Protein AF-A0A4Y2F8T2-F1 (afdb_monomer_lite)

Organism: Araneus ventricosus (NCBI:txid182803)

Radius of gyration: 33.67 Å; chains: 1; bounding box: 80×57×104 Å

Sequence (664 aa):
MAGHPKLRHLPPFPSSPDSRLSESSETVWEIDVGAITWSIALSYLMTVPNEVAENFLRTVLHSELSLSKHKIQAKAREIRKNVRKFNPFLKGYNIQNDKAMKSFIKHFRNFLFNNCNENDWHSVLQNAAKELKCVIYLYSVDYRKKYQFSFLLEPNELCDYYPKLIILCHSENRHQPSMLPKFNFGLSSKLAEVMRQKSLKKVLWKINLSEDEIQEIHKAISSGKNFLVCLLQSSSKTIVPALYKPPYNARKLAEVGFDVDPRLTDENGFSAFHYCMDLPETRFIWLLYNFAANISHLKDHNVRNPNGEIRDTLRQIGRIIERDISRAQNCSPTYKKRAGQILRFNQYQREVIEETFRLKQTKDLSFFKLKMMSILKKYEEYFYFKSPLCNHTLDLNDELGLFHNFVLHAEYHENLDVFTSMIFFDQFPHITGYINQTNRDIFNDTLSTIFLSILSNNFFPKYEHKSNVCLCGQQPHICEQENNAQRFVAFYYRQCFLAKAVALANEVKCFHGDAQPSSTDLLETIRNSLTHLPEITDEFLIVRIKLYLETATDFSHLENESTRMLTFERTLQVIGDVLNNETVSKTVVRFLISSCLPKDLRHHLIRIRHHCLSKYRSNTVQGRVNIEGSDHVFLDSIHKELHAIDQVIKSVFDSQRFRVEEFF

Foldseek 3Di:
DWDFKDKDFACFDPDDPPDPDRDDTAIWIWGFPFDPLCQLLLLLLVQDDPVLQLVVQLVLCVVVVPDDSVRSSVLSVVLSVLSVVDFSLACSCVCVVDPSSVVSSVSSVCVQPVPHDPQPVVSSVLSSCVVSVAKEWEWEQEPVRDTDIDIHHDDDPPDPDHGYWYKYWYDDDPVDNPDDITIITTHHPVVLVVSLLVQQLVLVVVLVDDPVLSVQLCVQCVPVWQSLQSCLPGPSVVCVCSQQVPLVSLLSNVSSPHHSQQLDATPLGAGVLLSCLPDLDVVSNVSNLLCQLQVSNPDPRHLLHDDPVSLVSLVSVLVRLVVSVVSDDPDAPSSLLSSLLSNLLSVLSNQLSVVLHVLVVVVDPCSLLSSLVSLLVSCVVSVFRDGPSQPDDADPVPPLSRLVSCLVSVVSNLSSLVVSLVNNVVSLLVLVLLDDPVCLVLSLQLLVLSLQLNLLCVQLPRDSDPPDPSDSDDPSCPCVPLSNVSCVSNVLSVVSNSVSSVVSSVSSVPRDDDRDNPPDDVVVSSCVSHVQDLSSVQSVLLRQLLVLLCVLQVPPPDPDPVVNLLSLLVNLLSLLVLQPDPVSVPHPLNVQLCVLDDPVSNVVSVVSNVVGPVPDDPVVVVVVCCSVVDDPVVSVVSNVVSVVSCVSSVVSSSCVSVVSVPVD

Structure (mmCIF, N/CA/C/O backbone):
data_AF-A0A4Y2F8T2-F1
#
_entry.id   AF-A0A4Y2F8T2-F1
#
loop_
_atom_site.group_PDB
_atom_site.id
_atom_site.type_symbol
_atom_site.label_atom_id
_atom_site.label_alt_id
_atom_site.label_comp_id
_atom_site.label_asym_id
_atom_site.label_entity_id
_atom_site.label_seq_id
_atom_site.pdbx_PDB_ins_code
_atom_site.Cartn_x
_atom_site.Cartn_y
_atom_site.Cartn_z
_atom_site.occupancy
_atom_site.B_iso_or_equiv
_atom_site.auth_seq_id
_atom_site.auth_comp_id
_atom_site.auth_asym_id
_atom_site.auth_atom_id
_atom_site.pdbx_PDB_model_num
ATOM 1 N N . MET A 1 1 ? -13.653 16.318 19.674 1.00 33.16 1 MET A N 1
ATOM 2 C CA . MET A 1 1 ? -13.574 15.052 18.909 1.00 33.16 1 MET A CA 1
ATOM 3 C C . MET A 1 1 ? -13.488 13.910 19.911 1.00 33.16 1 MET A C 1
ATOM 5 O O . MET A 1 1 ? -12.659 14.010 20.805 1.00 33.16 1 MET A O 1
ATOM 9 N N . ALA A 1 2 ? -14.357 12.899 19.829 1.00 44.84 2 ALA A N 1
ATOM 10 C CA . ALA A 1 2 ? -14.282 11.726 20.708 1.00 44.84 2 ALA A CA 1
ATOM 11 C C . ALA A 1 2 ? -13.064 10.865 20.333 1.00 44.84 2 ALA A C 1
ATOM 13 O O . ALA A 1 2 ? -12.806 10.658 19.146 1.00 44.84 2 ALA A O 1
ATOM 14 N N . GLY A 1 3 ? -12.306 10.399 21.323 1.00 58.28 3 GLY A N 1
ATOM 15 C CA . GLY A 1 3 ? -11.197 9.471 21.128 1.00 58.28 3 GLY A CA 1
ATOM 16 C C . GLY A 1 3 ? -11.676 8.072 20.727 1.00 58.28 3 GLY A C 1
ATOM 17 O O . GLY A 1 3 ? -12.765 7.642 21.105 1.00 58.28 3 GLY A O 1
ATOM 18 N N . HIS A 1 4 ? -10.854 7.352 19.962 1.00 71.38 4 HIS A N 1
ATOM 19 C CA . HIS A 1 4 ? -11.102 5.942 19.648 1.00 71.38 4 HIS A CA 1
ATOM 20 C C . HIS A 1 4 ? -11.063 5.077 20.923 1.00 71.38 4 HIS A C 1
ATOM 22 O O . HIS A 1 4 ? -10.272 5.397 21.819 1.00 71.38 4 HIS A O 1
ATOM 28 N N . PRO A 1 5 ? -11.872 3.998 21.010 1.00 82.88 5 PRO A N 1
ATOM 29 C CA . PRO A 1 5 ? -11.802 3.034 22.109 1.00 82.88 5 PRO A CA 1
ATOM 30 C C . PRO A 1 5 ? -10.376 2.513 22.323 1.00 82.88 5 PRO A C 1
ATOM 32 O O . PRO A 1 5 ? -9.685 2.211 21.350 1.00 82.88 5 PRO A O 1
ATOM 35 N N . LYS A 1 6 ? -9.931 2.387 23.579 1.00 83.88 6 LYS A N 1
ATOM 36 C CA . LYS A 1 6 ? -8.573 1.912 23.913 1.00 83.88 6 LYS A CA 1
ATOM 37 C C . LYS A 1 6 ? -8.618 0.711 24.844 1.00 83.88 6 LYS A C 1
ATOM 39 O O . LYS A 1 6 ? -9.248 0.783 25.893 1.00 83.88 6 LYS A O 1
ATOM 44 N N . LEU A 1 7 ? -7.909 -0.361 24.506 1.00 84.69 7 LEU A N 1
ATOM 45 C CA . LEU A 1 7 ? -7.733 -1.494 25.412 1.00 84.69 7 LEU A CA 1
ATOM 46 C C . LEU A 1 7 ? -6.845 -1.088 26.599 1.00 84.69 7 LEU A C 1
ATOM 48 O O . LEU A 1 7 ? -5.795 -0.467 26.418 1.00 84.69 7 LEU A O 1
ATOM 52 N N . ARG A 1 8 ? -7.269 -1.426 27.817 1.00 81.94 8 ARG A N 1
ATOM 53 C CA . ARG A 1 8 ? -6.556 -1.156 29.067 1.00 81.94 8 ARG A CA 1
ATOM 54 C C . ARG A 1 8 ? -6.478 -2.425 29.899 1.00 81.94 8 ARG A C 1
ATOM 56 O O . ARG A 1 8 ? -7.503 -3.019 30.224 1.00 81.94 8 ARG A O 1
ATOM 63 N N . HIS A 1 9 ? -5.260 -2.784 30.286 1.00 82.19 9 HIS A N 1
ATOM 64 C CA . HIS A 1 9 ? -5.021 -3.733 31.365 1.00 82.19 9 HIS A CA 1
ATOM 65 C C . HIS A 1 9 ? -4.968 -2.941 32.663 1.00 82.19 9 HIS A C 1
ATOM 67 O O . HIS A 1 9 ? -4.068 -2.118 32.860 1.00 82.19 9 HIS A O 1
ATOM 73 N N . LEU A 1 10 ? -5.983 -3.128 33.495 1.00 79.25 10 LEU A N 1
ATOM 74 C CA . LEU A 1 10 ? -6.090 -2.453 34.772 1.00 79.25 10 LEU A CA 1
ATOM 75 C C . LEU A 1 10 ? -5.361 -3.290 35.826 1.00 79.25 10 LEU A C 1
ATOM 77 O O . LEU A 1 10 ? -5.557 -4.510 35.880 1.00 79.25 10 LEU A O 1
ATOM 81 N N . PRO A 1 11 ? -4.504 -2.663 36.652 1.00 74.62 11 PRO A N 1
ATOM 82 C CA . PRO A 1 11 ? -3.895 -3.371 37.763 1.00 74.62 11 PRO A CA 1
ATOM 83 C C . PRO A 1 11 ? -4.992 -3.887 38.707 1.00 74.62 11 PRO A C 1
ATOM 85 O O . PRO A 1 11 ? -6.051 -3.250 38.814 1.00 74.62 11 PRO A O 1
ATOM 88 N N . PRO A 1 12 ? -4.756 -5.024 39.384 1.00 69.25 12 PRO A N 1
ATOM 89 C CA . PRO A 1 12 ? -5.664 -5.489 40.419 1.00 69.25 12 PRO A CA 1
ATOM 90 C C . PRO A 1 12 ? -5.794 -4.401 41.487 1.00 69.25 12 PRO A C 1
ATOM 92 O O . PRO A 1 12 ? -4.821 -3.713 41.815 1.00 69.25 12 PRO A O 1
ATOM 95 N N . PHE A 1 13 ? -7.004 -4.227 42.010 1.00 64.12 13 PHE A N 1
ATOM 96 C CA . PHE A 1 13 ? -7.203 -3.352 43.157 1.00 64.12 13 PHE A CA 1
ATOM 97 C C . PHE A 1 13 ? -6.442 -3.948 44.348 1.00 64.12 13 PHE A C 1
ATOM 99 O O . PHE A 1 13 ? -6.534 -5.159 44.566 1.00 64.12 13 PHE A O 1
ATOM 106 N N . PRO A 1 14 ? -5.677 -3.157 45.118 1.00 56.97 14 PRO A N 1
ATOM 107 C CA . PRO A 1 14 ? -5.063 -3.693 46.316 1.00 56.97 14 PRO A CA 1
ATOM 108 C C . PRO A 1 14 ? -6.166 -4.108 47.277 1.00 56.97 14 PRO A C 1
ATOM 110 O O . PRO A 1 14 ? -7.067 -3.331 47.595 1.00 56.97 14 PRO A O 1
ATOM 113 N N . SER A 1 15 ? -6.084 -5.361 47.704 1.00 49.59 15 SER A N 1
ATOM 114 C CA . SER A 1 15 ? -6.964 -5.959 48.693 1.00 49.59 15 SER A CA 1
ATOM 115 C C . SER A 1 15 ? -6.954 -5.108 49.961 1.00 49.59 15 SER A C 1
ATOM 117 O O . SER A 1 15 ? -5.929 -5.008 50.637 1.00 49.59 15 SER A O 1
ATOM 119 N N . SER A 1 16 ? -8.094 -4.490 50.274 1.00 43.66 16 SER A N 1
ATOM 120 C CA . SER A 1 16 ? -8.344 -3.960 51.613 1.00 43.66 16 SER A CA 1
ATOM 121 C C . SER A 1 16 ? -8.370 -5.140 52.596 1.00 43.66 16 SER A C 1
ATOM 123 O O . SER A 1 16 ? -8.945 -6.178 52.243 1.00 43.66 16 SER A O 1
ATOM 125 N N . PRO A 1 17 ? -7.796 -5.003 53.809 1.00 41.91 17 PRO A N 1
ATOM 126 C CA . PRO A 1 17 ? -7.828 -6.049 54.833 1.00 41.91 17 PRO A CA 1
ATOM 127 C C . PRO A 1 17 ? -9.252 -6.496 55.222 1.00 41.91 17 PRO A C 1
ATOM 129 O O . PRO A 1 17 ? -9.405 -7.608 55.712 1.00 41.91 17 PRO A O 1
ATOM 132 N N . ASP A 1 18 ? -10.285 -5.701 54.911 1.00 44.66 18 ASP A N 1
ATOM 133 C CA . ASP A 1 18 ? -11.695 -6.003 55.209 1.00 44.66 18 ASP A CA 1
ATOM 134 C C . ASP A 1 18 ? -12.534 -6.457 53.994 1.00 44.66 18 ASP A C 1
ATOM 136 O O . ASP A 1 18 ? -13.747 -6.643 54.103 1.00 44.66 18 ASP A O 1
ATOM 140 N N . SER A 1 19 ? -11.942 -6.654 52.809 1.00 45.06 19 SER A N 1
ATOM 141 C CA . SER A 1 19 ? -12.715 -6.956 51.590 1.00 45.06 19 SER A CA 1
ATOM 142 C C . SER A 1 19 ? -12.571 -8.406 51.113 1.00 45.06 19 SER A C 1
ATOM 144 O O . SER A 1 19 ? -11.493 -8.837 50.714 1.00 45.06 19 SER A O 1
ATOM 146 N N . ARG A 1 20 ? -13.693 -9.142 51.031 1.00 44.06 20 ARG A N 1
ATOM 147 C CA . ARG A 1 20 ? -13.833 -10.452 50.343 1.00 44.06 20 ARG A CA 1
ATOM 148 C C . ARG A 1 20 ? -13.678 -10.367 48.806 1.00 44.06 20 ARG A C 1
ATOM 150 O O . ARG A 1 20 ? -14.123 -11.256 48.089 1.00 44.06 20 ARG A O 1
ATOM 157 N N . LEU A 1 21 ? -13.090 -9.289 48.291 1.00 48.34 21 LEU A N 1
ATOM 158 C CA . LEU A 1 21 ? -12.998 -8.955 46.870 1.00 48.34 21 LEU A CA 1
ATOM 159 C C . LEU A 1 21 ? -11.520 -8.839 46.471 1.00 48.34 21 LEU A C 1
ATOM 161 O O . LEU A 1 21 ? -11.032 -7.761 46.144 1.00 48.34 21 LEU A O 1
ATOM 165 N N . SER A 1 22 ? -10.781 -9.950 46.519 1.00 41.88 22 SER A N 1
ATOM 166 C CA . SER A 1 22 ? -9.500 -10.046 45.814 1.00 41.88 22 SER A CA 1
ATOM 167 C C . SER A 1 22 ? -9.783 -10.257 44.326 1.00 41.88 22 SER A C 1
ATOM 169 O O . SER A 1 22 ? -9.917 -11.379 43.842 1.00 41.88 22 SER A O 1
ATOM 171 N N . GLU A 1 23 ? -9.940 -9.168 43.578 1.00 56.94 23 GLU A N 1
ATOM 172 C CA . GLU A 1 23 ? -10.199 -9.272 42.144 1.00 56.94 23 GLU A CA 1
ATOM 173 C C . GLU A 1 23 ? -8.894 -9.360 41.344 1.00 56.94 23 GLU A C 1
ATOM 175 O O . GLU A 1 23 ? -7.964 -8.565 41.502 1.00 56.94 23 GLU A O 1
ATOM 180 N N . SER A 1 24 ? -8.847 -10.353 40.455 1.00 55.09 24 SER A N 1
ATOM 181 C CA . SER A 1 24 ? -7.833 -10.498 39.414 1.00 55.09 24 SER A CA 1
ATOM 182 C C . SER A 1 24 ? -7.734 -9.235 38.555 1.00 55.09 24 SER A C 1
ATOM 184 O O . SER A 1 24 ? -8.723 -8.528 38.375 1.00 55.09 24 SER A O 1
ATOM 186 N N . SER A 1 25 ? -6.569 -8.991 37.951 1.00 61.84 25 SER A N 1
ATOM 187 C CA . SER A 1 25 ? -6.396 -7.938 36.942 1.00 61.84 25 SER A CA 1
ATOM 188 C C . SER A 1 25 ? -7.509 -7.983 35.889 1.00 61.84 25 SER A C 1
ATOM 190 O O . SER A 1 25 ? -7.718 -9.021 35.256 1.00 61.84 25 SER A O 1
ATOM 192 N N . GLU A 1 26 ? -8.194 -6.862 35.666 1.00 75.00 26 GLU A N 1
ATOM 193 C CA . GLU A 1 26 ? -9.255 -6.764 34.664 1.00 75.00 26 GLU A CA 1
ATOM 194 C C . GLU A 1 26 ? -8.747 -6.115 33.377 1.00 75.00 26 GLU A C 1
ATOM 196 O O . GLU A 1 26 ? -7.990 -5.144 33.386 1.00 75.00 26 GLU A O 1
ATOM 201 N N . THR A 1 27 ? -9.204 -6.633 32.238 1.00 82.44 27 THR A N 1
ATOM 202 C CA . THR A 1 27 ? -8.978 -6.007 30.932 1.00 82.44 27 THR A CA 1
ATOM 203 C C . THR A 1 27 ? -10.276 -5.365 30.455 1.00 82.44 27 THR A C 1
ATOM 205 O O . THR A 1 27 ? -11.301 -6.044 30.321 1.00 82.44 27 THR A O 1
ATOM 208 N N . VAL A 1 28 ? -10.240 -4.059 30.188 1.00 87.56 28 VAL A N 1
ATOM 209 C CA . VAL A 1 28 ? -11.404 -3.273 29.753 1.00 87.56 28 VAL A CA 1
ATOM 210 C C . VAL A 1 28 ? -11.088 -2.430 28.529 1.00 87.56 28 VAL A C 1
ATOM 212 O O . VAL A 1 28 ? -9.943 -2.057 28.282 1.00 87.56 28 VAL A O 1
ATOM 215 N N . TRP A 1 29 ? -12.125 -2.074 27.781 1.00 88.94 29 TRP A N 1
ATOM 216 C CA . TRP A 1 29 ? -12.048 -1.064 26.736 1.00 88.94 29 TRP A CA 1
ATOM 217 C C . TRP A 1 29 ? -12.483 0.286 27.292 1.00 88.94 29 TRP A C 1
ATOM 219 O O . TRP A 1 29 ? -13.633 0.476 27.670 1.00 88.94 29 TRP A O 1
ATOM 229 N N . GLU A 1 30 ? -11.563 1.235 27.332 1.00 89.12 30 GLU A N 1
ATOM 230 C CA . GLU A 1 30 ? -11.830 2.620 27.685 1.00 89.12 30 GLU A CA 1
ATOM 231 C C . GLU A 1 30 ? -12.595 3.314 26.551 1.00 89.12 30 GLU A C 1
ATOM 233 O O . GLU A 1 30 ? -12.094 3.414 25.427 1.00 89.12 30 GLU A O 1
ATOM 238 N N . ILE A 1 31 ? -13.796 3.811 26.854 1.00 89.56 31 ILE A N 1
ATOM 239 C CA . ILE A 1 31 ? -14.671 4.513 25.914 1.00 89.56 31 ILE A CA 1
ATOM 240 C C . ILE A 1 31 ? -14.753 5.995 26.288 1.00 89.56 31 ILE A C 1
ATOM 242 O O . ILE A 1 31 ? -15.178 6.354 27.388 1.00 89.56 31 ILE A O 1
ATOM 246 N N . ASP A 1 32 ? -14.372 6.857 25.346 1.00 86.88 32 ASP A N 1
ATOM 247 C CA . ASP A 1 32 ? -14.417 8.307 25.513 1.00 86.88 32 ASP A CA 1
ATOM 248 C C . ASP A 1 32 ? -15.804 8.870 25.197 1.00 86.88 32 ASP A C 1
ATOM 250 O O . ASP A 1 32 ? -16.269 8.838 24.054 1.00 86.88 32 ASP A O 1
ATOM 254 N N . VAL A 1 33 ? -16.445 9.418 26.227 1.00 82.62 33 VAL A N 1
ATOM 255 C CA . VAL A 1 33 ? -17.733 10.119 26.129 1.00 82.62 33 VAL A CA 1
ATOM 256 C C . VAL A 1 33 ? -17.679 11.531 26.721 1.00 82.62 33 VAL A C 1
ATOM 258 O O . VAL A 1 33 ? -18.713 12.181 26.871 1.00 82.62 33 VAL A O 1
ATOM 261 N N . GLY A 1 34 ? -16.476 12.036 27.009 1.00 74.19 34 GLY A N 1
ATOM 262 C CA . GLY A 1 34 ? -16.190 13.443 27.295 1.00 74.19 34 GLY A CA 1
ATOM 263 C C . GLY A 1 34 ? -16.698 14.038 28.615 1.00 74.19 34 GLY A C 1
ATOM 264 O O . GLY A 1 34 ? -16.248 15.125 28.958 1.00 74.19 34 GLY A O 1
ATOM 265 N N . ALA A 1 35 ? -17.596 13.389 29.367 1.00 83.81 35 ALA A N 1
ATOM 266 C CA . ALA A 1 35 ? -18.094 13.924 30.640 1.00 83.81 35 ALA A CA 1
ATOM 267 C C . ALA A 1 35 ? -18.472 12.834 31.651 1.00 83.81 35 ALA A C 1
ATOM 269 O O . ALA A 1 35 ? -18.980 11.774 31.283 1.00 83.81 35 ALA A O 1
ATOM 270 N N . ILE A 1 36 ? -18.318 13.153 32.940 1.00 87.25 36 ILE A N 1
ATOM 271 C CA . ILE A 1 36 ? -18.614 12.260 34.070 1.00 87.25 36 ILE A CA 1
ATOM 272 C C . ILE A 1 36 ? -20.050 11.721 34.043 1.00 87.25 36 ILE A C 1
ATOM 274 O O . ILE A 1 36 ? -20.260 10.519 34.173 1.00 87.25 36 ILE A O 1
ATOM 278 N N . THR A 1 37 ? -21.035 12.581 33.767 1.00 89.94 37 THR A N 1
ATOM 279 C CA . THR A 1 37 ? -22.454 12.205 33.703 1.00 89.94 37 THR A CA 1
ATOM 280 C C . THR A 1 37 ? -22.722 11.172 32.609 1.00 89.94 37 THR A C 1
ATOM 282 O O . THR A 1 37 ? -23.462 10.216 32.828 1.00 89.94 37 THR A O 1
ATOM 285 N N . TRP A 1 38 ? -22.093 11.336 31.440 1.00 91.12 38 TRP A N 1
ATOM 286 C CA . TRP A 1 38 ? -22.193 10.376 30.340 1.00 91.12 38 TRP A CA 1
ATOM 287 C C . TRP A 1 38 ? -21.527 9.047 30.698 1.00 91.12 38 TRP A C 1
ATOM 289 O O . TRP A 1 38 ? -22.115 7.994 30.453 1.00 91.12 38 TRP A O 1
ATOM 299 N N . SER A 1 39 ? -20.336 9.102 31.297 1.00 91.00 39 SER A N 1
ATOM 300 C CA . SER A 1 39 ? -19.573 7.919 31.703 1.00 91.00 39 SER A CA 1
ATOM 301 C C . SER A 1 39 ? -20.327 7.085 32.737 1.00 91.00 39 SER A C 1
ATOM 303 O O . SER A 1 39 ? -20.458 5.878 32.551 1.00 91.00 39 SER A O 1
ATOM 305 N N . ILE A 1 40 ? -20.912 7.714 33.762 1.00 91.62 40 ILE A N 1
ATOM 306 C CA . ILE A 1 40 ? -21.732 7.027 34.772 1.00 91.62 40 ILE A CA 1
ATOM 307 C C . ILE A 1 40 ? -23.001 6.445 34.134 1.00 91.62 40 ILE A C 1
ATOM 309 O O . ILE A 1 40 ? -23.269 5.254 34.276 1.00 91.62 40 ILE A O 1
ATOM 313 N N . ALA A 1 41 ? -23.766 7.261 33.398 1.00 92.06 41 ALA A N 1
ATOM 314 C CA . ALA A 1 41 ? -25.046 6.843 32.829 1.00 92.06 41 ALA A CA 1
ATOM 315 C C . ALA A 1 41 ? -24.907 5.645 31.884 1.00 92.06 41 ALA A C 1
ATOM 317 O O . ALA A 1 41 ? -25.662 4.678 31.983 1.00 92.06 41 ALA A O 1
ATOM 318 N N . LEU A 1 42 ? -23.954 5.708 30.950 1.00 91.56 42 LEU A N 1
ATOM 319 C CA . LEU A 1 42 ? -23.741 4.636 29.982 1.00 91.56 42 LEU A CA 1
ATOM 320 C C . LEU A 1 42 ? -23.169 3.390 30.653 1.00 91.56 42 LEU A C 1
ATOM 322 O O . LEU A 1 42 ? -23.670 2.301 30.386 1.00 91.56 42 LEU A O 1
ATOM 326 N N . SER A 1 43 ? -22.200 3.547 31.559 1.00 90.88 43 SER A N 1
ATOM 327 C CA . SER A 1 43 ? -21.644 2.426 32.324 1.00 90.88 43 SER A CA 1
ATOM 328 C C . SER A 1 43 ? -22.741 1.684 33.097 1.00 90.88 43 SER A C 1
ATOM 330 O O . SER A 1 43 ? -22.871 0.466 32.971 1.00 90.88 43 SER A O 1
ATOM 332 N N . TYR A 1 44 ? -23.629 2.414 33.780 1.00 91.25 44 TYR A N 1
ATOM 333 C CA . TYR A 1 44 ? -24.761 1.828 34.499 1.00 91.25 44 TYR A CA 1
ATOM 334 C C . TYR A 1 44 ? -25.751 1.123 33.559 1.00 91.25 44 TYR A C 1
ATOM 336 O O . TYR A 1 44 ? -25.986 -0.079 33.683 1.00 91.25 44 TYR A O 1
ATOM 344 N N . LEU A 1 45 ? -26.297 1.841 32.567 1.00 91.06 45 LEU A N 1
ATOM 345 C CA . LEU A 1 45 ? -27.354 1.343 31.669 1.00 91.06 45 LEU A CA 1
ATOM 346 C C . LEU A 1 45 ? -26.911 0.176 30.770 1.00 91.06 45 LEU A C 1
ATOM 348 O O . LEU A 1 45 ? -27.758 -0.540 30.218 1.00 91.06 45 LEU A O 1
ATOM 352 N N . MET A 1 46 ? -25.605 0.006 30.563 1.00 88.56 46 MET A N 1
ATOM 353 C CA . MET A 1 46 ? -25.039 -1.133 29.837 1.00 88.56 46 MET A CA 1
ATOM 354 C C . MET A 1 46 ? -24.804 -2.353 30.735 1.00 88.56 46 MET A C 1
ATOM 356 O O . MET A 1 46 ? -24.776 -3.465 30.212 1.00 88.56 46 MET A O 1
ATOM 360 N N . THR A 1 47 ? -24.682 -2.156 32.049 1.00 85.81 47 THR A N 1
ATOM 361 C CA . THR A 1 47 ? -24.346 -3.210 33.018 1.00 85.81 47 THR A CA 1
ATOM 362 C C . THR A 1 47 ? -25.585 -3.845 33.641 1.00 85.81 47 THR A C 1
ATOM 364 O O . THR A 1 47 ? -25.632 -5.060 33.818 1.00 85.81 47 THR A O 1
ATOM 367 N N . VAL A 1 48 ? -26.613 -3.051 33.952 1.00 86.75 48 VAL A N 1
ATOM 368 C CA . VAL A 1 48 ? -27.787 -3.550 34.682 1.00 86.75 48 VAL A CA 1
ATOM 369 C C . VAL A 1 48 ? -28.785 -4.332 33.808 1.00 86.75 48 VAL A C 1
ATOM 371 O O . VAL A 1 48 ? -28.897 -4.081 32.598 1.00 86.75 48 VAL A O 1
ATOM 374 N N . PRO A 1 49 ? -29.581 -5.246 34.408 1.00 86.62 49 PRO A N 1
ATOM 375 C CA . PRO A 1 49 ? -30.688 -5.913 33.729 1.00 86.62 49 PRO A CA 1
ATOM 376 C C . PRO A 1 49 ? -31.712 -4.933 33.148 1.00 86.62 49 PRO A C 1
ATOM 378 O O . PRO A 1 49 ? -31.858 -3.791 33.584 1.00 86.62 49 PRO A O 1
ATOM 381 N N . ASN A 1 50 ? -32.470 -5.402 32.158 1.00 82.25 50 ASN A N 1
ATOM 382 C CA . ASN A 1 50 ? -33.390 -4.553 31.401 1.00 82.25 50 ASN A CA 1
ATOM 383 C C . ASN A 1 50 ? -34.481 -3.899 32.250 1.00 82.25 50 ASN A C 1
ATOM 385 O O . ASN A 1 50 ? -34.779 -2.728 32.035 1.00 82.25 50 ASN A O 1
ATOM 389 N N . GLU A 1 51 ? -35.057 -4.641 33.189 1.00 84.94 51 GLU A N 1
ATOM 390 C CA . GLU A 1 51 ? -36.134 -4.148 34.051 1.00 84.94 51 GLU A CA 1
ATOM 391 C C . GLU A 1 51 ? -35.627 -3.066 35.009 1.00 84.94 51 GLU A C 1
ATOM 393 O O . GLU A 1 51 ? -36.239 -2.005 35.127 1.00 84.94 51 GLU A O 1
ATOM 398 N N . VAL A 1 52 ? -34.447 -3.286 35.600 1.00 86.25 52 VAL A N 1
ATOM 399 C CA . VAL A 1 52 ? -33.762 -2.314 36.465 1.00 86.25 52 VAL A CA 1
ATOM 400 C C . VAL A 1 52 ? -33.442 -1.036 35.687 1.00 86.25 52 VAL A C 1
ATOM 402 O O . VAL A 1 52 ? -33.762 0.060 36.143 1.00 86.25 52 VAL A O 1
ATOM 405 N N . ALA A 1 53 ? -32.893 -1.167 34.473 1.00 87.31 53 ALA A N 1
ATOM 406 C CA . ALA A 1 53 ? -32.600 -0.029 33.605 1.00 87.31 53 ALA A CA 1
ATOM 407 C C . ALA A 1 53 ? -33.859 0.778 33.258 1.00 87.31 53 ALA A C 1
ATOM 409 O O . ALA A 1 53 ? -33.835 2.005 33.307 1.00 87.31 53 ALA A O 1
ATOM 410 N N . GLU A 1 54 ? -34.962 0.115 32.892 1.00 86.12 54 GLU A N 1
ATOM 411 C CA . GLU A 1 54 ? -36.212 0.805 32.560 1.00 86.12 54 GLU A CA 1
ATOM 412 C C . GLU A 1 54 ? -36.815 1.530 33.761 1.00 86.12 54 GLU A C 1
ATOM 414 O O . GLU A 1 54 ? -37.272 2.663 33.607 1.00 86.12 54 GLU A O 1
ATOM 419 N N . ASN A 1 55 ? -36.809 0.909 34.941 1.00 86.56 55 ASN A N 1
ATOM 420 C CA . ASN A 1 55 ? -37.311 1.534 36.161 1.00 86.56 55 ASN A CA 1
ATOM 421 C C . ASN A 1 55 ? -36.480 2.765 36.527 1.00 86.56 55 ASN A C 1
ATOM 423 O O . ASN A 1 55 ? -37.043 3.833 36.745 1.00 86.56 55 ASN A O 1
ATOM 427 N N . PHE A 1 56 ? -35.152 2.651 36.478 1.00 88.69 56 PHE A N 1
ATOM 428 C CA . PHE A 1 56 ? -34.250 3.777 36.699 1.00 88.69 56 PHE A CA 1
ATOM 429 C C . PHE A 1 56 ? -34.487 4.925 35.701 1.00 88.69 56 PHE A C 1
ATOM 431 O O . PHE A 1 56 ? -34.649 6.077 36.106 1.00 88.69 56 PHE A O 1
ATOM 438 N N . LEU A 1 57 ? -34.592 4.621 34.400 1.00 90.50 57 LEU A N 1
ATOM 439 C CA . LEU A 1 57 ? -34.904 5.625 33.377 1.00 90.50 57 LEU A CA 1
ATOM 440 C C . LEU A 1 57 ? -36.234 6.331 33.668 1.00 90.50 57 LEU A C 1
ATOM 442 O O . LEU A 1 57 ? -36.320 7.549 33.527 1.00 90.50 57 LEU A O 1
ATOM 446 N N . ARG A 1 58 ? -37.267 5.587 34.088 1.00 87.00 58 ARG A N 1
ATOM 447 C CA . ARG A 1 58 ? -38.566 6.163 34.463 1.00 87.00 58 ARG A CA 1
ATOM 448 C C . ARG A 1 58 ? -38.441 7.075 35.676 1.00 87.00 58 ARG A C 1
ATOM 450 O O . ARG A 1 58 ? -39.023 8.149 35.626 1.00 87.00 58 ARG A O 1
ATOM 457 N N . THR A 1 59 ? -37.682 6.696 36.705 1.00 86.62 59 THR A N 1
ATOM 458 C CA . THR A 1 59 ? -37.455 7.517 37.907 1.00 86.62 59 THR A CA 1
ATOM 459 C C . THR A 1 59 ? -36.796 8.847 37.560 1.00 86.62 59 THR A C 1
ATOM 461 O O . THR A 1 59 ? -37.322 9.901 37.911 1.00 86.62 59 THR A O 1
ATOM 464 N N . VAL A 1 60 ? -35.699 8.821 36.796 1.00 86.69 60 VAL A N 1
ATOM 465 C CA . VAL A 1 60 ? -34.994 10.048 36.390 1.00 86.69 60 VAL A CA 1
ATOM 466 C C . VAL A 1 60 ? -35.888 10.933 35.519 1.00 86.69 60 VAL A C 1
ATOM 468 O O . VAL A 1 60 ? -35.942 12.142 35.725 1.00 86.69 60 VAL A O 1
ATOM 471 N N . LEU A 1 61 ? -36.636 10.349 34.578 1.00 85.62 61 LEU A N 1
ATOM 472 C CA . LEU A 1 61 ? -37.560 11.089 33.711 1.00 85.62 61 LEU A CA 1
ATOM 473 C C . LEU A 1 61 ? -38.837 11.552 34.429 1.00 85.62 61 LEU A C 1
ATOM 475 O O . LEU A 1 61 ? -39.493 12.467 33.946 1.00 85.62 61 LEU A O 1
ATOM 479 N N . HIS A 1 62 ? -39.204 10.965 35.572 1.00 79.81 62 HIS A N 1
ATOM 480 C CA . HIS A 1 62 ? -40.376 11.384 36.348 1.00 79.81 62 HIS A CA 1
ATOM 481 C C . HIS A 1 62 ? -40.210 12.779 36.963 1.00 79.81 62 HIS A C 1
ATOM 483 O O . HIS A 1 62 ? -41.208 13.438 37.248 1.00 79.81 62 HIS A O 1
ATOM 489 N N . SER A 1 63 ? -38.963 13.239 37.116 1.00 68.25 63 SER A N 1
ATOM 490 C CA . SER A 1 63 ? -38.631 14.619 37.495 1.00 68.25 63 SER A CA 1
ATOM 491 C C . SER A 1 63 ? -38.991 15.651 36.409 1.00 68.25 63 SER A C 1
ATOM 493 O O . SER A 1 63 ? -39.032 16.853 36.667 1.00 68.25 63 SER A O 1
ATOM 495 N N . GLU A 1 64 ? -39.305 15.201 35.190 1.00 68.31 64 GLU A N 1
ATOM 496 C CA . GLU A 1 64 ? -39.726 16.030 34.063 1.00 68.31 64 GLU A CA 1
ATOM 497 C C . GLU A 1 64 ? -41.229 16.366 34.219 1.00 68.31 64 GLU A C 1
ATOM 499 O O . GLU A 1 64 ? -42.090 15.706 33.636 1.00 68.31 64 GLU A O 1
ATOM 504 N N . LEU A 1 65 ? -41.536 17.402 35.020 1.00 54.16 65 LEU A N 1
ATOM 505 C CA . LEU A 1 65 ? -42.873 17.859 35.483 1.00 54.16 65 LEU A CA 1
ATOM 506 C C . LEU A 1 65 ? -43.982 18.015 34.409 1.00 54.16 65 LEU A C 1
ATOM 508 O O . LEU A 1 65 ? -45.130 18.285 34.746 1.00 54.16 65 LEU A O 1
ATOM 512 N N . SER A 1 66 ? -43.674 17.852 33.120 1.00 62.81 66 SER A N 1
ATOM 513 C CA . SER A 1 66 ? -44.567 18.108 31.978 1.00 62.81 66 SER A CA 1
ATOM 514 C C . SER A 1 66 ? -44.964 16.864 31.164 1.00 62.81 66 SER A C 1
ATOM 516 O O . SER A 1 66 ? -45.706 16.983 30.185 1.00 62.81 66 SER A O 1
ATOM 518 N N . LEU A 1 67 ? -44.502 15.658 31.524 1.00 67.69 67 LEU A N 1
ATOM 519 C CA . LEU A 1 67 ? -44.788 14.438 30.759 1.00 67.69 67 LEU A CA 1
ATOM 520 C C . LEU A 1 67 ? -45.806 13.517 31.445 1.00 67.69 67 LEU A C 1
ATOM 522 O O . LEU A 1 67 ? -45.636 13.086 32.578 1.00 67.69 67 LEU A O 1
ATOM 526 N N . SER A 1 68 ? -46.838 13.109 30.698 1.00 79.19 68 SER A N 1
ATOM 527 C CA . SER A 1 68 ? -47.739 12.017 31.101 1.00 79.19 68 SER A CA 1
ATOM 528 C C . SER A 1 68 ? -46.975 10.693 31.280 1.00 79.19 68 SER A C 1
ATOM 530 O O . SER A 1 68 ? -46.037 10.430 30.518 1.00 79.19 68 SER A O 1
ATOM 532 N N . LYS A 1 69 ? -47.450 9.800 32.164 1.00 80.25 69 LYS A N 1
ATOM 533 C CA . LYS A 1 69 ? -46.866 8.458 32.402 1.00 80.25 69 LYS A CA 1
ATOM 534 C C . LYS A 1 69 ? -46.587 7.666 31.111 1.00 80.25 69 LYS A C 1
ATOM 536 O O . LYS A 1 69 ? -45.516 7.077 30.973 1.00 80.25 69 LYS A O 1
ATOM 541 N N . HIS A 1 70 ? -47.492 7.710 30.128 1.00 81.62 70 HIS A N 1
ATOM 542 C CA . HIS A 1 70 ? -47.301 7.042 28.832 1.00 81.62 70 HIS A CA 1
ATOM 543 C C . HIS A 1 70 ? -46.115 7.594 28.026 1.00 81.62 70 HIS A C 1
ATOM 545 O O . HIS A 1 70 ? -45.352 6.822 27.446 1.00 81.62 70 HIS A O 1
ATOM 551 N N . LYS A 1 71 ? -45.915 8.919 28.017 1.00 83.00 71 LYS A N 1
ATOM 552 C CA . LYS A 1 71 ? -44.778 9.558 27.330 1.00 83.00 71 LYS A CA 1
ATOM 553 C C . LYS A 1 71 ? -43.446 9.224 28.004 1.00 83.00 71 LYS A C 1
ATOM 555 O O . LYS A 1 71 ? -42.477 8.948 27.301 1.00 83.00 71 LYS A O 1
ATOM 560 N N . ILE A 1 72 ? -43.410 9.180 29.339 1.00 84.69 72 ILE A N 1
ATOM 561 C CA . ILE A 1 72 ? -42.226 8.747 30.102 1.00 84.69 72 ILE A CA 1
ATOM 562 C C . ILE A 1 72 ? -41.861 7.306 29.731 1.00 84.69 72 ILE A C 1
ATOM 564 O O . ILE A 1 72 ? -40.706 7.017 29.422 1.00 84.69 72 ILE A O 1
ATOM 568 N N . GLN A 1 73 ? -42.849 6.408 29.690 1.00 85.56 73 GLN A N 1
ATOM 569 C CA . GLN A 1 73 ? -42.622 5.011 29.330 1.00 85.56 73 GLN A CA 1
ATOM 570 C C . GLN A 1 73 ? -42.121 4.852 27.885 1.00 85.56 73 GLN A C 1
ATOM 572 O O . GLN A 1 73 ? -41.193 4.080 27.641 1.00 85.56 73 GLN A O 1
ATOM 577 N N . ALA A 1 74 ? -42.692 5.596 26.933 1.00 86.31 74 ALA A N 1
ATOM 578 C CA . ALA A 1 74 ? -42.241 5.590 25.543 1.00 86.31 74 ALA A CA 1
ATOM 579 C C . ALA A 1 74 ? -40.789 6.082 25.408 1.00 86.31 74 ALA A C 1
ATOM 581 O O . ALA A 1 74 ? -39.967 5.411 24.783 1.00 86.31 74 ALA A O 1
ATOM 582 N N . LYS A 1 75 ? -40.451 7.197 26.068 1.00 87.50 75 LYS A N 1
ATOM 583 C CA . LYS A 1 75 ? -39.108 7.794 26.058 1.00 87.50 75 LYS A CA 1
ATOM 584 C C . LYS A 1 75 ? -38.073 6.890 26.738 1.00 87.50 75 LYS A C 1
ATOM 586 O O . LYS A 1 75 ? -36.986 6.704 26.201 1.00 87.50 75 LYS A O 1
ATOM 591 N N . ALA A 1 76 ? -38.417 6.246 27.857 1.00 88.38 76 ALA A N 1
ATOM 592 C CA . ALA A 1 76 ? -37.553 5.259 28.512 1.00 88.38 76 ALA A CA 1
ATOM 593 C C . ALA A 1 76 ? -37.252 4.057 27.594 1.00 88.38 76 ALA A C 1
ATOM 595 O O . ALA A 1 76 ? -36.097 3.646 27.470 1.00 88.38 76 ALA A O 1
ATOM 596 N N . ARG A 1 77 ? -38.266 3.531 26.887 1.00 88.25 77 ARG A N 1
ATOM 597 C CA . ARG A 1 77 ? -38.083 2.454 25.895 1.00 88.25 77 ARG A CA 1
ATOM 598 C C . ARG A 1 77 ? -37.214 2.896 24.716 1.00 88.25 77 ARG A C 1
ATOM 600 O O . ARG A 1 77 ? -36.374 2.122 24.257 1.00 88.25 77 ARG A O 1
ATOM 607 N N . GLU A 1 78 ? -37.388 4.126 24.235 1.00 90.38 78 GLU A N 1
ATOM 608 C CA . GLU A 1 78 ? -36.568 4.714 23.170 1.00 90.38 78 GLU A CA 1
ATOM 609 C C . GLU A 1 78 ? -35.098 4.835 23.593 1.00 90.38 78 GLU A C 1
ATOM 611 O O . GLU A 1 78 ? -34.220 4.298 22.915 1.00 90.38 78 GLU A O 1
ATOM 616 N N . ILE A 1 79 ? -34.826 5.436 24.756 1.00 90.88 79 ILE A N 1
ATOM 617 C CA . ILE A 1 79 ? -33.471 5.552 25.315 1.00 90.88 79 ILE A CA 1
ATOM 618 C C . ILE A 1 79 ? -32.852 4.167 25.489 1.00 90.88 79 ILE A C 1
ATOM 620 O O . ILE A 1 79 ? -31.715 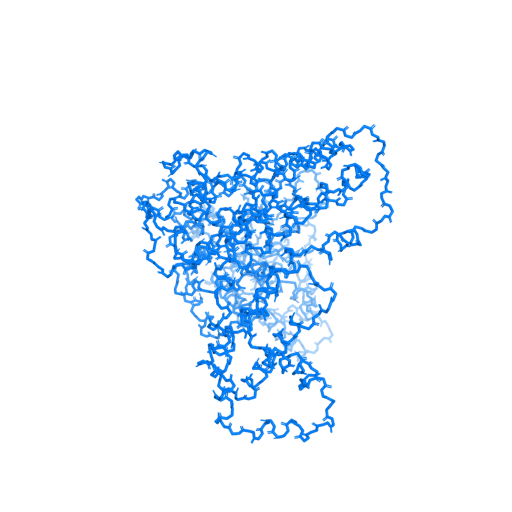3.938 25.076 1.00 90.88 79 ILE A O 1
ATOM 624 N N . ARG A 1 80 ? -33.603 3.198 26.026 1.00 89.31 80 ARG A N 1
ATOM 625 C CA . ARG A 1 80 ? -33.101 1.830 26.192 1.00 89.31 80 ARG A CA 1
ATOM 626 C C . ARG A 1 80 ? -32.744 1.191 24.854 1.00 89.31 80 ARG A C 1
ATOM 628 O O . ARG A 1 80 ? -31.687 0.568 24.737 1.00 89.31 80 ARG A O 1
ATOM 635 N N . LYS A 1 81 ? -33.594 1.353 23.838 1.00 89.00 81 LYS A N 1
ATOM 636 C CA . LYS A 1 81 ? -33.325 0.894 22.469 1.00 89.00 81 LYS A CA 1
ATOM 637 C C . LYS A 1 81 ? -32.057 1.544 21.913 1.00 89.00 81 LYS A C 1
ATOM 639 O O . LYS A 1 81 ? -31.265 0.848 21.278 1.00 89.00 81 LYS A O 1
ATOM 644 N N . ASN A 1 82 ? -31.833 2.827 22.190 1.00 89.31 82 ASN A N 1
ATOM 645 C CA . ASN A 1 82 ? -30.640 3.555 21.762 1.00 89.31 82 ASN A CA 1
ATOM 646 C C . ASN A 1 82 ? -29.376 3.056 22.474 1.00 89.31 82 ASN A C 1
ATOM 648 O O . ASN A 1 82 ? -28.394 2.760 21.796 1.00 89.31 82 ASN A O 1
ATOM 652 N N . VAL A 1 83 ? -29.417 2.836 23.794 1.00 89.62 83 VAL A N 1
ATOM 653 C CA . VAL A 1 83 ? -28.304 2.235 24.555 1.00 89.62 83 VAL A CA 1
ATOM 654 C C . VAL A 1 83 ? -27.993 0.817 24.066 1.00 89.62 83 VAL A C 1
ATOM 656 O O . VAL A 1 83 ? -26.832 0.478 23.880 1.00 89.62 83 VAL A O 1
ATOM 659 N N . ARG A 1 84 ? -28.999 -0.018 23.768 1.00 86.62 84 ARG A N 1
ATOM 660 C CA . ARG A 1 84 ? -28.760 -1.369 23.215 1.00 86.62 84 ARG A CA 1
ATOM 661 C C . ARG A 1 84 ? -28.152 -1.353 21.810 1.00 86.62 84 ARG A C 1
ATOM 663 O O . ARG A 1 84 ? -27.459 -2.294 21.430 1.00 86.62 84 ARG A O 1
ATOM 670 N N . LYS A 1 85 ? -28.454 -0.323 21.016 1.00 86.94 85 LYS A N 1
ATOM 671 C CA . LYS A 1 85 ? -27.897 -0.126 19.669 1.00 86.94 85 LYS A CA 1
ATOM 672 C C . LYS A 1 85 ? -26.561 0.611 19.680 1.00 86.94 85 LYS A C 1
ATOM 674 O O . LYS A 1 85 ? -25.909 0.675 18.635 1.00 86.94 85 LYS A O 1
ATOM 679 N N . PHE A 1 86 ? -26.169 1.176 20.818 1.00 89.06 86 PHE A N 1
ATOM 680 C CA . PHE A 1 86 ? -24.900 1.856 20.967 1.00 89.06 86 PHE A CA 1
ATOM 681 C C . PHE A 1 86 ? -23.758 0.873 20.738 1.00 89.06 86 PHE A C 1
ATOM 683 O O . PHE A 1 86 ? -23.709 -0.207 21.320 1.00 89.06 86 PHE A O 1
ATOM 690 N N . ASN A 1 87 ? -22.849 1.259 19.851 1.00 89.31 87 ASN A N 1
ATOM 691 C CA . ASN A 1 87 ? -21.628 0.526 19.592 1.00 89.31 87 ASN A CA 1
ATOM 692 C C . ASN A 1 87 ? -20.494 1.552 19.451 1.00 89.31 87 ASN A C 1
ATOM 694 O O . ASN A 1 87 ? -20.439 2.257 18.429 1.00 89.31 87 ASN A O 1
ATOM 698 N N . PRO A 1 88 ? -19.611 1.660 20.460 1.00 87.31 88 PRO A N 1
ATOM 699 C CA . PRO A 1 88 ? -18.544 2.650 20.453 1.00 87.31 88 PRO A CA 1
ATOM 700 C C . PRO A 1 88 ? -17.522 2.412 19.333 1.00 87.31 88 PRO A C 1
ATOM 702 O O . PRO A 1 88 ? -16.888 3.364 18.890 1.00 87.31 88 PRO A O 1
ATOM 705 N N . PHE A 1 89 ? -17.439 1.189 18.802 1.00 87.94 89 PHE A N 1
ATOM 706 C CA . PHE A 1 89 ? -16.540 0.796 17.716 1.00 87.94 89 PHE A CA 1
ATOM 707 C C . PHE A 1 89 ? -17.080 1.113 16.310 1.00 87.94 89 PHE A C 1
ATOM 709 O O . PHE A 1 89 ? -16.447 0.754 15.333 1.00 87.94 89 PHE A O 1
ATOM 716 N N . LEU A 1 90 ? -18.253 1.739 16.153 1.00 82.81 90 LEU A N 1
ATOM 717 C CA . LEU A 1 90 ? -18.766 2.163 14.832 1.00 82.81 90 LEU A CA 1
ATOM 718 C C . LEU A 1 90 ? -18.984 3.666 14.755 1.00 82.81 90 LEU A C 1
ATOM 720 O O . LEU A 1 90 ? -18.548 4.326 13.816 1.00 82.81 90 LEU A O 1
ATOM 724 N N . LYS A 1 91 ? -19.755 4.189 15.709 1.00 76.31 91 LYS A N 1
ATOM 725 C CA . LYS A 1 91 ? -20.150 5.597 15.773 1.00 76.31 91 LYS A CA 1
ATOM 726 C C . LYS A 1 91 ? -20.285 5.997 17.239 1.00 76.31 91 LYS A C 1
ATOM 728 O O . LYS A 1 91 ? -21.396 6.221 17.716 1.00 76.31 91 LYS A O 1
ATOM 733 N N . GLY A 1 92 ? -19.163 6.064 17.959 1.00 69.56 92 GLY A N 1
ATOM 734 C CA . GLY A 1 92 ? -19.144 6.387 19.394 1.00 69.56 92 GLY A CA 1
ATOM 735 C C . GLY A 1 92 ? -19.876 7.685 19.762 1.00 69.56 92 GLY A C 1
ATOM 736 O O . GLY A 1 92 ? -20.514 7.765 20.803 1.00 69.56 92 GLY A O 1
ATOM 737 N N . TYR A 1 93 ? -19.907 8.665 18.859 1.00 74.25 93 TYR A N 1
ATOM 738 C CA . TYR A 1 93 ? -20.594 9.945 19.061 1.00 74.25 93 TYR A CA 1
ATOM 739 C C . TYR A 1 93 ? -22.103 9.916 18.756 1.00 74.25 93 TYR A C 1
ATOM 741 O O . TYR A 1 93 ? -22.816 10.859 19.094 1.00 74.25 93 TYR A O 1
ATOM 749 N N . ASN A 1 94 ? -22.635 8.867 18.116 1.00 80.00 94 ASN A N 1
ATOM 750 C CA . ASN A 1 94 ? -24.044 8.860 17.705 1.00 80.00 94 ASN A CA 1
ATOM 751 C C . ASN A 1 94 ? -25.000 8.938 18.896 1.00 80.00 94 ASN A C 1
ATOM 753 O O . ASN A 1 94 ? -26.018 9.619 18.810 1.00 80.00 94 ASN A O 1
ATOM 757 N N . ILE A 1 95 ? -24.665 8.269 20.001 1.00 84.94 95 ILE A N 1
ATOM 758 C CA . ILE A 1 95 ? -25.494 8.303 21.210 1.00 84.94 95 ILE A CA 1
ATOM 759 C C . ILE A 1 95 ? -25.514 9.695 21.847 1.00 84.94 95 ILE A C 1
ATOM 761 O O . ILE A 1 95 ? -26.532 10.106 22.391 1.00 84.94 95 ILE A O 1
ATOM 765 N N . GLN A 1 96 ? -24.425 10.455 21.703 1.00 84.62 96 GLN A N 1
ATOM 766 C CA . GLN A 1 96 ? -24.344 11.834 22.173 1.00 84.62 96 GLN A CA 1
ATOM 767 C C . GLN A 1 96 ? -25.143 12.796 21.301 1.00 84.62 96 GLN A C 1
ATOM 769 O O . GLN A 1 96 ? -25.483 13.870 21.777 1.00 84.62 96 GLN A O 1
ATOM 774 N N . ASN A 1 97 ? -25.460 12.434 20.053 1.00 85.69 97 ASN A N 1
ATOM 775 C CA . ASN A 1 97 ? -26.272 13.240 19.138 1.00 85.69 97 ASN A CA 1
ATOM 776 C C . ASN A 1 97 ? -27.775 12.933 19.213 1.00 85.69 97 ASN A C 1
ATOM 778 O O . ASN A 1 97 ? -28.575 13.723 18.710 1.00 85.69 97 ASN A O 1
ATOM 782 N N . ASP A 1 98 ? -28.160 11.835 19.861 1.00 89.31 98 ASP A N 1
ATOM 783 C CA . ASP A 1 98 ? -29.551 11.425 20.017 1.00 89.31 98 ASP A CA 1
ATOM 784 C C . ASP A 1 98 ? -30.340 12.378 20.934 1.00 89.31 98 ASP A C 1
ATOM 786 O O . ASP A 1 98 ? -29.909 12.709 22.041 1.00 89.31 98 ASP A O 1
ATOM 790 N N . LYS A 1 99 ? -31.516 12.833 20.478 1.00 89.12 99 LYS A N 1
ATOM 791 C CA . LYS A 1 99 ? -32.325 13.830 21.205 1.00 89.12 99 LYS A CA 1
ATOM 792 C C . LYS A 1 99 ? -32.860 13.283 22.531 1.00 89.12 99 LYS A C 1
ATOM 794 O O . LYS A 1 99 ? -32.822 13.999 23.534 1.00 89.12 99 LYS A O 1
ATOM 799 N N . ALA A 1 100 ? -33.335 12.035 22.548 1.00 88.12 100 ALA A N 1
ATOM 800 C CA . ALA A 1 100 ? -33.883 11.415 23.751 1.00 88.12 100 ALA A CA 1
ATOM 801 C C . ALA A 1 100 ? -32.783 11.207 24.801 1.00 88.12 100 ALA A C 1
ATOM 803 O O . ALA A 1 100 ? -32.971 11.557 25.967 1.00 88.12 100 ALA A O 1
ATOM 804 N N . MET A 1 101 ? -31.607 10.744 24.370 1.00 91.00 101 MET A N 1
ATOM 805 C CA . MET A 1 101 ? -30.450 10.564 25.242 1.00 91.00 101 MET A CA 1
ATOM 806 C C . MET A 1 101 ? -29.915 11.891 25.797 1.00 91.00 101 MET A C 1
ATOM 808 O O . MET A 1 101 ? -29.665 11.981 26.996 1.00 91.00 101 MET A O 1
ATOM 812 N N . LYS A 1 102 ? -29.796 12.950 24.979 1.00 90.06 102 LYS A N 1
ATOM 813 C CA . LYS A 1 102 ? -29.403 14.292 25.464 1.00 90.06 102 LYS A CA 1
ATOM 814 C C . LYS A 1 102 ? -30.356 14.813 26.536 1.00 90.06 102 LYS A C 1
ATOM 816 O O . LYS A 1 102 ? -29.913 15.336 27.557 1.00 90.06 102 LYS A O 1
ATOM 821 N N . SER A 1 103 ? -31.661 14.672 26.300 1.00 88.25 103 SER A N 1
ATOM 822 C CA . SER A 1 103 ? -32.684 15.083 27.261 1.00 88.25 103 SER A CA 1
ATOM 823 C C . SER A 1 103 ? -32.571 14.292 28.563 1.00 88.25 103 SER A C 1
ATOM 825 O O . SER A 1 103 ? -32.585 14.893 29.631 1.00 88.25 103 SER A O 1
ATOM 827 N N . PHE A 1 104 ? -32.383 12.974 28.482 1.00 91.12 104 PHE A N 1
ATOM 828 C CA . PHE A 1 104 ? -32.156 12.141 29.658 1.00 91.12 104 PHE A CA 1
ATOM 829 C C . PHE A 1 104 ? -30.894 12.542 30.425 1.00 91.12 104 PHE A C 1
ATOM 831 O O . PHE A 1 104 ? -30.971 12.727 31.631 1.00 91.12 104 PHE A O 1
ATOM 838 N N . ILE A 1 105 ? -29.759 12.748 29.750 1.00 91.62 105 ILE A N 1
ATOM 839 C CA . ILE A 1 105 ? -28.504 13.144 30.406 1.00 91.62 105 ILE A CA 1
ATOM 840 C C . ILE A 1 105 ? -28.634 14.492 31.119 1.00 91.62 105 ILE A C 1
ATOM 842 O O . ILE A 1 105 ? -28.060 14.662 32.190 1.00 91.62 105 ILE A O 1
ATOM 846 N N . LYS A 1 106 ? -29.417 15.433 30.577 1.00 89.62 106 LYS A N 1
ATOM 847 C CA . LYS A 1 106 ? -29.711 16.704 31.255 1.00 89.62 106 LYS A CA 1
ATOM 848 C C . LYS A 1 106 ? -30.444 16.485 32.585 1.00 89.62 106 LYS A C 1
ATOM 850 O O . LYS A 1 106 ? -30.078 17.096 33.581 1.00 89.62 106 LYS A O 1
ATOM 855 N N . HIS A 1 107 ? -31.440 15.602 32.615 1.00 88.81 107 HIS A N 1
ATOM 856 C CA . HIS A 1 107 ? -32.180 15.285 33.846 1.00 88.81 107 HIS A CA 1
ATOM 857 C C . HIS A 1 107 ? -31.367 14.436 34.808 1.00 88.81 107 HIS A C 1
ATOM 859 O O . HIS A 1 107 ? -31.384 14.672 36.009 1.00 88.81 107 HIS A O 1
ATOM 865 N N . PHE A 1 108 ? -30.596 13.493 34.276 1.00 90.56 108 PHE A N 1
ATOM 866 C CA . PHE A 1 108 ? -29.687 12.680 35.064 1.00 90.56 108 PHE A CA 1
ATOM 867 C C . PHE A 1 108 ? -28.589 13.525 35.716 1.00 90.56 108 PHE A C 1
ATOM 869 O O . PHE A 1 108 ? -28.220 13.260 36.853 1.00 90.56 108 PHE A O 1
ATOM 876 N N . ARG A 1 109 ? -28.115 14.584 35.041 1.00 89.00 109 ARG A N 1
ATOM 877 C CA . ARG A 1 109 ? -27.254 15.603 35.652 1.00 89.00 109 ARG A CA 1
ATOM 878 C C . ARG A 1 109 ? -27.945 16.171 36.893 1.00 89.00 109 ARG A C 1
ATOM 880 O O . ARG A 1 109 ? -27.445 15.980 37.989 1.00 89.00 109 ARG A O 1
ATOM 887 N N . ASN A 1 110 ? -29.123 16.769 36.753 1.00 85.94 110 ASN A N 1
ATOM 888 C CA . ASN A 1 110 ? -29.833 17.351 37.899 1.00 85.94 110 ASN A CA 1
ATOM 889 C C . ASN A 1 110 ? -30.055 16.333 39.033 1.00 85.94 110 ASN A C 1
ATOM 891 O O . ASN A 1 110 ? -29.833 16.648 40.194 1.00 85.94 110 ASN A O 1
ATOM 895 N N . PHE A 1 111 ? -30.406 15.094 38.686 1.00 85.06 111 PHE A N 1
ATOM 896 C CA . PHE A 1 111 ? -30.546 13.993 39.638 1.00 85.06 111 PHE A CA 1
ATOM 897 C C . PHE A 1 111 ? -29.249 13.712 40.421 1.00 85.06 111 PHE A C 1
ATOM 899 O O . PHE A 1 111 ? -29.294 13.589 41.640 1.00 85.06 111 PHE A O 1
ATOM 906 N N . LEU A 1 112 ? -28.090 13.679 39.752 1.00 84.06 112 LEU A N 1
ATOM 907 C CA . LEU A 1 112 ? -26.789 13.466 40.397 1.00 84.06 112 LEU A CA 1
ATOM 908 C C . LEU A 1 112 ? -26.279 14.675 41.193 1.00 84.06 112 LEU A C 1
ATOM 910 O O . LEU A 1 112 ? -25.572 14.487 42.179 1.00 84.06 112 LEU A O 1
ATOM 914 N N . PHE A 1 113 ? -26.585 15.900 40.760 1.00 81.69 113 PHE A N 1
ATOM 915 C CA . PHE A 1 113 ? -26.036 17.126 41.352 1.00 81.69 113 PHE A CA 1
ATOM 916 C C . PHE A 1 113 ? -26.971 17.801 42.366 1.00 81.69 113 PHE A C 1
ATOM 918 O O . PHE A 1 113 ? -26.561 18.774 42.990 1.00 81.69 113 PHE A O 1
ATOM 925 N N . ASN A 1 114 ? -28.185 17.279 42.583 1.00 72.94 114 ASN A N 1
ATOM 926 C CA . ASN A 1 114 ? -29.209 17.890 43.444 1.00 72.94 114 ASN A CA 1
ATOM 927 C C . ASN A 1 114 ? -28.745 18.207 44.883 1.00 72.94 114 ASN A C 1
ATOM 929 O O . ASN A 1 114 ? -29.385 19.023 45.531 1.00 72.94 114 ASN A O 1
ATOM 933 N N . ASN A 1 115 ? -27.641 17.616 45.365 1.00 65.56 115 ASN A N 1
ATOM 934 C CA . ASN A 1 115 ? -27.045 17.876 46.683 1.00 65.56 115 ASN A CA 1
ATOM 935 C C . ASN A 1 115 ? -25.497 17.920 46.665 1.00 65.56 115 ASN A C 1
ATOM 937 O O . ASN A 1 115 ? -24.864 17.715 47.700 1.00 65.56 115 ASN A O 1
ATOM 941 N N . CYS A 1 116 ? -24.871 18.156 45.505 1.00 70.81 116 CYS A N 1
ATOM 942 C CA . CYS A 1 116 ? -23.411 18.097 45.346 1.00 70.81 116 CYS A CA 1
ATOM 943 C C . CYS A 1 116 ? -22.860 19.364 44.686 1.00 70.81 116 CYS A C 1
ATOM 945 O O . CYS A 1 116 ? -23.468 19.923 43.775 1.00 70.81 116 CYS A O 1
ATOM 947 N N . ASN A 1 117 ? -21.661 19.786 45.094 1.00 71.38 117 ASN A N 1
ATOM 948 C CA . ASN A 1 117 ? -20.922 20.827 44.385 1.00 71.38 117 ASN A CA 1
ATOM 949 C C . ASN A 1 117 ? -20.445 20.275 43.032 1.00 71.38 117 ASN A C 1
ATOM 951 O O . ASN A 1 117 ? -19.698 19.297 43.003 1.00 71.38 117 ASN A O 1
ATOM 955 N N . GLU A 1 118 ? -20.838 20.901 41.916 1.00 66.19 118 GLU A N 1
ATOM 956 C CA . GLU A 1 118 ? -20.484 20.416 40.573 1.00 66.19 118 GLU A CA 1
ATOM 957 C C . GLU A 1 118 ? -18.965 20.347 40.325 1.00 66.19 118 GLU A C 1
ATOM 959 O O . GLU A 1 118 ? -18.513 19.569 39.483 1.00 66.19 118 GLU A O 1
ATOM 964 N N . ASN A 1 119 ? -18.177 21.126 41.074 1.00 69.62 119 ASN A N 1
ATOM 965 C CA . ASN A 1 119 ? -16.719 21.167 40.957 1.00 69.62 119 ASN A CA 1
ATOM 966 C C . ASN A 1 119 ? -16.003 20.051 41.743 1.00 69.62 119 ASN A C 1
ATOM 968 O O . ASN A 1 119 ? -14.819 19.811 41.504 1.00 69.62 119 ASN A O 1
ATOM 972 N N . ASP A 1 120 ? -16.699 19.356 42.650 1.00 81.19 120 ASP A N 1
ATOM 973 C CA . ASP A 1 120 ? -16.157 18.224 43.406 1.00 81.19 120 ASP A CA 1
ATOM 974 C C . ASP A 1 120 ? -16.618 16.897 42.792 1.00 81.19 120 ASP A C 1
ATOM 976 O O . ASP A 1 120 ? -17.602 16.274 43.196 1.00 81.19 120 ASP A O 1
ATOM 980 N N . TRP A 1 121 ? -15.870 16.440 41.791 1.00 79.00 121 TRP A N 1
ATOM 981 C CA . TRP A 1 121 ? -16.149 15.185 41.097 1.00 79.00 121 TRP A CA 1
ATOM 982 C C . TRP A 1 121 ? -16.089 13.952 42.014 1.00 79.00 121 TRP A C 1
ATOM 984 O O . TRP A 1 121 ? -16.706 12.938 41.684 1.00 79.00 121 TRP A O 1
ATOM 994 N N . HIS A 1 122 ? -15.395 14.011 43.157 1.00 80.75 122 HIS A N 1
ATOM 995 C CA . HIS A 1 122 ? -15.375 12.906 44.115 1.00 80.75 122 HIS A CA 1
ATOM 996 C C . HIS A 1 122 ? -16.726 12.790 44.830 1.00 80.75 122 HIS A C 1
ATOM 998 O O . HIS A 1 122 ? -17.289 11.696 44.906 1.00 80.75 122 HIS A O 1
ATOM 1004 N N . SER A 1 123 ? -17.290 13.924 45.264 1.00 82.25 123 SER A N 1
ATOM 1005 C CA . SER A 1 123 ? -18.653 14.000 45.810 1.00 82.25 123 SER A CA 1
ATOM 1006 C C . SER A 1 123 ? -19.700 13.513 44.800 1.00 82.25 123 SER A C 1
ATOM 1008 O O . SER A 1 123 ? -20.594 12.743 45.150 1.00 82.25 123 SER A O 1
ATOM 1010 N N . VAL A 1 124 ? -19.546 13.868 43.519 1.00 85.06 124 VAL A N 1
ATOM 1011 C CA . VAL A 1 124 ? -20.446 13.412 42.443 1.00 85.06 124 VAL A CA 1
ATOM 1012 C C . VAL A 1 124 ? -20.425 11.894 42.286 1.00 85.06 124 VAL A C 1
ATOM 1014 O O . VAL A 1 124 ? -21.481 11.278 42.155 1.00 85.06 124 VAL A O 1
ATOM 1017 N N . LEU A 1 125 ? -19.242 11.270 42.291 1.00 86.00 125 LEU A N 1
ATOM 1018 C CA . LEU A 1 125 ? -19.131 9.813 42.178 1.00 86.00 125 LEU A CA 1
ATOM 1019 C C . LEU A 1 125 ? -19.670 9.107 43.426 1.00 86.00 125 LEU A C 1
ATOM 1021 O O . LEU A 1 125 ? -20.301 8.064 43.294 1.00 86.00 125 LEU A O 1
ATOM 1025 N N . GLN A 1 126 ? -19.475 9.676 44.619 1.00 84.44 126 GLN A N 1
ATOM 1026 C CA . GLN A 1 126 ? -20.065 9.156 45.857 1.00 84.44 126 GLN A CA 1
ATOM 1027 C C . GLN A 1 126 ? -21.592 9.190 45.807 1.00 84.44 126 GLN A C 1
ATOM 1029 O O . GLN A 1 126 ? -22.243 8.185 46.092 1.00 84.44 126 GLN A O 1
ATOM 1034 N N . ASN A 1 127 ? -22.163 10.320 45.388 1.00 85.25 127 ASN A N 1
ATOM 1035 C CA . ASN A 1 127 ? -23.606 10.439 45.241 1.00 85.25 127 ASN A CA 1
ATOM 1036 C C . ASN A 1 127 ? -24.137 9.501 44.150 1.00 85.25 127 ASN A C 1
ATOM 1038 O O . ASN A 1 127 ? -25.165 8.864 44.333 1.00 85.25 127 ASN A O 1
ATOM 1042 N N . ALA A 1 128 ? -23.405 9.335 43.045 1.00 88.19 128 ALA A N 1
ATOM 1043 C CA . ALA A 1 128 ? -23.758 8.365 42.014 1.00 88.19 128 ALA A CA 1
ATOM 1044 C C . ALA A 1 128 ? -23.736 6.919 42.532 1.00 88.19 128 ALA A C 1
ATOM 1046 O O . ALA A 1 128 ? -24.657 6.166 42.228 1.00 88.19 128 ALA A O 1
ATOM 1047 N N . ALA A 1 129 ? -22.722 6.531 43.313 1.00 85.62 129 ALA A N 1
ATOM 1048 C CA . ALA A 1 129 ? -22.642 5.200 43.915 1.00 85.62 129 ALA A CA 1
ATOM 1049 C C . ALA A 1 129 ? -23.871 4.914 44.793 1.00 85.62 129 ALA A C 1
ATOM 1051 O O . ALA A 1 129 ? -24.473 3.847 44.666 1.00 85.62 129 ALA A O 1
ATOM 1052 N N . LYS A 1 130 ? -24.284 5.915 45.580 1.00 84.19 130 LYS A N 1
ATOM 1053 C CA . LYS A 1 130 ? -25.467 5.888 46.445 1.00 84.19 130 LYS A CA 1
ATOM 1054 C C . LYS A 1 130 ? -26.788 5.823 45.670 1.00 84.19 130 LYS A C 1
ATOM 1056 O O . LYS A 1 130 ? -27.556 4.872 45.771 1.00 84.19 130 LYS A O 1
ATOM 1061 N N . GLU A 1 131 ? -27.054 6.819 44.834 1.00 84.38 131 GLU A N 1
ATOM 1062 C CA . GLU A 1 131 ? -28.331 6.942 44.121 1.00 84.38 131 GLU A CA 1
ATOM 1063 C C . GLU A 1 131 ? -28.580 5.780 43.143 1.00 84.38 131 GLU A C 1
ATOM 1065 O O . GLU A 1 131 ? -29.721 5.378 42.905 1.00 84.38 131 GLU A O 1
ATOM 1070 N N . LEU A 1 132 ? -27.510 5.214 42.575 1.00 85.12 132 LEU A N 1
ATOM 1071 C CA . LEU A 1 132 ? -27.586 4.075 41.657 1.00 85.12 132 LEU A CA 1
ATOM 1072 C C . LEU A 1 132 ? -27.470 2.715 42.355 1.00 85.12 132 LEU A C 1
ATOM 1074 O O . LEU A 1 132 ? -27.634 1.694 41.676 1.00 85.12 132 L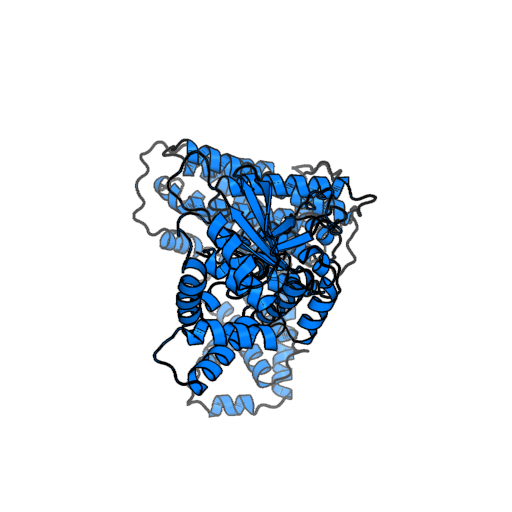EU A O 1
ATOM 1078 N N . LYS A 1 133 ? -27.185 2.694 43.667 1.00 84.19 133 LYS A N 1
ATOM 1079 C CA . LYS A 1 133 ? -26.895 1.494 44.468 1.00 84.19 133 LYS A CA 1
ATOM 1080 C C . LYS A 1 133 ? -25.874 0.592 43.778 1.00 84.19 133 LYS A C 1
ATOM 1082 O O . LYS A 1 133 ? -26.167 -0.545 43.405 1.00 84.19 133 LYS A O 1
ATOM 1087 N N . CYS A 1 134 ? -24.695 1.140 43.507 1.00 82.19 134 CYS A N 1
ATOM 1088 C CA . CYS A 1 134 ? -23.685 0.498 42.675 1.00 82.19 134 CYS A CA 1
ATOM 1089 C C . CYS A 1 134 ? -22.271 0.682 43.227 1.00 82.19 134 CYS A C 1
ATOM 1091 O O . CYS A 1 134 ? -22.016 1.560 44.048 1.00 82.19 134 CYS A O 1
ATOM 1093 N N . VAL A 1 135 ? -21.345 -0.143 42.739 1.00 84.25 135 VAL A N 1
ATOM 1094 C CA . VAL A 1 135 ? -19.924 -0.036 43.073 1.00 84.25 135 VAL A CA 1
ATOM 1095 C C . VAL A 1 135 ? -19.202 0.696 41.957 1.00 84.25 135 VAL A C 1
ATOM 1097 O O . VAL A 1 135 ? -19.252 0.263 40.803 1.00 84.25 135 VAL A O 1
ATOM 1100 N N . ILE A 1 136 ? -18.497 1.777 42.291 1.00 85.81 136 ILE A N 1
ATOM 1101 C CA . ILE A 1 136 ? -17.710 2.539 41.319 1.00 85.81 136 ILE A CA 1
ATOM 1102 C C . ILE A 1 136 ? -16.220 2.336 41.589 1.00 85.81 136 ILE A C 1
ATOM 1104 O O . ILE A 1 136 ? -15.686 2.748 42.619 1.00 85.81 136 ILE A O 1
ATOM 1108 N N . TYR A 1 137 ? -15.547 1.740 40.610 1.00 85.12 137 TYR A N 1
ATOM 1109 C CA . TYR A 1 137 ? -14.098 1.623 40.543 1.00 85.12 137 TYR A CA 1
ATOM 1110 C C . TYR A 1 137 ? -13.559 2.813 39.756 1.00 85.12 137 TYR A C 1
ATOM 1112 O O . TYR A 1 137 ? -13.755 2.902 38.539 1.00 85.12 137 TYR A O 1
ATOM 1120 N N . LEU A 1 138 ? -12.891 3.738 40.445 1.00 86.00 138 LEU A N 1
ATOM 1121 C CA . LEU A 1 138 ? -12.264 4.898 39.828 1.00 86.00 138 LEU A CA 1
ATOM 1122 C C . LEU A 1 138 ? -10.772 4.642 39.621 1.00 86.00 138 LEU A C 1
ATOM 1124 O O . LEU A 1 138 ? -10.019 4.510 40.583 1.00 86.00 138 LEU A O 1
ATOM 1128 N N . TYR A 1 139 ? -10.341 4.651 38.363 1.00 83.12 139 TYR A N 1
ATOM 1129 C CA . TYR A 1 139 ? -8.936 4.615 37.971 1.00 83.12 139 TYR A CA 1
ATOM 1130 C C . TYR A 1 139 ? -8.504 6.007 37.514 1.00 83.12 139 TYR A C 1
ATOM 1132 O O . TYR A 1 139 ? -8.857 6.447 36.421 1.00 83.12 139 TYR A O 1
ATOM 1140 N N . SER A 1 140 ? -7.737 6.704 38.344 1.00 80.88 140 SER A N 1
ATOM 1141 C CA . SER A 1 140 ? -7.092 7.964 37.987 1.00 80.88 140 SER A CA 1
ATOM 1142 C C . SER A 1 140 ? -5.768 7.685 37.276 1.00 80.88 140 SER A C 1
ATOM 1144 O O . SER A 1 140 ? -4.908 6.977 37.799 1.00 80.88 140 SER A O 1
ATOM 1146 N N . VAL A 1 141 ? -5.617 8.212 36.066 1.00 75.31 141 VAL A N 1
ATOM 1147 C CA . VAL A 1 141 ? -4.433 8.072 35.220 1.00 75.31 141 VAL A CA 1
ATOM 1148 C C . VAL A 1 141 ? -3.692 9.402 35.227 1.00 75.31 141 VAL A C 1
ATOM 1150 O O . VAL A 1 141 ? -4.205 10.408 34.730 1.00 75.31 141 VAL A O 1
ATOM 1153 N N . ASP A 1 142 ? -2.481 9.409 35.783 1.00 72.31 142 ASP A N 1
ATOM 1154 C CA . ASP A 1 142 ? -1.620 10.590 35.736 1.00 72.31 142 ASP A CA 1
ATOM 1155 C C . ASP A 1 142 ? -0.941 10.752 34.358 1.00 72.31 142 ASP A C 1
ATOM 1157 O O . ASP A 1 142 ? -0.952 9.860 33.502 1.00 72.31 142 ASP A O 1
ATOM 1161 N N . TYR A 1 143 ? -0.281 11.893 34.141 1.00 67.94 143 TYR A N 1
ATOM 1162 C CA . TYR A 1 143 ? 0.466 12.174 32.907 1.00 67.94 143 TYR A CA 1
ATOM 1163 C C . TYR A 1 143 ? 1.625 11.190 32.638 1.00 67.94 143 TYR A C 1
ATOM 1165 O O . TYR A 1 143 ? 2.090 11.075 31.503 1.00 67.94 143 TYR A O 1
ATOM 1173 N N . ARG A 1 144 ? 2.089 10.459 33.661 1.00 66.19 144 ARG A N 1
ATOM 1174 C CA . ARG A 1 144 ? 3.100 9.393 33.565 1.00 66.19 144 ARG A CA 1
ATOM 1175 C C . ARG A 1 144 ? 2.471 8.008 33.366 1.00 66.19 144 ARG A C 1
ATOM 1177 O O . ARG A 1 144 ? 3.202 7.019 33.367 1.00 66.19 144 ARG A O 1
ATOM 1184 N N . LYS A 1 145 ? 1.149 7.928 33.164 1.00 66.56 145 LYS A N 1
ATOM 1185 C CA . LYS A 1 145 ? 0.353 6.694 33.061 1.00 66.56 145 LYS A CA 1
ATOM 1186 C C . LYS A 1 145 ? 0.415 5.812 34.312 1.00 66.56 145 LYS A C 1
ATOM 1188 O O . LYS A 1 145 ? 0.203 4.603 34.217 1.00 66.56 145 LYS A O 1
ATOM 1193 N N . LYS A 1 146 ? 0.708 6.387 35.477 1.00 67.06 146 LYS A N 1
ATOM 1194 C CA . LYS A 1 146 ? 0.545 5.701 36.756 1.00 67.06 146 LYS A CA 1
ATOM 1195 C C . LYS A 1 146 ? -0.921 5.741 37.159 1.00 67.06 146 LYS A C 1
ATOM 1197 O O . LYS A 1 146 ? -1.589 6.761 36.995 1.00 67.06 146 LYS A O 1
ATOM 1202 N N . TYR A 1 147 ? -1.392 4.618 37.688 1.00 66.69 147 TYR A N 1
ATOM 1203 C CA . TYR A 1 147 ? -2.749 4.483 38.191 1.00 66.69 147 TYR A CA 1
ATOM 1204 C C . TYR A 1 147 ? -2.784 4.824 39.682 1.00 66.69 147 TYR A C 1
ATOM 1206 O O . TYR A 1 147 ? -2.045 4.240 40.472 1.00 66.69 147 TYR A O 1
ATOM 1214 N N . GLN A 1 148 ? -3.656 5.754 40.054 1.00 65.38 148 GLN A N 1
ATOM 1215 C CA . GLN A 1 148 ? -4.168 5.907 41.414 1.00 65.38 148 GLN A CA 1
ATOM 1216 C C . GLN A 1 148 ? -5.611 5.414 41.416 1.00 65.38 148 GLN A C 1
ATOM 1218 O O . GLN A 1 148 ? -6.329 5.617 40.439 1.00 65.38 148 GLN A O 1
ATOM 1223 N N . PHE A 1 149 ? -6.037 4.748 42.479 1.00 70.19 149 PHE A N 1
ATOM 1224 C CA . PHE A 1 149 ? -7.349 4.119 42.519 1.00 70.19 149 PHE A CA 1
ATOM 1225 C C . PHE A 1 149 ? -8.134 4.587 43.740 1.00 70.19 149 PHE A C 1
ATOM 1227 O O . PHE A 1 149 ? -7.588 4.716 44.835 1.00 70.19 149 PHE A O 1
ATOM 1234 N N . SER A 1 150 ? -9.424 4.819 43.528 1.00 64.88 150 SER A N 1
ATOM 1235 C CA . SER A 1 150 ? -10.395 5.055 44.591 1.00 64.88 150 SER A CA 1
ATOM 1236 C C . SER A 1 150 ? -11.582 4.138 44.354 1.00 64.88 150 SER A C 1
ATOM 1238 O O . SER A 1 150 ? -12.045 3.973 43.225 1.00 64.88 150 SER A O 1
ATOM 1240 N N . PHE A 1 151 ? -12.067 3.528 45.423 1.00 69.75 151 PHE A N 1
ATOM 1241 C CA . PHE A 1 151 ? -13.259 2.697 45.402 1.00 69.75 151 PHE A CA 1
ATOM 1242 C C . PHE A 1 151 ? -14.353 3.397 46.191 1.00 69.75 151 PHE A C 1
ATOM 1244 O O . PHE A 1 151 ? -14.102 3.941 47.268 1.00 69.75 151 PHE A O 1
ATOM 1251 N N . LEU A 1 152 ? -15.558 3.387 45.632 1.00 70.44 152 LEU A N 1
ATOM 1252 C CA . LEU A 1 152 ? -16.739 3.961 46.251 1.00 70.44 152 LEU A CA 1
ATOM 1253 C C . LEU A 1 152 ? -17.793 2.862 46.356 1.00 70.44 152 LEU A C 1
ATOM 1255 O O . LEU A 1 152 ? -18.284 2.362 45.340 1.00 70.44 152 LEU A O 1
ATOM 1259 N N . LEU A 1 153 ? -18.099 2.485 47.596 1.00 65.06 153 LEU A N 1
ATOM 1260 C CA . LEU A 1 153 ? -19.151 1.539 47.947 1.00 65.06 153 LEU A CA 1
ATOM 1261 C C . LEU A 1 153 ? -20.308 2.287 48.581 1.00 65.06 153 LEU A C 1
ATOM 1263 O O . LEU A 1 153 ? -20.087 3.150 49.431 1.00 65.06 153 LEU A O 1
ATOM 1267 N N . GLU A 1 154 ? -21.524 1.856 48.275 1.00 58.84 154 GLU A N 1
ATOM 1268 C CA . GLU A 1 154 ? -22.610 1.970 49.237 1.00 58.84 154 GLU A CA 1
ATOM 1269 C C . GLU A 1 154 ? -22.907 0.571 49.802 1.00 58.84 154 GLU A C 1
ATOM 1271 O O . GLU A 1 154 ? -23.466 -0.269 49.094 1.00 58.84 154 GLU A O 1
ATOM 1276 N N . PRO A 1 155 ? -22.492 0.264 51.043 1.00 45.28 155 PRO A N 1
ATOM 1277 C CA . PRO A 1 155 ? -22.863 -0.986 51.683 1.00 45.28 155 PRO A CA 1
ATOM 1278 C C . PRO A 1 155 ? -24.337 -0.920 52.097 1.00 45.28 155 PRO A C 1
ATOM 1280 O O . PRO A 1 155 ? -24.715 -0.115 52.941 1.00 45.28 155 PRO A O 1
ATOM 1283 N N . ASN A 1 156 ? -25.172 -1.792 51.534 1.00 48.31 156 ASN A N 1
ATOM 1284 C CA . ASN A 1 156 ? -26.379 -2.256 52.214 1.00 48.31 156 ASN A CA 1
ATOM 1285 C C . ASN A 1 156 ? -26.207 -3.750 52.513 1.00 48.31 156 ASN A C 1
ATOM 1287 O O . ASN A 1 156 ? -25.912 -4.550 51.629 1.00 48.31 156 ASN A O 1
ATOM 1291 N N . GLU A 1 157 ? -26.399 -4.156 53.762 1.00 48.09 157 GLU A N 1
ATOM 1292 C CA . GLU A 1 157 ? -26.138 -5.531 54.223 1.00 48.09 157 GLU A CA 1
ATOM 1293 C C . GLU A 1 157 ? -27.131 -6.581 53.669 1.00 48.09 157 GLU A C 1
ATOM 1295 O O . GLU A 1 157 ? -27.017 -7.763 53.966 1.00 48.09 157 GLU A O 1
ATOM 1300 N N . LEU A 1 158 ? -28.100 -6.166 52.841 1.00 47.22 158 LEU A N 1
ATOM 1301 C CA . LEU A 1 158 ? -29.265 -6.959 52.422 1.00 47.22 158 LEU A CA 1
ATOM 1302 C C . LEU A 1 158 ? -29.314 -7.300 50.916 1.00 47.22 158 LEU A C 1
ATOM 1304 O O . LEU A 1 158 ? -30.355 -7.752 50.440 1.00 47.22 158 LEU A O 1
ATOM 1308 N N . CYS A 1 159 ? -28.254 -7.052 50.134 1.00 50.69 159 CYS A N 1
ATOM 1309 C CA . CYS A 1 159 ? -28.272 -7.290 48.681 1.00 50.69 159 CYS A CA 1
ATOM 1310 C C . CYS A 1 159 ? -27.089 -8.142 48.198 1.00 50.69 159 CYS A C 1
ATOM 1312 O O . CYS A 1 159 ? -25.935 -7.755 48.364 1.00 50.69 159 CYS A O 1
ATOM 1314 N N . ASP A 1 160 ? -27.394 -9.259 47.531 1.00 55.31 160 ASP A N 1
ATOM 1315 C CA . ASP A 1 160 ? -26.401 -10.235 47.055 1.00 55.31 160 ASP A CA 1
ATOM 1316 C C . ASP A 1 160 ? -25.674 -9.813 45.759 1.00 55.31 160 ASP A C 1
ATOM 1318 O O . ASP A 1 160 ? -24.698 -10.450 45.363 1.00 55.31 160 ASP A O 1
ATOM 1322 N N . TYR A 1 161 ? -26.122 -8.752 45.066 1.00 60.75 161 TYR A N 1
ATOM 1323 C CA . TYR A 1 161 ? -25.528 -8.324 43.792 1.00 60.75 161 TYR A CA 1
ATOM 1324 C C . TYR A 1 161 ? -25.580 -6.807 43.565 1.00 60.75 161 TYR A C 1
ATOM 1326 O O . TYR A 1 161 ? -26.658 -6.217 43.474 1.00 60.75 161 TYR A O 1
ATOM 1334 N N . TYR A 1 162 ? -24.407 -6.199 43.362 1.00 71.50 162 TYR A N 1
ATOM 1335 C CA . TYR A 1 162 ? -24.255 -4.784 43.020 1.00 71.50 162 TYR A CA 1
ATOM 1336 C C . TYR A 1 162 ? -23.701 -4.608 41.600 1.00 71.50 162 TYR A C 1
ATOM 1338 O O . TYR A 1 162 ? -22.710 -5.253 41.246 1.00 71.50 162 TYR A O 1
ATOM 1346 N N . PRO A 1 163 ? -24.272 -3.707 40.777 1.00 81.56 163 PRO A N 1
ATOM 1347 C CA . PRO A 1 163 ? -23.681 -3.352 39.494 1.00 81.56 163 PRO A CA 1
ATOM 1348 C C . PRO A 1 163 ? -22.289 -2.748 39.699 1.00 81.56 163 PRO A C 1
ATOM 1350 O O . PRO A 1 163 ? -22.126 -1.801 40.469 1.00 81.56 163 PRO A O 1
ATOM 1353 N N . LYS A 1 164 ? -21.297 -3.272 38.980 1.00 83.25 164 LYS A N 1
ATOM 1354 C CA . LYS A 1 164 ? -19.919 -2.773 38.978 1.00 83.25 164 LYS A CA 1
ATOM 1355 C C . LYS A 1 164 ? -19.706 -1.804 37.817 1.00 83.25 164 LYS A C 1
ATOM 1357 O O . LYS A 1 164 ? -19.874 -2.182 36.659 1.00 83.25 164 LYS A O 1
ATOM 1362 N N . LEU A 1 165 ? -19.315 -0.568 38.119 1.00 86.38 165 LEU A N 1
ATOM 1363 C CA . LEU A 1 165 ? -18.988 0.466 37.140 1.00 86.38 165 LEU A CA 1
ATOM 1364 C C . LEU A 1 165 ? -17.495 0.761 37.192 1.00 86.38 165 LEU A C 1
ATOM 1366 O O . LEU A 1 165 ? -16.939 1.012 38.257 1.00 86.38 165 LEU A O 1
ATOM 1370 N N . ILE A 1 166 ? -16.863 0.810 36.025 1.00 84.62 166 ILE A N 1
ATOM 1371 C CA . ILE A 1 166 ? -15.453 1.182 35.895 1.00 84.62 166 ILE A CA 1
ATOM 1372 C C . ILE A 1 166 ? -15.388 2.558 35.245 1.00 84.62 166 ILE A C 1
ATOM 1374 O O . ILE A 1 166 ? -15.873 2.745 34.127 1.00 84.62 166 ILE A O 1
ATOM 1378 N N . ILE A 1 167 ? -14.797 3.522 35.943 1.00 87.94 167 ILE A N 1
ATOM 1379 C CA . ILE A 1 167 ? -14.628 4.901 35.486 1.00 87.94 167 ILE A CA 1
ATOM 1380 C C . ILE A 1 167 ? -13.135 5.219 35.453 1.00 87.94 167 ILE A C 1
ATOM 1382 O O . ILE A 1 167 ? -12.408 4.961 36.408 1.00 87.94 167 ILE A O 1
ATOM 1386 N N . LEU A 1 168 ? -12.675 5.785 34.342 1.00 82.62 168 LEU A N 1
ATOM 1387 C CA . LEU A 1 168 ? -11.299 6.225 34.159 1.00 82.62 168 LEU A CA 1
ATOM 1388 C C . LEU A 1 168 ? -11.265 7.752 34.170 1.00 82.62 168 LEU A C 1
ATOM 1390 O O . LEU A 1 168 ? -11.923 8.392 33.349 1.00 82.62 168 LEU A O 1
ATOM 1394 N N . CYS A 1 169 ? -10.500 8.329 35.089 1.00 85.62 169 CYS A N 1
ATOM 1395 C CA . CYS A 1 169 ? -10.278 9.764 35.203 1.00 85.62 169 CYS A CA 1
ATOM 1396 C C . CYS A 1 169 ? -8.871 10.092 34.708 1.00 85.62 169 CYS A C 1
ATOM 1398 O O . CYS A 1 169 ? -7.900 9.513 35.181 1.00 85.62 169 CYS A O 1
ATOM 1400 N N . HIS A 1 170 ? -8.741 11.014 33.761 1.00 79.25 170 HIS A N 1
ATOM 1401 C CA . HIS A 1 170 ? -7.442 11.523 33.326 1.00 79.25 170 HIS A CA 1
ATOM 1402 C C . HIS A 1 170 ? -7.222 12.889 33.957 1.00 79.25 170 HIS A C 1
ATOM 1404 O O . HIS A 1 170 ? -7.929 13.845 33.627 1.00 79.25 170 HIS A O 1
ATOM 1410 N N . SER A 1 171 ? -6.242 12.970 34.858 1.00 67.88 171 SER A N 1
ATOM 1411 C CA . SER A 1 171 ? -5.763 14.241 35.402 1.00 67.88 171 SER A CA 1
ATOM 1412 C C . SER A 1 171 ? -4.709 14.821 34.458 1.00 67.88 171 SER A C 1
ATOM 1414 O O . SER A 1 171 ? -3.713 14.149 34.166 1.00 67.88 171 SER A O 1
ATOM 1416 N N . GLU A 1 172 ? -4.908 16.044 33.968 1.00 64.56 172 GLU A N 1
ATOM 1417 C CA . GLU A 1 172 ? -3.975 16.651 33.017 1.00 64.56 172 GLU A CA 1
ATOM 1418 C C . GLU A 1 172 ? -2.664 17.142 33.660 1.00 64.56 172 GLU A C 1
ATOM 1420 O O . GLU A 1 172 ? -2.499 17.229 34.878 1.00 64.56 172 GLU A O 1
ATOM 1425 N N . ASN A 1 173 ? -1.690 17.399 32.785 1.00 49.72 173 ASN A N 1
ATOM 1426 C CA . ASN A 1 173 ? -0.323 17.818 33.079 1.00 49.72 173 ASN A CA 1
ATOM 1427 C C . ASN A 1 173 ? -0.257 18.980 34.089 1.00 49.72 173 ASN A C 1
ATOM 1429 O O . ASN A 1 173 ? -0.950 19.983 33.934 1.00 49.72 173 ASN A O 1
ATOM 1433 N N . ARG A 1 174 ? 0.712 18.933 35.018 1.00 49.50 174 ARG A N 1
ATOM 1434 C CA . ARG A 1 174 ? 1.016 20.025 35.977 1.00 49.50 174 ARG A CA 1
ATOM 1435 C C . ARG A 1 174 ? 1.297 21.395 35.324 1.00 49.50 174 ARG A C 1
ATOM 1437 O O . ARG A 1 174 ? 1.378 22.391 36.029 1.00 49.50 174 ARG A O 1
ATOM 1444 N N . HIS A 1 175 ? 1.466 21.446 34.002 1.00 47.84 175 HIS A N 1
ATOM 1445 C CA . HIS A 1 175 ? 1.820 22.642 33.235 1.00 47.84 175 HIS A CA 1
ATOM 1446 C C . HIS A 1 175 ? 0.625 23.383 32.601 1.00 47.84 175 HIS A C 1
ATOM 1448 O O . HIS A 1 175 ? 0.829 24.471 32.073 1.00 47.84 175 HIS A O 1
ATOM 1454 N N . GLN A 1 176 ? -0.602 22.844 32.656 1.00 46.47 176 GLN A N 1
ATOM 1455 C CA . GLN A 1 176 ? -1.826 23.534 32.204 1.00 46.47 176 GLN A CA 1
ATOM 1456 C C . GLN A 1 176 ? -2.989 23.299 33.191 1.00 46.47 176 GLN A C 1
ATOM 1458 O O . GLN A 1 176 ? -3.897 22.521 32.916 1.00 46.47 176 GLN A O 1
ATOM 1463 N N . PRO A 1 177 ? -2.980 23.962 34.361 1.00 48.75 177 PRO A N 1
ATOM 1464 C CA . PRO A 1 177 ? -3.947 23.731 35.443 1.00 48.75 177 PRO A CA 1
ATOM 1465 C C . PRO A 1 177 ? -5.387 24.219 35.170 1.00 48.75 177 PRO A C 1
ATOM 1467 O O . PRO A 1 177 ? -6.221 24.154 36.067 1.00 48.75 177 PRO A O 1
ATOM 1470 N N . SER A 1 178 ? -5.705 24.718 33.968 1.00 47.12 178 SER A N 1
ATOM 1471 C CA . SER A 1 178 ? -7.017 25.300 33.637 1.00 47.12 178 SER A CA 1
ATOM 1472 C C . SER A 1 178 ? -8.027 24.329 33.009 1.00 47.12 178 SER A C 1
ATOM 1474 O O . SER A 1 178 ? -9.182 24.712 32.819 1.00 47.12 178 SER A O 1
ATOM 1476 N N . MET A 1 179 ? -7.639 23.094 32.672 1.00 57.78 179 MET A N 1
ATOM 1477 C CA . MET A 1 179 ? -8.545 22.114 32.060 1.00 57.78 179 MET A CA 1
ATOM 1478 C C . MET A 1 179 ? -9.141 21.153 33.097 1.00 57.78 179 MET A C 1
ATOM 1480 O O . MET A 1 179 ? -8.437 20.562 33.913 1.00 57.78 179 MET A O 1
ATOM 1484 N N . LEU A 1 180 ? -10.468 21.001 33.051 1.00 66.69 180 LEU A N 1
ATOM 1485 C CA . LEU A 1 180 ? -11.225 20.066 33.887 1.00 66.69 180 LEU A CA 1
ATOM 1486 C C . LEU A 1 180 ? -10.810 18.606 33.602 1.00 66.69 180 LEU A C 1
ATOM 1488 O O . LEU A 1 180 ? -10.541 18.269 32.447 1.00 66.69 180 LEU A O 1
ATOM 1492 N N . PRO A 1 181 ? -10.809 17.717 34.616 1.00 75.94 181 PRO A N 1
ATOM 1493 C CA . PRO A 1 181 ? -10.471 16.308 34.430 1.00 75.94 181 PRO A CA 1
ATOM 1494 C C . PRO A 1 181 ? -11.420 15.616 33.445 1.00 75.94 181 PRO A C 1
ATOM 1496 O O . PRO A 1 181 ? -12.633 15.846 33.439 1.00 75.94 181 PRO A O 1
ATOM 1499 N N . LYS A 1 182 ? -10.862 14.726 32.618 1.00 85.50 182 LYS A N 1
ATOM 1500 C CA . LYS A 1 182 ? -11.621 13.980 31.609 1.00 85.50 182 LYS A CA 1
ATOM 1501 C C . LYS A 1 182 ? -12.034 12.610 32.138 1.00 85.50 182 LYS A C 1
ATOM 1503 O O . LYS A 1 182 ? -11.185 11.831 32.564 1.00 85.50 182 LYS A O 1
ATOM 1508 N N . PHE A 1 183 ? -13.322 12.290 32.029 1.00 87.25 183 PHE A N 1
ATOM 1509 C CA . PHE A 1 183 ? -13.889 11.026 32.503 1.00 87.25 183 PHE A CA 1
ATOM 1510 C C . PHE A 1 183 ? -14.347 10.139 31.351 1.00 87.25 183 PHE A C 1
ATOM 1512 O O . PHE A 1 183 ? -15.202 10.534 30.559 1.00 87.25 183 PHE A O 1
ATOM 1519 N N . ASN A 1 184 ? -13.855 8.907 31.344 1.00 89.62 184 ASN A N 1
ATOM 1520 C CA . ASN A 1 184 ? -14.212 7.841 30.414 1.00 89.62 184 ASN A CA 1
ATOM 1521 C C . ASN A 1 184 ? -14.783 6.653 31.201 1.00 89.62 184 ASN A C 1
ATOM 1523 O O . ASN A 1 184 ? -14.581 6.560 32.412 1.00 89.62 184 ASN A O 1
ATOM 1527 N N . PHE A 1 185 ? -15.478 5.731 30.537 1.00 91.19 185 PHE A N 1
ATOM 1528 C CA . PHE A 1 185 ? -15.952 4.505 31.191 1.00 91.19 185 PHE A CA 1
ATOM 1529 C C . PHE A 1 185 ? -15.285 3.259 30.609 1.00 91.19 185 PHE A C 1
ATOM 1531 O O . PHE A 1 185 ? -14.904 3.229 29.437 1.00 91.19 185 PHE A O 1
ATOM 1538 N N . GLY A 1 186 ? -15.128 2.235 31.446 1.00 90.31 186 GLY A N 1
ATOM 1539 C CA . GLY A 1 186 ? -14.601 0.930 31.069 1.00 90.31 186 GLY A CA 1
ATOM 1540 C C . GLY A 1 186 ? -15.718 -0.001 30.606 1.00 90.31 186 GLY A C 1
ATOM 1541 O O . GLY A 1 186 ? -16.650 -0.286 31.352 1.00 90.31 186 GLY A O 1
ATOM 1542 N N . LEU A 1 187 ? -15.616 -0.493 29.376 1.00 89.50 187 LEU A N 1
ATOM 1543 C CA . LEU A 1 187 ? -16.473 -1.532 28.816 1.00 89.50 187 LEU A CA 1
ATOM 1544 C C . LEU A 1 187 ? -15.802 -2.898 29.005 1.00 89.50 187 LEU A C 1
ATOM 1546 O O . LEU A 1 187 ? -14.637 -3.072 28.643 1.00 89.50 187 LEU A O 1
ATOM 1550 N N . SER A 1 188 ? -16.528 -3.882 29.539 1.00 86.94 188 SER A N 1
ATOM 1551 C CA . SER A 1 188 ? -15.974 -5.223 29.765 1.00 86.94 188 SER A CA 1
ATOM 1552 C C . SER A 1 188 ? -15.524 -5.880 28.456 1.00 86.94 188 SER A C 1
ATOM 1554 O O . SER A 1 188 ? -16.186 -5.749 27.423 1.00 86.94 188 SER A O 1
ATOM 1556 N N . SER A 1 189 ? -14.418 -6.632 28.498 1.00 85.25 189 SER A N 1
ATOM 1557 C CA . SER A 1 189 ? -13.858 -7.288 27.304 1.00 85.25 189 SER A CA 1
ATOM 1558 C C . SER A 1 189 ? -14.869 -8.190 26.585 1.00 85.25 189 SER A C 1
ATOM 1560 O O . SER A 1 189 ? -14.945 -8.165 25.361 1.00 85.25 189 SER A O 1
ATOM 1562 N N . LYS A 1 190 ? -15.726 -8.910 27.326 1.00 85.56 190 LYS A N 1
ATOM 1563 C CA . LYS A 1 190 ? -16.772 -9.776 26.751 1.00 85.56 190 LYS A CA 1
ATOM 1564 C C . LYS A 1 190 ? -17.807 -8.991 25.937 1.00 85.56 190 LYS A C 1
ATOM 1566 O O . LYS A 1 190 ? -18.157 -9.395 24.831 1.00 85.56 190 LYS A O 1
ATOM 1571 N N . LEU A 1 191 ? -18.307 -7.872 26.470 1.00 87.12 191 LEU A N 1
ATOM 1572 C CA . LEU A 1 191 ? -19.289 -7.045 25.763 1.00 87.12 191 LEU A CA 1
ATOM 1573 C C . LEU A 1 191 ? -18.640 -6.283 24.602 1.00 87.12 191 LEU A C 1
ATOM 1575 O O . LEU A 1 191 ? -19.227 -6.189 23.522 1.00 87.12 191 LEU A O 1
ATOM 1579 N N . ALA A 1 192 ? -17.421 -5.784 24.813 1.00 87.88 192 ALA A N 1
ATOM 1580 C CA . ALA A 1 192 ? -16.630 -5.133 23.782 1.00 87.88 192 ALA A CA 1
ATOM 1581 C C . ALA A 1 192 ? -16.392 -6.058 22.586 1.00 87.88 192 ALA A C 1
ATOM 1583 O O . ALA A 1 192 ? -16.602 -5.632 21.456 1.00 87.88 192 ALA A O 1
ATOM 1584 N N . GLU A 1 193 ? -16.057 -7.328 22.817 1.00 86.44 193 GLU A N 1
ATOM 1585 C CA . GLU A 1 193 ? -15.821 -8.299 21.749 1.00 86.44 193 GLU A CA 1
ATOM 1586 C C . GLU A 1 193 ? -17.066 -8.516 20.882 1.00 86.44 193 GLU A C 1
ATOM 1588 O O . GLU A 1 193 ? -17.010 -8.377 19.663 1.00 86.44 193 GLU A O 1
ATOM 1593 N N . VAL A 1 194 ? -18.240 -8.716 21.494 1.00 88.00 194 VAL A N 1
ATOM 1594 C CA . VAL A 1 194 ? -19.511 -8.827 20.751 1.00 88.00 194 VAL A CA 1
ATOM 1595 C C . VAL A 1 194 ? -19.776 -7.580 19.900 1.00 88.00 194 VAL A C 1
ATOM 1597 O O . VAL A 1 194 ? -20.276 -7.672 18.774 1.00 88.00 194 VAL A O 1
ATOM 1600 N N . MET A 1 195 ? -19.462 -6.394 20.424 1.00 89.75 195 MET A N 1
ATOM 1601 C CA . MET A 1 195 ? -19.624 -5.140 19.691 1.00 89.75 195 MET A CA 1
ATOM 1602 C C . MET A 1 195 ? -18.603 -4.997 18.558 1.00 89.75 195 MET A C 1
ATOM 1604 O O . MET A 1 195 ? -19.003 -4.619 17.457 1.00 89.75 195 MET A O 1
ATOM 1608 N N . ARG A 1 196 ? -17.333 -5.349 18.786 1.00 88.88 196 ARG A N 1
ATOM 1609 C CA . ARG A 1 196 ? -16.261 -5.359 17.779 1.00 88.88 196 ARG A CA 1
ATOM 1610 C C . ARG A 1 196 ? -16.583 -6.300 16.629 1.00 88.88 196 ARG A C 1
ATOM 1612 O O . ARG A 1 196 ? -16.501 -5.879 15.482 1.00 88.88 196 ARG A O 1
ATOM 1619 N N . GLN A 1 197 ? -17.059 -7.511 16.913 1.00 88.06 197 GLN A N 1
ATOM 1620 C CA . GLN A 1 197 ? -17.459 -8.479 15.887 1.00 88.06 197 GLN A CA 1
ATOM 1621 C C . GLN A 1 197 ? -18.626 -7.948 15.030 1.00 88.06 197 GLN A C 1
ATOM 1623 O O . GLN A 1 197 ? -18.590 -8.008 13.801 1.00 88.06 197 GLN A O 1
ATOM 1628 N N . LYS A 1 198 ? -19.633 -7.307 15.642 1.00 89.62 198 LYS A N 1
ATOM 1629 C CA . LYS A 1 198 ? -20.712 -6.627 14.891 1.00 89.62 198 LYS A CA 1
ATOM 1630 C C . LYS A 1 198 ? -20.200 -5.464 14.037 1.00 89.62 198 LYS A C 1
ATOM 1632 O O . LYS A 1 198 ? -20.761 -5.192 12.974 1.00 89.62 198 LYS A O 1
ATOM 1637 N N . SER A 1 199 ? -19.193 -4.741 14.518 1.00 90.50 199 SER A N 1
ATOM 1638 C CA . SER A 1 199 ? -18.560 -3.645 13.783 1.00 90.50 199 SER A CA 1
ATOM 1639 C C . SER A 1 199 ? -17.748 -4.157 12.605 1.00 90.50 199 SER A C 1
ATOM 1641 O O . SER A 1 199 ? -17.890 -3.618 11.509 1.00 90.50 199 SER A O 1
ATOM 1643 N N . LEU A 1 200 ? -16.985 -5.231 12.811 1.00 90.62 200 LEU A N 1
ATOM 1644 C CA . LEU A 1 200 ? -16.214 -5.909 11.781 1.00 90.62 200 LEU A CA 1
ATOM 1645 C C . LEU A 1 200 ? -17.105 -6.315 10.616 1.00 90.62 200 LEU A C 1
ATOM 1647 O O . LEU A 1 200 ? -16.861 -5.872 9.499 1.00 90.62 200 LEU A O 1
ATOM 1651 N N . LYS A 1 201 ? -18.190 -7.053 10.886 1.00 91.25 201 LYS A N 1
ATOM 1652 C CA . LYS A 1 201 ? -19.136 -7.488 9.850 1.00 91.25 201 LYS A CA 1
ATOM 1653 C C . LYS A 1 201 ? -19.603 -6.325 8.973 1.00 91.25 201 LYS A C 1
ATOM 1655 O O . LYS A 1 201 ? -19.640 -6.438 7.755 1.00 91.25 201 LYS A O 1
ATOM 1660 N N . LYS A 1 202 ? -19.911 -5.173 9.580 1.00 90.31 202 LYS A N 1
ATOM 1661 C CA . LYS A 1 202 ? -20.328 -3.974 8.835 1.00 90.31 202 LYS A CA 1
ATOM 1662 C C . LYS A 1 202 ? -19.211 -3.347 8.009 1.00 90.31 202 LYS A C 1
ATOM 1664 O O . LYS A 1 202 ? -19.510 -2.771 6.967 1.00 90.31 202 LYS A O 1
ATOM 1669 N N . VAL A 1 203 ? -17.970 -3.377 8.489 1.00 89.69 203 VAL A N 1
ATOM 1670 C CA . VAL A 1 203 ? -16.819 -2.902 7.712 1.00 89.69 203 VAL A CA 1
ATOM 1671 C C . VAL A 1 203 ? -16.593 -3.830 6.522 1.00 89.69 203 VAL A C 1
ATOM 1673 O O . VAL A 1 203 ? -16.529 -3.341 5.403 1.00 89.69 203 VAL A O 1
ATOM 1676 N N . LEU A 1 204 ? -16.584 -5.146 6.739 1.00 91.06 204 LEU A N 1
ATOM 1677 C CA . LEU A 1 204 ? -16.380 -6.145 5.686 1.00 91.06 204 LEU A CA 1
ATOM 1678 C C . LEU A 1 204 ? -17.488 -6.120 4.618 1.00 91.06 204 LEU A C 1
ATOM 1680 O O . LEU A 1 204 ? -17.181 -6.127 3.431 1.00 91.06 204 LEU A O 1
ATOM 1684 N N . TRP A 1 205 ? -18.758 -5.959 5.015 1.00 91.25 205 TRP A N 1
ATOM 1685 C CA . TRP A 1 205 ? -19.875 -5.756 4.075 1.00 91.25 205 TRP A CA 1
ATOM 1686 C C . TRP A 1 205 ? -19.657 -4.550 3.154 1.00 91.25 205 TRP A C 1
ATOM 1688 O O . TRP A 1 205 ? -19.952 -4.609 1.968 1.00 91.25 205 TRP A O 1
ATOM 1698 N N . LYS A 1 206 ? -19.121 -3.441 3.679 1.00 88.44 206 LYS A N 1
ATOM 1699 C CA . LYS A 1 206 ? -18.840 -2.238 2.875 1.00 88.44 206 LYS A CA 1
ATOM 1700 C C . LYS A 1 206 ? -17.672 -2.407 1.908 1.00 88.44 206 LYS A C 1
ATOM 1702 O O . LYS A 1 206 ? -17.537 -1.598 0.996 1.00 88.44 206 LYS A O 1
ATOM 1707 N N . ILE A 1 207 ? -16.828 -3.407 2.138 1.00 87.81 207 ILE A N 1
ATOM 1708 C CA . ILE A 1 207 ? -15.720 -3.780 1.254 1.00 87.81 207 ILE A CA 1
ATOM 1709 C C . ILE A 1 207 ? -16.223 -4.727 0.141 1.00 87.81 207 ILE A C 1
ATOM 1711 O O . ILE A 1 207 ? -15.456 -5.076 -0.747 1.00 87.81 207 ILE A O 1
ATOM 1715 N N . ASN A 1 208 ? -17.523 -5.061 0.127 1.00 88.19 208 ASN A N 1
ATOM 1716 C CA . ASN A 1 208 ? -18.176 -5.974 -0.817 1.00 88.19 208 ASN A CA 1
ATOM 1717 C C . ASN A 1 208 ? -17.682 -7.427 -0.722 1.00 88.19 208 ASN A C 1
ATOM 1719 O O . ASN A 1 208 ? -17.633 -8.121 -1.733 1.00 88.19 208 ASN A O 1
ATOM 1723 N N . LEU A 1 209 ? -17.328 -7.888 0.481 1.00 88.06 209 LEU A N 1
ATOM 1724 C CA . LEU A 1 209 ? -17.067 -9.310 0.717 1.00 88.06 209 LEU A CA 1
ATOM 1725 C C . LEU A 1 209 ? -18.380 -10.094 0.824 1.00 88.06 209 LEU A C 1
ATOM 1727 O O . LEU A 1 209 ? -19.371 -9.590 1.364 1.00 88.06 209 LEU A O 1
ATOM 1731 N N . SER A 1 210 ? -18.367 -11.329 0.331 1.00 88.88 210 SER A N 1
ATOM 1732 C CA . SER A 1 210 ? -19.475 -12.275 0.450 1.00 88.88 210 SER A CA 1
ATOM 1733 C C . SER A 1 210 ? -19.695 -12.709 1.902 1.00 88.88 210 SER A C 1
ATOM 1735 O O . SER A 1 210 ? -18.797 -12.648 2.746 1.00 88.88 210 SER A O 1
ATOM 1737 N N . GLU A 1 211 ? -20.913 -13.156 2.220 1.00 90.62 211 GLU A N 1
ATOM 1738 C CA . GLU A 1 211 ? -21.248 -13.591 3.580 1.00 90.62 211 GLU A CA 1
ATOM 1739 C C . GLU A 1 211 ? -20.402 -14.799 4.022 1.00 90.62 211 GLU A C 1
ATOM 1741 O O . GLU A 1 211 ? -20.046 -14.878 5.198 1.00 90.62 211 GLU A O 1
ATOM 1746 N N . ASP A 1 212 ? -20.011 -15.673 3.091 1.00 89.00 212 ASP A N 1
ATOM 1747 C CA . ASP A 1 212 ? -19.140 -16.820 3.362 1.00 89.00 212 ASP A CA 1
ATOM 1748 C C . ASP A 1 212 ? -17.726 -16.367 3.749 1.00 89.00 212 ASP A C 1
ATOM 1750 O O . ASP A 1 212 ? -17.234 -16.742 4.814 1.00 89.00 212 ASP A O 1
ATOM 1754 N N . GLU A 1 213 ? -17.115 -15.466 2.971 1.00 88.94 213 GLU A N 1
ATOM 1755 C CA . GLU A 1 213 ? -15.805 -14.870 3.290 1.00 88.94 213 GLU A CA 1
ATOM 1756 C C . GLU A 1 213 ? -15.809 -14.187 4.664 1.00 88.94 213 GLU A C 1
ATOM 1758 O O . GLU A 1 213 ? -14.864 -14.297 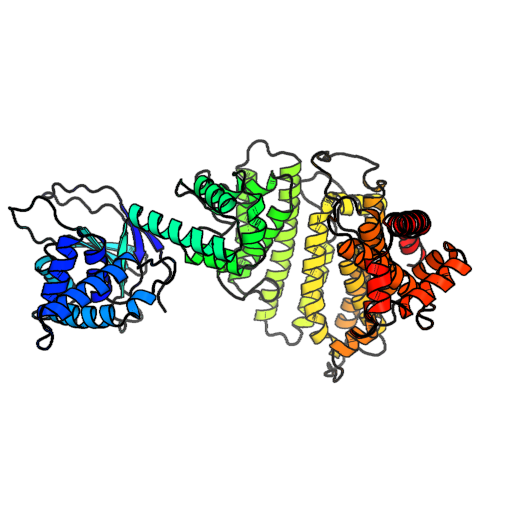5.448 1.00 88.94 213 GLU A O 1
ATOM 1763 N N . ILE A 1 214 ? -16.899 -13.493 4.995 1.00 90.62 214 ILE A N 1
ATOM 1764 C CA . ILE A 1 214 ? -17.062 -12.834 6.293 1.00 90.62 214 ILE A CA 1
ATOM 1765 C C . ILE A 1 214 ? -17.136 -13.856 7.426 1.00 90.62 214 ILE A C 1
ATOM 1767 O O . ILE A 1 214 ? -16.524 -13.653 8.479 1.00 90.62 214 ILE A O 1
ATOM 1771 N N . GLN A 1 215 ? -17.880 -14.947 7.239 1.00 88.19 215 GLN A N 1
ATOM 1772 C CA . GLN A 1 215 ? -17.955 -16.018 8.227 1.00 88.19 215 GLN A CA 1
ATOM 1773 C C . GLN A 1 215 ? -16.601 -16.697 8.433 1.00 88.19 215 GLN A C 1
ATOM 1775 O O . GLN A 1 215 ? -16.251 -16.999 9.575 1.00 88.19 215 GLN A O 1
ATOM 1780 N N . GLU A 1 216 ? -15.823 -16.908 7.372 1.00 85.75 216 GLU A N 1
ATOM 1781 C CA . GLU A 1 216 ? -14.470 -17.447 7.500 1.00 85.75 216 GLU A CA 1
ATOM 1782 C C . GLU A 1 216 ? -13.543 -16.508 8.276 1.00 85.75 216 GLU A C 1
ATOM 1784 O O . GLU A 1 216 ? -12.872 -16.951 9.210 1.00 85.75 216 GLU A O 1
ATOM 1789 N N . ILE A 1 217 ? -13.570 -15.203 7.980 1.00 88.19 217 ILE A N 1
ATOM 1790 C CA . ILE A 1 217 ? -12.806 -14.205 8.741 1.00 88.19 217 ILE A CA 1
ATOM 1791 C C . ILE A 1 217 ? -13.184 -14.261 10.222 1.00 88.19 217 ILE A C 1
ATOM 1793 O O . ILE A 1 217 ? -12.304 -14.278 11.080 1.00 88.19 217 ILE A O 1
ATOM 1797 N N . HIS A 1 218 ? -14.481 -14.326 10.539 1.00 86.88 218 HIS A N 1
ATOM 1798 C CA . HIS A 1 218 ? -14.947 -14.435 11.921 1.00 86.88 218 HIS A CA 1
ATOM 1799 C C . HIS A 1 218 ? -14.412 -15.685 12.632 1.00 86.88 218 HIS A C 1
ATOM 1801 O O . HIS A 1 218 ? -14.053 -15.600 13.808 1.00 86.88 218 HIS A O 1
ATOM 1807 N N . LYS A 1 219 ? -14.327 -16.822 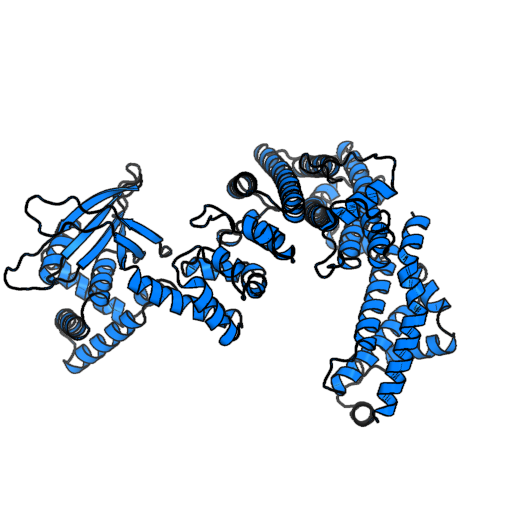11.930 1.00 83.31 219 LYS A N 1
ATOM 1808 C CA . LYS A 1 219 ? -13.730 -18.058 12.458 1.00 83.31 219 LYS A CA 1
ATOM 1809 C C . LYS A 1 219 ? -12.219 -17.920 12.666 1.00 83.31 219 LYS A C 1
ATOM 1811 O O . LYS A 1 219 ? -11.700 -18.445 13.643 1.00 83.31 219 LYS A O 1
ATOM 1816 N N . ALA A 1 220 ? -11.518 -17.201 11.788 1.00 81.75 220 ALA A N 1
ATOM 1817 C CA . ALA A 1 220 ? -10.067 -17.029 11.869 1.00 81.75 220 ALA A CA 1
ATOM 1818 C C . ALA A 1 220 ? -9.616 -16.161 13.061 1.00 81.75 220 ALA A C 1
ATOM 1820 O O . ALA A 1 220 ? -8.535 -16.369 13.605 1.00 81.75 220 ALA A O 1
ATOM 1821 N N . ILE A 1 221 ? -10.429 -15.187 13.479 1.00 79.62 221 ILE A N 1
ATOM 1822 C CA . ILE A 1 221 ? -10.030 -14.142 14.444 1.00 79.62 221 ILE A CA 1
ATOM 1823 C C . ILE A 1 221 ? -10.568 -14.345 15.868 1.00 79.62 221 ILE A C 1
ATOM 1825 O O . ILE A 1 221 ? -10.409 -13.465 16.716 1.00 79.62 221 ILE A O 1
ATOM 1829 N N . SER A 1 222 ? -11.238 -15.462 16.155 1.00 64.25 222 SER A N 1
ATOM 1830 C CA . SER A 1 222 ? -12.015 -15.669 17.388 1.00 64.25 222 SER A CA 1
ATOM 1831 C C . SER A 1 222 ? -11.199 -15.729 18.695 1.00 64.25 222 SER A C 1
ATOM 1833 O O . SER A 1 222 ? -11.772 -15.965 19.754 1.00 64.25 222 SER A O 1
ATOM 1835 N N . SER A 1 223 ? -9.880 -15.506 18.660 1.00 57.22 223 SER A N 1
ATOM 1836 C CA . SER A 1 223 ? -8.965 -15.730 19.788 1.00 57.22 223 SER A CA 1
ATOM 1837 C C . SER A 1 223 ? -8.364 -14.474 20.437 1.00 57.22 223 SER A C 1
ATOM 1839 O O . SER A 1 223 ? -7.433 -14.609 21.220 1.00 57.22 223 SER A O 1
ATOM 1841 N N . GLY A 1 224 ? -8.829 -13.254 20.141 1.00 58.28 224 GLY A N 1
ATOM 1842 C CA . GLY A 1 224 ? -8.256 -12.031 20.746 1.00 58.28 224 GLY A CA 1
ATOM 1843 C C . GLY A 1 224 ? -6.792 -11.752 20.357 1.00 58.28 224 GLY A C 1
ATOM 1844 O O . GLY A 1 224 ? -6.140 -10.905 20.962 1.00 58.28 224 GLY A O 1
ATOM 1845 N N . LYS A 1 225 ? -6.297 -12.464 19.341 1.00 68.00 225 LYS A N 1
ATOM 1846 C CA . LYS A 1 225 ? -4.943 -12.379 18.791 1.00 68.00 225 LYS A CA 1
ATOM 1847 C C . LYS A 1 225 ? -4.847 -11.267 17.741 1.00 68.00 225 LYS A C 1
ATOM 1849 O O . LYS A 1 225 ? -5.860 -10.716 17.307 1.00 68.00 225 LYS A O 1
ATOM 1854 N N . ASN A 1 226 ? -3.619 -10.950 17.331 1.00 82.94 226 ASN A N 1
ATOM 1855 C CA . ASN A 1 226 ? -3.332 -9.979 16.277 1.00 82.94 226 ASN A CA 1
ATOM 1856 C C . ASN A 1 226 ? -4.124 -10.319 14.998 1.00 82.94 226 ASN A C 1
ATOM 1858 O O . ASN A 1 226 ? -3.904 -11.357 14.373 1.00 82.94 226 ASN A O 1
ATOM 1862 N N . PHE A 1 227 ? -5.049 -9.429 14.628 1.00 86.94 227 PHE A N 1
ATOM 1863 C CA . PHE A 1 227 ? -6.018 -9.632 13.550 1.00 86.94 227 PHE A CA 1
ATOM 1864 C C . PHE A 1 227 ? -5.354 -9.981 12.215 1.00 86.94 227 PHE A C 1
ATOM 1866 O O . PHE A 1 227 ? -5.745 -10.947 11.561 1.00 86.94 227 PHE A O 1
ATOM 1873 N N . LEU A 1 228 ? -4.333 -9.215 11.823 1.00 90.62 228 LEU A N 1
ATOM 1874 C CA . LEU A 1 228 ? -3.638 -9.418 10.556 1.00 90.62 228 LEU A CA 1
ATOM 1875 C C . LEU A 1 228 ? -2.863 -10.740 10.540 1.00 90.62 228 LEU A C 1
ATOM 1877 O O . LEU A 1 228 ? -2.916 -11.464 9.548 1.00 90.62 228 LEU A O 1
ATOM 1881 N N . VAL A 1 229 ? -2.177 -11.078 11.635 1.00 89.62 229 VAL A N 1
ATOM 1882 C CA . VAL A 1 229 ? -1.445 -12.351 11.744 1.00 89.62 229 VAL A CA 1
ATOM 1883 C C . VAL A 1 229 ? -2.402 -13.540 11.637 1.00 89.62 229 VAL A C 1
ATOM 1885 O O . VAL A 1 229 ? -2.144 -14.455 10.857 1.00 89.62 229 VAL A O 1
ATOM 1888 N N . CYS A 1 230 ? -3.538 -13.501 12.340 1.00 88.44 230 CYS A N 1
ATOM 1889 C CA . CYS A 1 230 ? -4.553 -14.553 12.255 1.00 88.44 230 CYS A CA 1
ATOM 1890 C C . CYS A 1 230 ? -5.083 -14.735 10.831 1.00 88.44 230 CYS A C 1
ATOM 1892 O O . CYS A 1 230 ? -5.226 -15.864 10.367 1.00 88.44 230 CYS A O 1
ATOM 1894 N N . LEU A 1 231 ? -5.330 -13.636 10.112 1.00 89.94 231 LEU A N 1
ATOM 1895 C CA . LEU A 1 231 ? -5.757 -13.709 8.717 1.00 89.94 231 LEU A CA 1
ATOM 1896 C C . LEU A 1 231 ? -4.695 -14.351 7.820 1.00 89.94 231 LEU A C 1
ATOM 1898 O O . LEU A 1 231 ? -5.034 -15.229 7.029 1.00 89.94 231 LEU A O 1
ATOM 1902 N N . LEU A 1 232 ? -3.426 -13.958 7.962 1.00 90.12 232 LEU A N 1
ATOM 1903 C CA . LEU A 1 232 ? -2.317 -14.496 7.162 1.00 90.12 232 LEU A CA 1
ATOM 1904 C C . LEU A 1 232 ? -2.083 -15.996 7.393 1.00 90.12 232 LEU A C 1
ATOM 1906 O O . LEU A 1 232 ? -1.666 -16.698 6.472 1.00 90.12 232 LEU A O 1
ATOM 1910 N N . GLN A 1 233 ? -2.377 -16.484 8.599 1.00 87.06 233 GLN A N 1
ATOM 1911 C CA . GLN A 1 233 ? -2.286 -17.900 8.966 1.00 87.06 233 GLN A CA 1
ATOM 1912 C C . GLN A 1 233 ? -3.522 -18.723 8.565 1.00 87.06 233 GLN A C 1
ATOM 1914 O O . GLN A 1 233 ? -3.481 -19.951 8.610 1.00 87.06 233 GLN A O 1
ATOM 1919 N N . SER A 1 234 ? -4.621 -18.072 8.181 1.00 87.00 234 SER A N 1
ATOM 1920 C CA . SER A 1 234 ? -5.883 -18.731 7.832 1.00 87.00 234 SER A CA 1
ATOM 1921 C C . SER A 1 234 ? -5.997 -19.072 6.340 1.00 87.00 234 SER A C 1
ATOM 1923 O O . SER A 1 234 ? -5.213 -18.612 5.503 1.00 87.00 234 SER A O 1
ATOM 1925 N N . SER A 1 235 ? -7.030 -19.841 5.982 1.00 84.50 235 SER A N 1
ATOM 1926 C CA . SER A 1 235 ? -7.428 -20.057 4.584 1.00 84.50 235 SER A CA 1
ATOM 1927 C C . SER A 1 235 ? -7.857 -18.760 3.884 1.00 84.50 235 SER A C 1
ATOM 1929 O O . SER A 1 235 ? -7.692 -18.644 2.673 1.00 84.50 235 SER A O 1
ATOM 1931 N N . SER A 1 236 ? -8.311 -17.751 4.633 1.00 86.00 236 SER A N 1
ATOM 1932 C CA . SER A 1 236 ? -8.860 -16.493 4.106 1.00 86.00 236 SER A CA 1
ATOM 1933 C C . SER A 1 236 ? -7.808 -15.400 3.854 1.00 86.00 236 SER A C 1
ATOM 1935 O O . SER A 1 236 ? -8.143 -14.230 3.658 1.00 86.00 236 SER A O 1
ATOM 1937 N N . LYS A 1 237 ? -6.513 -15.748 3.832 1.00 88.06 237 LYS A N 1
ATOM 1938 C CA . LYS A 1 237 ? -5.406 -14.807 3.561 1.00 88.06 237 LYS A CA 1
ATOM 1939 C C . LYS A 1 237 ? -5.528 -14.067 2.221 1.00 88.06 237 LYS A C 1
ATOM 1941 O O . LYS A 1 237 ? -5.014 -12.959 2.078 1.00 88.06 237 LYS A O 1
ATOM 1946 N N . THR A 1 238 ? -6.244 -14.641 1.254 1.00 87.06 238 THR A N 1
ATOM 1947 C CA . THR A 1 238 ? -6.522 -14.045 -0.064 1.00 87.06 238 THR A CA 1
ATOM 1948 C C . THR A 1 238 ? -7.303 -12.732 0.019 1.00 87.06 238 THR A C 1
ATOM 1950 O O . THR A 1 238 ? -7.265 -11.950 -0.927 1.00 87.06 238 THR A O 1
ATOM 1953 N N . ILE A 1 239 ? -7.949 -12.444 1.155 1.00 87.94 239 ILE A N 1
ATOM 1954 C CA . ILE A 1 239 ? -8.727 -11.221 1.390 1.00 87.94 239 ILE A CA 1
ATOM 1955 C C . ILE A 1 239 ? -7.838 -10.034 1.797 1.00 87.94 239 ILE A C 1
ATOM 1957 O O . ILE A 1 239 ? -8.212 -8.876 1.597 1.00 87.94 239 ILE A O 1
ATOM 1961 N N . VAL A 1 240 ? -6.630 -10.279 2.320 1.00 90.75 240 VAL A N 1
ATOM 1962 C CA . VAL A 1 240 ? -5.694 -9.226 2.764 1.00 90.75 240 VAL A CA 1
ATOM 1963 C C . VAL A 1 240 ? -5.508 -8.101 1.725 1.00 90.75 240 VAL A C 1
ATOM 1965 O O . VAL A 1 240 ? -5.565 -6.933 2.116 1.00 90.75 240 VAL A O 1
ATOM 1968 N N . PRO A 1 241 ? -5.386 -8.353 0.406 1.00 90.25 241 PRO A N 1
ATOM 1969 C CA . PRO A 1 241 ? -5.257 -7.290 -0.582 1.00 90.25 241 PRO A CA 1
ATOM 1970 C C . PRO A 1 241 ? -6.484 -6.375 -0.637 1.00 90.25 241 PRO A C 1
ATOM 1972 O O . PRO A 1 241 ? -6.320 -5.163 -0.747 1.00 90.25 241 PRO A O 1
ATOM 1975 N N . ALA A 1 242 ? -7.702 -6.903 -0.482 1.00 88.81 242 ALA A N 1
ATOM 1976 C CA . ALA A 1 242 ? -8.925 -6.095 -0.447 1.00 88.81 242 ALA A CA 1
ATOM 1977 C C . ALA A 1 242 ? -8.991 -5.183 0.794 1.00 88.81 242 ALA A C 1
ATOM 1979 O O . ALA A 1 242 ? -9.536 -4.074 0.739 1.00 88.81 242 ALA A O 1
ATOM 1980 N N . LEU A 1 243 ? -8.393 -5.617 1.909 1.00 89.12 243 LEU A N 1
ATOM 1981 C CA . LEU A 1 243 ? -8.347 -4.845 3.154 1.00 89.12 243 LEU A CA 1
ATOM 1982 C C . LEU A 1 243 ? -7.285 -3.737 3.135 1.00 89.12 243 LEU A C 1
ATOM 1984 O O . LEU A 1 243 ? -7.498 -2.690 3.745 1.00 89.12 243 LEU A O 1
ATOM 1988 N N . TYR A 1 244 ? -6.159 -3.951 2.448 1.00 90.12 244 TYR A N 1
ATOM 1989 C CA . TYR A 1 244 ? -4.993 -3.059 2.521 1.00 90.12 244 TYR A CA 1
ATOM 1990 C C . TYR A 1 244 ? -4.729 -2.241 1.252 1.00 90.12 244 TYR A C 1
ATOM 1992 O O . TYR A 1 244 ? -4.088 -1.195 1.350 1.00 90.12 244 TYR A O 1
ATOM 2000 N N . LYS A 1 245 ? -5.220 -2.659 0.074 1.00 84.31 245 LYS A N 1
ATOM 2001 C CA . LYS A 1 245 ? -4.990 -1.927 -1.185 1.00 84.31 245 LYS A CA 1
ATOM 2002 C C . LYS A 1 245 ? -5.603 -0.520 -1.140 1.00 84.31 245 LYS A C 1
ATOM 2004 O O . LYS A 1 245 ? -4.889 0.423 -1.472 1.00 84.31 245 LYS A O 1
ATOM 2009 N N . PRO A 1 246 ? -6.850 -0.317 -0.669 1.00 85.75 246 PRO A N 1
ATOM 2010 C CA . PRO A 1 246 ? -7.322 0.999 -0.254 1.00 85.75 246 PRO A CA 1
ATOM 2011 C C . PRO A 1 246 ? -6.965 1.220 1.227 1.00 85.75 246 PRO A C 1
ATOM 2013 O O . PRO A 1 246 ? -7.562 0.571 2.091 1.00 85.75 246 PRO A O 1
ATOM 2016 N N . PRO A 1 247 ? -6.077 2.171 1.579 1.00 81.56 247 PRO A N 1
ATOM 2017 C CA . PRO A 1 247 ? -5.677 2.374 2.975 1.00 81.56 247 PRO A CA 1
ATOM 2018 C C . PRO A 1 247 ? -6.833 2.732 3.916 1.00 81.56 247 PRO A C 1
ATOM 2020 O O . PRO A 1 247 ? -6.789 2.475 5.119 1.00 81.56 247 PRO A O 1
ATOM 2023 N N . TYR A 1 248 ? -7.900 3.300 3.350 1.00 86.69 248 TYR A N 1
ATOM 2024 C CA . TYR A 1 248 ? -9.142 3.601 4.048 1.00 86.69 248 TYR A CA 1
ATOM 2025 C C . TYR A 1 248 ? -9.764 2.371 4.727 1.00 86.69 248 TYR A C 1
ATOM 2027 O O . TYR A 1 248 ? -10.267 2.490 5.844 1.00 86.69 248 TYR A O 1
ATOM 2035 N N . ASN A 1 249 ? -9.713 1.196 4.094 1.00 89.56 249 ASN A N 1
ATOM 2036 C CA . ASN A 1 249 ? -10.333 -0.024 4.616 1.00 89.56 249 ASN A CA 1
ATOM 2037 C C . ASN A 1 249 ? -9.639 -0.481 5.904 1.00 89.56 249 ASN A C 1
ATOM 2039 O O . ASN A 1 249 ? -10.289 -0.628 6.942 1.00 89.56 249 ASN A O 1
ATOM 2043 N N . ALA A 1 250 ? -8.311 -0.599 5.874 1.00 88.12 250 ALA A N 1
ATOM 2044 C CA . ALA A 1 250 ? -7.505 -0.884 7.057 1.00 88.12 250 ALA A CA 1
ATOM 2045 C C . ALA A 1 250 ? -7.668 0.196 8.142 1.00 88.12 250 ALA A C 1
ATOM 2047 O O . ALA A 1 250 ? -7.814 -0.132 9.318 1.00 88.12 250 ALA A O 1
ATOM 2048 N N . ARG A 1 251 ? -7.750 1.484 7.775 1.00 85.50 251 ARG A N 1
ATOM 2049 C CA . ARG A 1 251 ? -8.062 2.556 8.738 1.00 85.50 251 ARG A CA 1
ATOM 2050 C C . ARG A 1 251 ? -9.418 2.336 9.412 1.00 85.50 251 ARG A C 1
ATOM 2052 O O . ARG A 1 251 ? -9.513 2.485 10.625 1.00 85.50 251 ARG A O 1
ATOM 2059 N N . LYS A 1 252 ? -10.461 1.935 8.676 1.00 87.56 252 LYS A N 1
ATOM 2060 C CA . LYS A 1 252 ? -11.766 1.597 9.269 1.00 87.56 252 LYS A CA 1
ATOM 2061 C C . LYS A 1 252 ? -11.700 0.393 10.195 1.00 87.56 252 LYS A C 1
ATOM 2063 O O . LYS A 1 252 ? -12.313 0.437 11.254 1.00 87.56 252 LYS A O 1
ATOM 2068 N N . LEU A 1 253 ? -10.931 -0.633 9.853 1.00 88.56 253 LEU A N 1
ATOM 2069 C CA . LEU A 1 253 ? -10.689 -1.764 10.749 1.00 88.56 253 LEU A CA 1
ATOM 2070 C C . LEU A 1 253 ? -9.965 -1.334 12.042 1.00 88.56 253 LEU A C 1
ATOM 2072 O O . LEU A 1 253 ? -10.364 -1.751 13.130 1.00 88.56 253 LEU A O 1
ATOM 2076 N N . ALA A 1 254 ? -8.989 -0.426 11.948 1.00 86.44 254 ALA A N 1
ATOM 2077 C CA . ALA A 1 254 ? -8.334 0.165 13.116 1.00 86.44 254 ALA A CA 1
ATOM 2078 C C . ALA A 1 254 ? -9.316 0.959 13.993 1.00 86.44 254 ALA A C 1
ATOM 2080 O O . ALA A 1 254 ? -9.326 0.812 15.213 1.00 86.44 254 ALA A O 1
ATOM 2081 N N . GLU A 1 255 ? -10.190 1.766 13.380 1.00 82.00 255 GLU A N 1
ATOM 2082 C CA . GLU A 1 255 ? -11.209 2.551 14.093 1.00 82.00 255 GLU A CA 1
ATOM 2083 C C . GLU A 1 255 ? -12.192 1.673 14.881 1.00 82.00 255 GLU A C 1
ATOM 2085 O O . GLU A 1 255 ? -12.672 2.096 15.936 1.00 82.00 255 GLU A O 1
ATOM 2090 N N . VAL A 1 256 ? -12.488 0.463 14.386 1.00 86.00 256 VAL A N 1
ATOM 2091 C CA . VAL A 1 256 ? -13.354 -0.496 15.086 1.00 86.00 256 VAL A CA 1
ATOM 2092 C C . VAL A 1 256 ? -12.590 -1.388 16.080 1.00 86.00 256 VAL A C 1
ATOM 2094 O O . VAL A 1 256 ? -13.186 -2.269 16.700 1.00 86.00 256 VAL A O 1
ATOM 2097 N N . GLY A 1 257 ? -11.294 -1.126 16.279 1.00 81.50 257 GLY A N 1
ATOM 2098 C CA . GLY A 1 257 ? -10.463 -1.730 17.316 1.00 81.50 257 GLY A CA 1
ATOM 2099 C C . GLY A 1 257 ? -9.723 -2.999 16.898 1.00 81.50 257 GLY A C 1
ATOM 2100 O O . GLY A 1 257 ? -9.463 -3.826 17.766 1.00 81.50 257 GLY A O 1
ATOM 2101 N N . PHE A 1 258 ? -9.426 -3.210 15.612 1.00 86.06 258 PHE A N 1
ATOM 2102 C CA . PHE A 1 258 ? -8.550 -4.3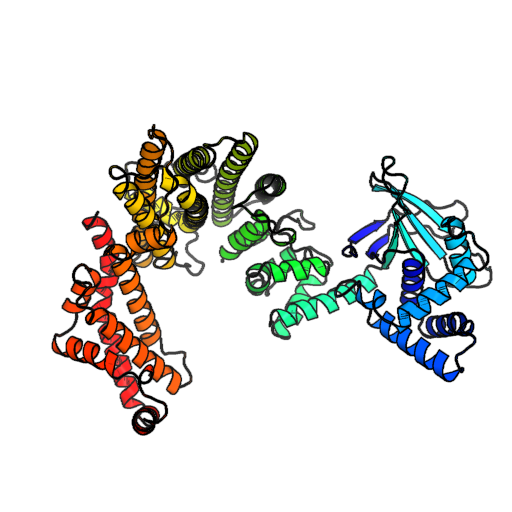04 15.165 1.00 86.06 258 PHE A CA 1
ATOM 2103 C C . PHE A 1 258 ? -7.132 -3.815 14.876 1.00 86.06 258 PHE A C 1
ATOM 2105 O O . PHE A 1 258 ? -6.933 -2.737 14.316 1.00 86.06 258 PHE A O 1
ATOM 2112 N N . ASP A 1 259 ? -6.152 -4.646 15.221 1.00 83.44 259 ASP A N 1
ATOM 2113 C CA . ASP A 1 259 ? -4.747 -4.395 14.929 1.00 83.44 259 ASP A CA 1
ATOM 2114 C C . ASP A 1 259 ? -4.472 -4.632 13.446 1.00 83.44 259 ASP A C 1
ATOM 2116 O O . ASP A 1 259 ? -4.410 -5.765 12.971 1.00 83.44 259 ASP A O 1
ATOM 2120 N N . VAL A 1 260 ? -4.333 -3.535 12.706 1.00 88.06 260 VAL A N 1
ATOM 2121 C CA . VAL A 1 260 ? -4.031 -3.568 11.268 1.00 88.06 260 VAL A CA 1
ATOM 2122 C C . VAL A 1 260 ? -2.583 -3.230 10.952 1.00 88.06 260 VAL A C 1
ATOM 2124 O O . VAL A 1 260 ? -2.188 -3.311 9.792 1.00 88.06 260 VAL A O 1
ATOM 2127 N N . ASP A 1 261 ? -1.806 -2.805 11.946 1.00 89.69 261 ASP A N 1
ATOM 2128 C CA . ASP A 1 261 ? -0.415 -2.415 11.756 1.00 89.69 261 ASP A CA 1
ATOM 2129 C C . ASP A 1 261 ? 0.468 -3.666 11.579 1.00 89.69 261 ASP A C 1
ATOM 2131 O O . ASP A 1 261 ? 0.618 -4.437 12.531 1.00 89.69 261 ASP A O 1
ATOM 2135 N N . PRO A 1 262 ? 1.098 -3.863 10.403 1.00 92.75 262 PRO A N 1
ATOM 2136 C CA . PRO A 1 262 ? 1.928 -5.039 10.124 1.00 92.75 262 PRO A CA 1
ATOM 2137 C C . PRO A 1 262 ? 3.130 -5.198 11.056 1.00 92.75 262 PRO A C 1
ATOM 2139 O O . PRO A 1 262 ? 3.698 -6.283 11.159 1.00 92.75 262 PRO A O 1
ATOM 2142 N N . ARG A 1 263 ? 3.518 -4.114 11.734 1.00 92.44 263 ARG A N 1
ATOM 2143 C CA . ARG A 1 263 ? 4.636 -4.063 12.680 1.00 92.44 263 ARG A CA 1
ATOM 2144 C C . ARG A 1 263 ? 4.322 -4.718 14.024 1.00 92.44 263 ARG A C 1
ATOM 2146 O O . ARG A 1 263 ? 5.248 -5.019 14.775 1.00 92.44 263 ARG A O 1
ATOM 2153 N N . LEU A 1 264 ? 3.044 -4.872 14.370 1.00 90.38 264 LEU A N 1
ATOM 2154 C CA . LEU A 1 264 ? 2.652 -5.460 15.646 1.00 90.38 264 LEU A CA 1
ATOM 2155 C C . LEU A 1 264 ? 2.945 -6.956 15.636 1.00 90.38 264 LEU A C 1
ATOM 2157 O O . LEU A 1 264 ? 2.657 -7.649 14.660 1.00 90.38 264 LEU A O 1
ATOM 2161 N N . THR A 1 265 ? 3.518 -7.442 16.732 1.00 89.62 265 THR A N 1
ATOM 2162 C CA . THR A 1 265 ? 3.869 -8.851 16.883 1.00 89.62 265 THR A CA 1
ATOM 2163 C C . THR A 1 265 ? 2.730 -9.647 17.506 1.00 89.62 265 THR A C 1
ATOM 2165 O O . THR A 1 265 ? 1.913 -9.095 18.244 1.00 89.62 265 THR A O 1
ATOM 2168 N N . ASP A 1 266 ? 2.683 -10.943 17.221 1.00 88.56 266 ASP A N 1
ATOM 2169 C CA . ASP A 1 266 ? 1.805 -11.893 17.898 1.00 88.56 266 ASP A CA 1
ATOM 2170 C C . ASP A 1 266 ? 2.351 -12.304 19.284 1.00 88.56 266 ASP A C 1
ATOM 2172 O O . ASP A 1 266 ? 3.329 -11.742 19.786 1.00 88.56 266 ASP A O 1
ATOM 2176 N N . GLU A 1 267 ? 1.710 -13.296 19.908 1.00 85.75 267 GLU A N 1
ATOM 2177 C CA . GLU A 1 267 ? 2.102 -13.866 21.208 1.00 85.75 267 GLU A CA 1
ATOM 2178 C C . GLU A 1 267 ? 3.489 -14.529 21.170 1.00 85.75 267 GLU A C 1
ATOM 2180 O O . GLU A 1 267 ? 4.215 -14.500 22.163 1.00 85.75 267 GLU A O 1
ATOM 2185 N N . ASN A 1 268 ? 3.885 -15.075 20.015 1.00 86.62 268 ASN A N 1
ATOM 2186 C CA . ASN A 1 268 ? 5.220 -15.637 19.789 1.00 86.62 268 ASN A CA 1
ATOM 2187 C C . ASN A 1 268 ? 6.258 -14.550 19.469 1.00 86.62 268 ASN A C 1
ATOM 2189 O O . ASN A 1 268 ? 7.465 -14.799 19.414 1.00 86.62 268 ASN A O 1
ATOM 2193 N N . GLY A 1 269 ? 5.794 -13.315 19.288 1.00 88.75 269 GLY A N 1
ATOM 2194 C CA . GLY A 1 269 ? 6.616 -12.158 19.031 1.00 88.75 269 GLY A CA 1
ATOM 2195 C C . GLY A 1 269 ? 7.102 -12.048 17.582 1.00 88.75 269 GLY A C 1
ATOM 2196 O O . GLY A 1 269 ? 8.143 -11.424 17.364 1.00 88.75 269 GLY A O 1
ATOM 2197 N N . PHE A 1 270 ? 6.371 -12.623 16.626 1.00 92.56 270 PHE A N 1
ATOM 2198 C CA . PHE A 1 270 ? 6.580 -12.465 15.187 1.00 92.56 270 PHE A CA 1
ATOM 2199 C C . PHE A 1 270 ? 5.611 -11.439 14.603 1.00 92.56 270 PHE A C 1
ATOM 2201 O O . PHE A 1 270 ? 4.435 -11.396 14.973 1.00 92.56 270 PHE A O 1
ATOM 2208 N N . SER A 1 271 ? 6.097 -10.596 13.693 1.00 94.25 271 SER A N 1
ATOM 2209 C CA . SER A 1 271 ? 5.250 -9.619 12.999 1.00 94.25 271 SER A CA 1
ATOM 2210 C C . SER A 1 271 ? 4.530 -10.217 11.785 1.00 94.25 271 SER A C 1
ATOM 2212 O O . SER A 1 271 ? 4.803 -11.340 11.361 1.00 94.25 271 SER A O 1
ATOM 2214 N N . ALA A 1 272 ? 3.637 -9.446 11.159 1.00 94.00 272 ALA A N 1
ATOM 2215 C CA . ALA A 1 272 ? 2.999 -9.864 9.910 1.00 94.00 272 ALA A CA 1
ATOM 2216 C C . ALA A 1 272 ? 4.011 -10.069 8.765 1.00 94.00 272 ALA A C 1
ATOM 2218 O O . ALA A 1 272 ? 3.752 -10.864 7.859 1.00 94.00 272 ALA A O 1
ATOM 2219 N N . PHE A 1 273 ? 5.168 -9.393 8.808 1.00 94.88 273 PHE A N 1
ATOM 2220 C CA . PHE A 1 273 ? 6.221 -9.577 7.810 1.00 94.88 273 PHE A CA 1
ATOM 2221 C C . PHE A 1 273 ? 6.751 -11.007 7.821 1.00 94.88 273 PHE A C 1
ATOM 2223 O O . PHE A 1 273 ? 6.820 -11.605 6.752 1.00 94.88 273 PHE A O 1
ATOM 2230 N N . HIS A 1 274 ? 7.036 -11.571 9.000 1.00 93.69 274 HIS A N 1
ATOM 2231 C CA . HIS A 1 274 ? 7.475 -12.960 9.153 1.00 93.69 274 HIS A CA 1
ATOM 2232 C C . HIS A 1 274 ? 6.554 -13.936 8.409 1.00 93.69 274 HIS A C 1
ATOM 2234 O O . HIS A 1 274 ? 7.009 -14.679 7.544 1.00 93.69 274 HIS A O 1
ATOM 2240 N N . TYR A 1 275 ? 5.246 -13.862 8.664 1.00 90.88 275 TYR A N 1
ATOM 2241 C CA . TYR A 1 275 ? 4.277 -14.767 8.044 1.00 90.88 275 TYR A CA 1
ATOM 2242 C C . TYR A 1 275 ? 4.159 -14.583 6.533 1.00 90.88 275 TYR A C 1
ATOM 2244 O O . TYR A 1 275 ? 3.875 -15.544 5.829 1.00 90.88 275 TYR A O 1
ATOM 2252 N N . CYS A 1 276 ? 4.409 -13.380 6.011 1.00 91.19 276 CYS A N 1
ATOM 2253 C CA . CYS A 1 276 ? 4.402 -13.142 4.569 1.00 91.19 276 CYS A CA 1
ATOM 2254 C C . CYS A 1 276 ? 5.657 -13.676 3.866 1.00 91.19 276 CYS A C 1
ATOM 2256 O O . CYS A 1 276 ? 5.588 -14.003 2.682 1.00 91.19 276 CYS A O 1
ATOM 2258 N N . MET A 1 277 ? 6.793 -13.776 4.567 1.00 88.88 277 MET A N 1
ATOM 2259 C CA . MET A 1 277 ? 8.059 -14.228 3.977 1.00 88.88 277 MET A CA 1
ATOM 2260 C C . MET A 1 277 ? 8.022 -15.682 3.505 1.00 88.88 277 MET A C 1
ATOM 2262 O O . MET A 1 277 ? 8.747 -16.010 2.566 1.00 88.88 277 MET A O 1
ATOM 2266 N N . ASP A 1 278 ? 7.164 -16.520 4.090 1.00 81.69 278 ASP A N 1
ATOM 2267 C CA . ASP A 1 278 ? 6.995 -17.930 3.710 1.00 81.69 278 ASP A CA 1
ATOM 2268 C C . ASP A 1 278 ? 5.806 -18.181 2.764 1.00 81.69 278 ASP A C 1
ATOM 2270 O O . ASP A 1 278 ? 5.654 -19.284 2.237 1.00 81.69 278 ASP A O 1
ATOM 2274 N N . LEU A 1 279 ? 4.969 -17.175 2.479 1.00 83.75 279 LEU A N 1
ATOM 2275 C CA . LEU A 1 279 ? 3.839 -17.347 1.558 1.00 83.75 279 LEU A CA 1
ATOM 2276 C C . LEU A 1 279 ? 4.309 -17.456 0.102 1.00 83.75 279 LEU A C 1
ATOM 2278 O O . LEU A 1 279 ? 5.202 -16.720 -0.296 1.00 83.75 279 LEU A O 1
ATOM 2282 N N . PRO A 1 280 ? 3.691 -18.272 -0.765 1.00 77.06 280 PRO A N 1
ATOM 2283 C CA . PRO A 1 280 ? 4.077 -18.323 -2.180 1.00 77.06 280 PRO A CA 1
ATOM 2284 C C . PRO A 1 280 ? 4.042 -16.945 -2.861 1.00 77.06 280 PRO A C 1
ATOM 2286 O O . PRO A 1 280 ? 4.937 -16.594 -3.625 1.00 77.06 280 PRO A O 1
ATOM 2289 N N . GLU A 1 281 ? 3.056 -16.129 -2.498 1.00 77.00 281 GLU A N 1
ATOM 2290 C CA . GLU A 1 281 ? 2.805 -14.808 -3.063 1.00 77.00 281 GLU A CA 1
ATOM 2291 C C . GLU A 1 281 ? 3.583 -13.712 -2.321 1.00 77.00 281 GLU A C 1
ATOM 2293 O O . GLU A 1 281 ? 3.289 -13.359 -1.179 1.00 77.00 281 GLU A O 1
ATOM 2298 N N . THR A 1 282 ? 4.544 -13.093 -2.994 1.00 79.62 282 THR A N 1
ATOM 2299 C CA . THR A 1 282 ? 5.356 -12.003 -2.426 1.00 79.62 282 THR A CA 1
ATOM 2300 C C . THR A 1 282 ? 4.638 -10.668 -2.340 1.00 79.62 282 THR A C 1
ATOM 2302 O O . THR A 1 282 ? 5.036 -9.794 -1.568 1.00 79.62 282 THR A O 1
ATOM 2305 N N . ARG A 1 283 ? 3.553 -10.496 -3.102 1.00 83.00 283 ARG A N 1
ATOM 2306 C CA . ARG A 1 283 ? 2.754 -9.264 -3.114 1.00 83.00 283 ARG A CA 1
ATOM 2307 C C . ARG A 1 283 ? 2.282 -8.854 -1.718 1.00 83.00 283 ARG A C 1
ATOM 2309 O O . ARG A 1 283 ? 2.178 -7.661 -1.453 1.00 83.00 283 ARG A O 1
ATOM 2316 N N . PHE A 1 284 ? 2.052 -9.812 -0.814 1.00 89.06 284 PHE A N 1
ATOM 2317 C CA . PHE A 1 284 ? 1.676 -9.526 0.573 1.00 89.06 284 PHE A CA 1
ATOM 2318 C C . PHE A 1 284 ? 2.763 -8.750 1.319 1.00 89.06 284 PHE A C 1
ATOM 2320 O O . PHE A 1 284 ? 2.454 -7.769 1.990 1.00 89.06 284 PHE A O 1
ATOM 2327 N N . ILE A 1 285 ? 4.031 -9.140 1.151 1.00 91.31 285 ILE A N 1
ATOM 2328 C CA . ILE A 1 285 ? 5.179 -8.499 1.807 1.00 91.31 285 ILE A CA 1
ATOM 2329 C C . ILE A 1 285 ? 5.222 -7.020 1.427 1.00 91.31 285 ILE A C 1
ATOM 2331 O O . ILE A 1 285 ? 5.229 -6.152 2.298 1.00 91.31 285 ILE A O 1
ATOM 2335 N N . TRP A 1 286 ? 5.192 -6.733 0.125 1.00 90.12 286 TRP A N 1
ATOM 2336 C CA . TRP A 1 286 ? 5.307 -5.372 -0.397 1.00 90.12 286 TRP A CA 1
ATOM 2337 C C . TRP A 1 286 ? 4.065 -4.525 -0.126 1.00 90.12 286 TRP A C 1
ATOM 2339 O O . TRP A 1 286 ? 4.188 -3.347 0.203 1.00 90.12 286 TRP A O 1
ATOM 2349 N N . LEU A 1 287 ? 2.869 -5.118 -0.187 1.00 91.62 287 LEU A N 1
ATOM 2350 C CA . LEU A 1 287 ? 1.627 -4.442 0.184 1.00 91.62 287 LEU A CA 1
ATOM 2351 C C . LEU A 1 287 ? 1.663 -3.971 1.643 1.00 91.62 287 LEU A C 1
ATOM 2353 O O . LEU A 1 287 ? 1.414 -2.797 1.924 1.00 91.62 287 LEU A O 1
ATOM 2357 N N . LEU A 1 288 ? 1.999 -4.874 2.568 1.00 93.31 288 LEU A N 1
ATOM 2358 C CA . LEU A 1 288 ? 2.066 -4.558 3.992 1.00 93.31 288 LEU A CA 1
ATOM 2359 C C . LEU A 1 288 ? 3.244 -3.632 4.313 1.00 93.31 288 LEU A C 1
ATOM 2361 O O . LEU A 1 288 ? 3.103 -2.734 5.143 1.00 93.31 288 LEU A O 1
ATOM 2365 N N . TYR A 1 289 ? 4.377 -3.787 3.621 1.00 93.94 289 TYR A N 1
ATOM 2366 C CA . TYR A 1 289 ? 5.522 -2.887 3.750 1.00 93.94 289 TYR A CA 1
ATOM 2367 C C . TYR A 1 289 ? 5.136 -1.462 3.364 1.00 93.94 289 TYR A C 1
ATOM 2369 O O . TYR A 1 289 ? 5.329 -0.541 4.154 1.00 93.94 289 TYR A O 1
ATOM 2377 N N . ASN A 1 290 ? 4.529 -1.279 2.190 1.00 90.75 290 ASN A N 1
ATOM 2378 C CA . ASN A 1 290 ? 4.120 0.033 1.700 1.00 90.75 290 ASN A CA 1
ATOM 2379 C C . ASN A 1 290 ? 3.058 0.671 2.601 1.00 90.75 290 ASN A C 1
ATOM 2381 O O . ASN A 1 290 ? 3.118 1.875 2.863 1.00 90.75 290 ASN A O 1
ATOM 2385 N N . PHE A 1 291 ? 2.124 -0.122 3.129 1.00 90.38 291 PHE A N 1
ATOM 2386 C CA . PHE A 1 291 ? 1.148 0.352 4.108 1.00 90.38 291 PHE A CA 1
ATOM 2387 C C . PHE A 1 291 ? 1.812 0.837 5.409 1.00 90.38 291 PHE A C 1
ATOM 2389 O O . PHE A 1 291 ? 1.479 1.909 5.923 1.00 90.38 291 PHE A O 1
ATOM 2396 N N . ALA A 1 292 ? 2.772 0.069 5.935 1.00 91.50 292 ALA A N 1
ATOM 2397 C CA . ALA A 1 292 ? 3.495 0.409 7.157 1.00 91.50 292 ALA A CA 1
ATOM 2398 C C . ALA A 1 292 ? 4.413 1.626 6.961 1.00 91.50 292 ALA A C 1
ATOM 2400 O O . ALA A 1 292 ? 4.360 2.562 7.756 1.00 91.50 292 ALA A O 1
ATOM 2401 N N . ALA A 1 293 ? 5.208 1.648 5.887 1.00 90.44 293 ALA A N 1
ATOM 2402 C CA . ALA A 1 293 ? 6.169 2.707 5.572 1.00 90.44 293 ALA A CA 1
ATOM 2403 C C . ALA A 1 293 ? 5.506 4.084 5.411 1.00 90.44 293 ALA A C 1
ATOM 2405 O O . ALA A 1 293 ? 6.089 5.102 5.781 1.00 90.44 293 ALA A O 1
ATOM 2406 N N . ASN A 1 294 ? 4.271 4.115 4.904 1.00 85.38 294 ASN A N 1
ATOM 2407 C CA . ASN A 1 294 ? 3.493 5.340 4.731 1.00 85.38 294 ASN A CA 1
ATOM 2408 C C . ASN A 1 294 ? 2.587 5.678 5.923 1.00 85.38 294 ASN A C 1
ATOM 2410 O O . ASN A 1 294 ? 1.858 6.660 5.847 1.00 85.38 294 ASN A O 1
ATOM 2414 N N . ILE A 1 295 ? 2.584 4.874 6.996 1.00 75.88 295 ILE A N 1
ATOM 2415 C CA . ILE A 1 295 ? 1.713 5.051 8.173 1.00 75.88 295 ILE A CA 1
ATOM 2416 C C . ILE A 1 295 ? 0.252 5.317 7.755 1.00 75.88 295 ILE A C 1
ATOM 2418 O O . ILE A 1 295 ? -0.446 6.167 8.316 1.00 75.88 295 ILE A O 1
ATOM 2422 N N . SER A 1 296 ? -0.235 4.590 6.744 1.00 72.31 296 SER A N 1
ATOM 2423 C CA . SER A 1 296 ? -1.471 4.966 6.041 1.00 72.31 296 SER A CA 1
ATOM 2424 C C . SER A 1 296 ? -2.743 4.858 6.897 1.00 72.31 296 SER A C 1
ATOM 2426 O O . SER A 1 296 ? -3.815 5.300 6.490 1.00 72.31 296 SER A O 1
ATOM 2428 N N . HIS A 1 297 ? -2.629 4.295 8.102 1.00 64.44 297 HIS A N 1
ATOM 2429 C CA . HIS A 1 297 ? -3.690 4.230 9.102 1.00 64.44 297 HIS A CA 1
ATOM 2430 C C . HIS A 1 297 ? -3.791 5.482 9.998 1.00 64.44 297 HIS A C 1
ATOM 2432 O O . HIS A 1 297 ? -4.835 5.657 10.626 1.00 64.44 297 HIS A O 1
ATOM 2438 N N . LEU A 1 298 ? -2.765 6.351 10.072 1.00 64.00 298 LEU A N 1
ATOM 2439 C CA . LEU A 1 298 ? -2.735 7.489 11.014 1.00 64.00 298 LEU A CA 1
ATOM 2440 C C . LEU A 1 298 ? -2.827 8.875 10.358 1.00 64.00 298 LEU A C 1
ATOM 2442 O O . LEU A 1 298 ? -3.528 9.728 10.904 1.00 64.00 298 LEU A O 1
ATOM 2446 N N . LYS A 1 299 ? -2.105 9.145 9.258 1.00 66.75 299 LYS A N 1
ATOM 2447 C CA . LYS A 1 299 ? -1.927 10.512 8.712 1.00 66.75 299 LYS A CA 1
ATOM 2448 C C . LYS A 1 299 ? -1.733 10.535 7.190 1.00 66.75 299 LYS A C 1
ATOM 2450 O O . LYS A 1 299 ? -1.475 9.503 6.584 1.00 66.75 299 LYS A O 1
ATOM 2455 N N . ASP A 1 300 ? -1.793 11.739 6.614 1.00 65.25 300 ASP A N 1
ATOM 2456 C CA . ASP A 1 300 ? -1.584 11.996 5.177 1.00 65.25 300 ASP A CA 1
ATOM 2457 C C . ASP A 1 300 ? -0.096 12.166 4.786 1.00 65.25 300 ASP A C 1
ATOM 2459 O O . ASP A 1 300 ? 0.236 12.256 3.603 1.00 65.25 300 ASP A O 1
ATOM 2463 N N . HIS A 1 301 ? 0.823 12.212 5.762 1.00 69.56 301 HIS A N 1
ATOM 2464 C CA . HIS A 1 301 ? 2.267 12.214 5.493 1.00 69.56 301 HIS A CA 1
ATOM 2465 C C . HIS A 1 301 ? 2.732 10.840 5.013 1.00 69.56 301 HIS A C 1
ATOM 2467 O O . HIS A 1 301 ? 2.268 9.817 5.502 1.00 69.56 301 HIS A O 1
ATOM 2473 N N . ASN A 1 302 ? 3.679 10.821 4.078 1.00 81.75 302 ASN A N 1
ATOM 2474 C CA . ASN A 1 302 ? 4.126 9.605 3.406 1.00 81.75 302 ASN A CA 1
ATOM 2475 C C . ASN A 1 302 ? 5.604 9.719 3.004 1.00 81.75 302 ASN A C 1
ATOM 2477 O O . ASN A 1 302 ? 6.254 10.735 3.258 1.00 81.75 302 ASN A O 1
ATOM 2481 N N . VAL A 1 303 ? 6.140 8.691 2.351 1.00 83.31 303 VAL A N 1
ATOM 2482 C CA . VAL A 1 303 ? 7.552 8.662 1.935 1.00 83.31 303 VAL A CA 1
ATOM 2483 C C . VAL A 1 303 ? 7.913 9.710 0.867 1.00 83.31 303 VAL A C 1
ATOM 2485 O O . VAL A 1 303 ? 9.075 10.077 0.757 1.00 83.31 303 VAL A O 1
ATOM 2488 N N . ARG A 1 304 ? 6.956 10.272 0.115 1.00 80.62 304 ARG A N 1
ATOM 2489 C CA . ARG A 1 304 ? 7.229 11.378 -0.831 1.00 80.62 304 ARG A CA 1
ATOM 2490 C C . ARG A 1 304 ? 7.369 12.722 -0.117 1.00 80.62 304 ARG A C 1
ATOM 2492 O O . ARG A 1 304 ? 8.157 13.573 -0.530 1.00 80.62 304 ARG A O 1
ATOM 2499 N N . ASN A 1 305 ? 6.640 12.905 0.986 1.00 80.31 305 ASN A N 1
ATOM 2500 C CA . ASN A 1 305 ? 6.724 14.086 1.844 1.00 80.31 305 ASN A CA 1
ATOM 2501 C C . ASN A 1 305 ? 6.937 13.696 3.320 1.00 80.31 305 ASN A C 1
ATOM 2503 O O . ASN A 1 305 ? 6.007 13.796 4.131 1.00 80.31 305 ASN A O 1
ATOM 2507 N N . PRO A 1 306 ? 8.156 13.254 3.683 1.00 83.12 306 PRO A N 1
ATOM 2508 C CA . PRO A 1 306 ? 8.407 12.674 4.993 1.00 83.12 306 PRO A CA 1
ATOM 2509 C C . PRO A 1 306 ? 8.428 13.720 6.108 1.00 83.12 306 PRO A C 1
ATOM 2511 O O . PRO A 1 306 ? 8.882 14.856 5.917 1.00 83.12 306 PRO A O 1
ATOM 2514 N N . ASN A 1 307 ? 7.998 13.280 7.291 1.00 83.56 307 ASN A N 1
ATOM 2515 C CA . ASN A 1 307 ? 8.180 13.937 8.583 1.00 83.56 307 ASN A CA 1
ATOM 2516 C C . ASN A 1 307 ? 9.033 13.041 9.516 1.00 83.56 307 ASN A C 1
ATOM 2518 O O . ASN A 1 307 ? 9.500 11.972 9.113 1.00 83.56 307 ASN A O 1
ATOM 2522 N N . GLY A 1 308 ? 9.223 13.458 10.774 1.00 85.19 308 GLY A N 1
ATOM 2523 C CA . GLY A 1 308 ? 9.976 12.666 11.758 1.00 85.19 308 GLY A CA 1
ATOM 2524 C C . GLY A 1 308 ? 9.381 11.274 12.021 1.00 85.19 308 GLY A C 1
ATOM 2525 O O . GLY A 1 308 ? 10.127 10.315 12.183 1.00 85.19 308 GLY A O 1
ATOM 2526 N N . GLU A 1 309 ? 8.054 11.136 11.978 1.00 86.69 309 GLU A N 1
ATOM 2527 C CA . GLU A 1 309 ? 7.366 9.859 12.222 1.00 86.69 309 GLU A CA 1
ATOM 2528 C C . GLU A 1 309 ? 7.602 8.843 11.098 1.00 86.69 309 GLU A C 1
ATOM 2530 O O . GLU A 1 309 ? 7.788 7.661 11.384 1.00 86.69 309 GLU A O 1
ATOM 2535 N N . ILE A 1 310 ? 7.635 9.284 9.831 1.00 88.94 310 ILE A N 1
ATOM 2536 C CA . ILE A 1 310 ? 7.963 8.420 8.681 1.00 88.94 310 ILE A CA 1
ATOM 2537 C C . ILE A 1 310 ? 9.388 7.882 8.821 1.00 88.94 310 ILE A C 1
ATOM 2539 O O . ILE A 1 310 ? 9.616 6.680 8.688 1.00 88.94 310 ILE A O 1
ATOM 2543 N N . ARG A 1 311 ? 10.344 8.753 9.164 1.00 88.69 311 ARG A N 1
ATOM 2544 C CA . ARG A 1 311 ? 11.739 8.358 9.402 1.00 88.69 311 ARG A CA 1
ATOM 2545 C C . ARG A 1 311 ? 11.845 7.309 10.512 1.00 88.69 311 ARG A C 1
ATOM 2547 O O . ARG A 1 311 ? 12.494 6.277 10.336 1.00 88.69 311 ARG A O 1
ATOM 2554 N N . ASP A 1 312 ? 11.198 7.559 11.646 1.00 90.62 312 ASP A N 1
ATOM 2555 C CA . ASP A 1 312 ? 11.248 6.653 12.795 1.00 90.62 312 ASP A CA 1
ATOM 2556 C C . ASP A 1 312 ? 10.525 5.326 12.490 1.00 90.62 312 ASP A C 1
ATOM 2558 O O . ASP A 1 312 ? 10.987 4.258 12.899 1.00 90.62 312 ASP A O 1
ATOM 2562 N N . THR A 1 313 ? 9.458 5.371 11.685 1.00 91.94 313 THR A N 1
ATOM 2563 C CA . THR A 1 313 ? 8.730 4.189 11.202 1.00 91.94 313 THR A CA 1
ATOM 2564 C C . THR A 1 313 ? 9.593 3.304 10.310 1.00 91.94 313 THR A C 1
ATOM 2566 O O . THR A 1 313 ? 9.645 2.099 10.544 1.00 91.94 313 THR A O 1
ATOM 2569 N N . LEU A 1 314 ? 10.320 3.866 9.339 1.00 93.81 314 LEU A N 1
ATOM 2570 C CA . LEU A 1 314 ? 11.215 3.081 8.480 1.00 93.81 314 LEU A CA 1
ATOM 2571 C C . LEU A 1 314 ? 12.295 2.366 9.295 1.00 93.81 314 LEU A C 1
ATOM 2573 O O . LEU A 1 314 ? 12.547 1.182 9.081 1.00 93.81 314 LEU A O 1
ATOM 2577 N N . ARG A 1 315 ? 12.873 3.052 10.290 1.00 94.19 315 ARG A N 1
ATOM 2578 C CA . ARG A 1 315 ? 13.839 2.455 11.224 1.00 94.19 315 ARG A CA 1
ATOM 2579 C C . ARG A 1 315 ? 13.218 1.333 12.057 1.00 94.19 315 ARG A C 1
ATOM 2581 O O . ARG A 1 315 ? 13.877 0.331 12.324 1.00 94.19 315 ARG A O 1
ATOM 2588 N N . GLN A 1 316 ? 11.970 1.503 12.487 1.00 94.81 316 GLN A N 1
ATOM 2589 C CA . GLN A 1 316 ? 11.244 0.483 13.235 1.00 94.81 316 GLN A CA 1
ATOM 2590 C C . GLN A 1 316 ? 10.962 -0.755 12.376 1.00 94.81 316 GLN A C 1
ATOM 2592 O O . GLN A 1 316 ? 11.151 -1.863 12.867 1.00 94.81 316 GLN A O 1
ATOM 2597 N N . ILE A 1 317 ? 10.563 -0.577 11.111 1.00 95.62 317 ILE A N 1
ATOM 2598 C CA . ILE A 1 317 ? 10.318 -1.681 10.172 1.00 95.62 317 ILE A CA 1
ATOM 2599 C C . ILE A 1 317 ? 11.580 -2.536 10.010 1.00 95.62 317 ILE A C 1
ATOM 2601 O O . ILE A 1 317 ? 11.509 -3.742 10.232 1.00 95.62 317 ILE A O 1
ATOM 2605 N N . GLY A 1 318 ? 12.738 -1.924 9.725 1.00 94.69 318 GLY A N 1
ATOM 2606 C CA . GLY A 1 318 ? 14.005 -2.657 9.602 1.00 94.69 318 GLY A CA 1
ATOM 2607 C C . GLY A 1 318 ? 14.338 -3.483 10.851 1.00 94.69 318 GLY A C 1
ATOM 2608 O O . GLY A 1 318 ? 14.570 -4.684 10.755 1.00 94.69 318 GLY A O 1
ATOM 2609 N N . ARG A 1 319 ? 14.231 -2.876 12.043 1.00 95.81 319 ARG A N 1
ATOM 2610 C CA . ARG A 1 319 ? 14.471 -3.566 13.327 1.00 95.81 319 ARG A CA 1
ATOM 2611 C C . ARG A 1 319 ? 13.510 -4.727 13.585 1.00 95.81 319 ARG A C 1
ATOM 2613 O O . ARG A 1 319 ? 13.892 -5.701 14.228 1.00 95.81 319 ARG A O 1
ATOM 2620 N N . ILE A 1 320 ? 12.252 -4.600 13.166 1.00 95.62 320 ILE A N 1
ATOM 2621 C CA . ILE A 1 320 ? 11.250 -5.662 13.323 1.00 95.62 320 ILE A CA 1
ATOM 2622 C C . ILE A 1 320 ? 11.596 -6.835 12.415 1.00 95.62 320 ILE A C 1
ATOM 2624 O O . ILE A 1 320 ? 11.621 -7.963 12.889 1.00 95.62 320 ILE A O 1
ATOM 2628 N N . ILE A 1 321 ? 11.934 -6.571 11.154 1.00 94.31 321 ILE A N 1
ATOM 2629 C CA . ILE A 1 321 ? 12.296 -7.623 10.201 1.00 94.31 321 ILE A CA 1
ATOM 2630 C C . ILE A 1 321 ? 13.583 -8.336 10.645 1.00 94.31 321 ILE A C 1
ATOM 2632 O O . ILE A 1 321 ? 13.628 -9.562 10.656 1.00 94.31 321 ILE A O 1
ATOM 2636 N N . GLU A 1 322 ? 14.606 -7.605 11.096 1.00 93.69 322 GLU A N 1
ATOM 2637 C CA . GLU A 1 322 ? 15.822 -8.197 11.684 1.00 93.69 322 GLU A CA 1
ATOM 2638 C C . GLU A 1 322 ? 15.506 -9.081 12.903 1.00 93.69 322 GLU A C 1
ATOM 2640 O O . GLU A 1 322 ? 16.054 -10.178 13.064 1.00 93.69 322 GLU A O 1
ATOM 2645 N N . ARG A 1 323 ? 14.584 -8.631 13.764 1.00 94.19 323 ARG A N 1
ATOM 2646 C CA . ARG A 1 323 ? 14.123 -9.406 14.921 1.00 94.19 323 ARG A CA 1
ATOM 2647 C C . ARG A 1 323 ? 13.380 -10.674 14.502 1.00 94.19 323 ARG A C 1
ATOM 2649 O O . ARG A 1 323 ? 13.630 -11.726 15.079 1.00 94.19 323 ARG A O 1
ATOM 2656 N N . ASP A 1 324 ? 12.501 -10.586 13.511 1.00 93.94 324 ASP A N 1
ATOM 2657 C CA . ASP A 1 324 ? 11.784 -11.743 12.975 1.00 93.94 324 ASP A CA 1
ATOM 2658 C C . ASP A 1 324 ? 12.769 -12.778 12.406 1.00 93.94 324 ASP A C 1
ATOM 2660 O O . ASP A 1 324 ? 12.665 -13.960 12.720 1.00 93.94 324 ASP A O 1
ATOM 2664 N N . ILE A 1 325 ? 13.776 -12.344 11.635 1.00 91.25 325 ILE A N 1
ATOM 2665 C CA . ILE A 1 325 ? 14.821 -13.226 11.077 1.00 91.25 325 ILE A CA 1
ATOM 2666 C C . ILE A 1 325 ? 15.633 -13.904 12.186 1.00 91.25 325 ILE A C 1
ATOM 2668 O O . ILE A 1 325 ? 15.840 -15.110 12.141 1.00 91.25 325 ILE A O 1
ATOM 2672 N N . SER A 1 326 ? 16.106 -13.138 13.173 1.00 89.81 326 SER A N 1
ATOM 2673 C CA . SER A 1 326 ? 16.932 -13.668 14.273 1.00 89.81 326 SER A CA 1
ATOM 2674 C C . SER A 1 326 ? 16.183 -14.644 15.182 1.00 89.81 326 SER A C 1
ATOM 2676 O O . SER A 1 326 ? 16.804 -15.525 15.773 1.00 89.81 326 SER A O 1
ATOM 2678 N N . ARG A 1 327 ? 14.857 -14.506 15.292 1.00 90.75 327 ARG A N 1
ATOM 2679 C CA . ARG A 1 327 ? 13.996 -15.439 16.032 1.00 90.75 327 ARG A CA 1
ATOM 2680 C C . ARG A 1 327 ? 13.642 -16.683 15.230 1.00 90.75 327 ARG A C 1
ATOM 2682 O O . ARG A 1 327 ? 13.455 -17.746 15.817 1.00 90.75 327 ARG A O 1
ATOM 2689 N N . ALA A 1 328 ? 13.522 -16.552 13.914 1.00 87.50 328 ALA A N 1
ATOM 2690 C CA . ALA A 1 328 ? 13.137 -17.647 13.045 1.00 87.50 328 ALA A CA 1
ATOM 2691 C C . ALA A 1 328 ? 14.276 -18.678 12.925 1.00 87.50 328 ALA A C 1
ATOM 2693 O O . ALA A 1 328 ? 15.295 -18.463 12.266 1.00 87.50 328 ALA A O 1
ATOM 2694 N N . GLN A 1 329 ? 14.094 -19.833 13.565 1.00 80.25 329 GLN A N 1
ATOM 2695 C CA . GLN A 1 329 ? 15.004 -20.973 13.437 1.00 80.25 329 GLN A CA 1
ATOM 2696 C C . GLN A 1 329 ? 14.807 -21.646 12.068 1.00 80.25 329 GLN A C 1
ATOM 2698 O O . GLN A 1 329 ? 13.679 -21.808 11.617 1.00 80.25 329 GLN A O 1
ATOM 2703 N N . ASN A 1 330 ? 15.894 -22.057 11.406 1.00 78.94 330 ASN A N 1
ATOM 2704 C CA . ASN A 1 330 ? 15.861 -22.824 10.147 1.00 78.94 330 ASN A CA 1
ATOM 2705 C C . ASN A 1 330 ? 15.043 -22.188 8.999 1.00 78.94 330 ASN A C 1
ATOM 2707 O O . ASN A 1 330 ? 14.299 -22.870 8.299 1.00 78.94 330 ASN A O 1
ATOM 2711 N N . CYS A 1 331 ? 15.220 -20.883 8.763 1.00 82.38 331 CYS A N 1
ATOM 2712 C CA . CYS A 1 331 ? 14.583 -20.177 7.645 1.00 82.38 331 CYS A CA 1
ATOM 2713 C C . CYS A 1 331 ? 14.890 -20.820 6.281 1.00 82.38 331 CYS A C 1
ATOM 2715 O O . CYS A 1 331 ? 16.060 -21.079 5.960 1.00 82.38 331 CYS A O 1
ATOM 2717 N N . SER A 1 332 ? 13.858 -20.961 5.444 1.00 83.88 332 SER A N 1
ATOM 2718 C CA . SER A 1 332 ? 13.996 -21.411 4.056 1.00 83.88 332 SER A CA 1
ATOM 2719 C C . SER A 1 332 ? 14.887 -20.457 3.231 1.00 83.88 332 SER A C 1
ATOM 2721 O O . SER A 1 332 ? 15.002 -19.267 3.554 1.00 83.88 332 SER A O 1
ATOM 2723 N N . PRO A 1 333 ? 15.521 -20.922 2.137 1.00 81.31 333 PRO A N 1
ATOM 2724 C CA . PRO A 1 333 ? 16.266 -20.040 1.233 1.00 81.31 333 PRO A CA 1
ATOM 2725 C C . PRO A 1 333 ? 15.407 -18.887 0.687 1.00 81.31 333 PRO A C 1
ATOM 2727 O O . PRO A 1 333 ? 15.863 -17.746 0.606 1.00 81.31 333 PRO A O 1
ATOM 2730 N N . THR A 1 334 ? 14.134 -19.163 0.400 1.00 81.88 334 THR A N 1
ATOM 2731 C CA . THR A 1 334 ? 13.144 -18.183 -0.064 1.00 81.88 334 THR A CA 1
ATOM 2732 C C . THR A 1 334 ? 12.868 -17.109 0.976 1.00 81.88 334 THR A C 1
ATOM 2734 O O . THR A 1 334 ? 12.897 -15.922 0.645 1.00 81.88 334 THR A O 1
ATOM 2737 N N . TYR A 1 335 ? 12.683 -17.509 2.236 1.00 88.81 335 TYR A N 1
ATOM 2738 C CA . TYR A 1 335 ? 12.544 -16.584 3.356 1.00 88.81 335 TYR A CA 1
ATOM 2739 C C . TYR A 1 335 ? 13.756 -15.654 3.437 1.00 88.81 335 TYR A C 1
ATOM 2741 O O . TYR A 1 335 ? 13.608 -14.434 3.423 1.00 88.81 335 TYR A O 1
ATOM 2749 N N . LYS A 1 336 ? 14.973 -16.219 3.452 1.00 86.19 336 LYS A N 1
ATOM 2750 C CA . LYS A 1 336 ? 16.223 -15.444 3.552 1.00 86.19 336 LYS A CA 1
ATOM 2751 C C . LYS A 1 336 ? 16.389 -14.466 2.390 1.00 86.19 336 LYS A C 1
ATOM 2753 O O . LYS A 1 336 ? 16.751 -13.312 2.615 1.00 86.19 336 LYS A O 1
ATOM 2758 N N . LYS A 1 337 ? 16.083 -14.900 1.163 1.00 85.19 337 LYS A N 1
ATOM 2759 C CA . LYS A 1 337 ? 16.124 -14.055 -0.037 1.00 85.19 337 LYS A CA 1
ATOM 2760 C C . LYS A 1 337 ? 15.177 -12.860 0.094 1.00 85.19 337 LYS A C 1
ATOM 2762 O O . LYS A 1 337 ? 15.613 -11.722 -0.068 1.00 85.19 337 LYS A O 1
ATOM 2767 N N . ARG A 1 338 ? 13.906 -13.102 0.425 1.00 88.19 338 ARG A N 1
ATOM 2768 C CA . ARG A 1 338 ? 12.881 -12.049 0.547 1.00 88.19 338 ARG A CA 1
ATOM 2769 C C . ARG A 1 338 ? 13.172 -11.095 1.698 1.00 88.19 338 ARG A C 1
ATOM 2771 O O . ARG A 1 338 ? 13.078 -9.882 1.529 1.00 88.19 338 ARG A O 1
ATOM 2778 N N . ALA A 1 339 ? 13.612 -11.635 2.831 1.00 90.56 339 ALA A N 1
ATOM 2779 C CA . ALA A 1 339 ? 14.073 -10.866 3.975 1.00 90.56 339 ALA A CA 1
ATOM 2780 C C . ALA A 1 339 ? 15.259 -9.953 3.605 1.00 90.56 339 ALA A C 1
ATOM 2782 O O . ALA A 1 339 ? 15.262 -8.766 3.928 1.00 90.56 339 ALA A O 1
ATOM 2783 N N . GLY A 1 340 ? 16.236 -10.472 2.855 1.00 89.81 340 GLY A N 1
ATOM 2784 C CA . GLY A 1 340 ? 17.356 -9.686 2.340 1.00 89.81 340 GLY A CA 1
ATOM 2785 C C . GLY A 1 340 ? 16.920 -8.567 1.389 1.00 89.81 340 GLY A C 1
ATOM 2786 O O . GLY A 1 340 ? 17.416 -7.447 1.499 1.00 89.81 340 GLY A O 1
ATOM 2787 N N . GLN A 1 341 ? 15.969 -8.842 0.491 1.00 91.12 341 GLN A N 1
ATOM 2788 C CA . GLN A 1 341 ? 15.413 -7.853 -0.441 1.00 91.12 341 GLN A CA 1
ATOM 2789 C C . GLN A 1 341 ? 14.683 -6.714 0.274 1.00 91.12 341 GLN A C 1
ATOM 2791 O O . GLN A 1 341 ? 14.982 -5.547 0.013 1.00 91.12 341 GLN A O 1
ATOM 2796 N N . ILE A 1 342 ? 13.773 -7.029 1.202 1.00 93.38 342 ILE A N 1
ATOM 2797 C CA . ILE A 1 342 ? 13.025 -5.999 1.932 1.00 93.38 342 ILE A CA 1
ATOM 2798 C C . ILE A 1 342 ? 13.941 -5.163 2.830 1.00 93.38 342 ILE A C 1
ATOM 2800 O O . ILE A 1 342 ? 13.767 -3.951 2.902 1.00 93.38 342 ILE A O 1
ATOM 2804 N N . LEU A 1 343 ? 14.943 -5.771 3.479 1.00 94.31 343 LEU A N 1
ATOM 2805 C CA . LEU A 1 343 ? 15.878 -5.048 4.342 1.00 94.31 343 LEU A CA 1
ATOM 2806 C C . LEU A 1 343 ? 16.757 -4.106 3.527 1.00 94.31 343 LEU A C 1
ATOM 2808 O O . LEU A 1 343 ? 16.925 -2.948 3.906 1.00 94.31 343 LEU A O 1
ATOM 2812 N N . ARG A 1 344 ? 17.267 -4.572 2.381 1.00 94.38 344 ARG A N 1
ATOM 2813 C CA . ARG A 1 344 ? 18.077 -3.741 1.486 1.00 94.38 344 ARG A CA 1
ATOM 2814 C C . ARG A 1 344 ? 17.270 -2.556 0.955 1.00 94.38 344 ARG A C 1
ATOM 2816 O O . ARG A 1 344 ? 17.761 -1.431 0.986 1.00 94.38 344 ARG A O 1
ATOM 2823 N N . PHE A 1 345 ? 16.026 -2.785 0.531 1.00 95.69 345 PHE A N 1
ATOM 2824 C CA . PHE A 1 345 ? 15.144 -1.707 0.079 1.00 95.69 345 PHE A CA 1
ATOM 2825 C C . PHE A 1 345 ? 14.762 -0.748 1.217 1.00 95.69 345 PHE A C 1
ATOM 2827 O O . PHE A 1 345 ? 14.802 0.468 1.042 1.00 95.69 345 PHE A O 1
ATOM 2834 N N . ASN A 1 346 ? 14.453 -1.268 2.408 1.00 96.19 346 ASN A N 1
ATOM 2835 C CA . ASN A 1 346 ? 14.161 -0.444 3.579 1.00 96.19 346 ASN A CA 1
ATOM 2836 C C . ASN A 1 346 ? 15.348 0.442 3.964 1.00 96.19 346 ASN A C 1
ATOM 2838 O O . ASN A 1 346 ? 15.152 1.609 4.303 1.00 96.19 346 ASN A O 1
ATOM 2842 N N . GLN A 1 347 ? 16.569 -0.086 3.869 1.00 95.75 347 GLN A N 1
ATOM 2843 C CA . GLN A 1 347 ? 17.785 0.678 4.108 1.00 95.75 347 GLN A CA 1
ATOM 2844 C C . GLN A 1 347 ? 17.938 1.818 3.092 1.00 95.75 347 GLN A C 1
ATOM 2846 O O . GLN A 1 347 ? 18.135 2.960 3.508 1.00 95.75 347 GLN A O 1
ATOM 2851 N N . TYR A 1 348 ? 17.764 1.536 1.796 1.00 95.88 348 TYR A N 1
ATOM 2852 C CA . TYR A 1 348 ? 17.764 2.559 0.746 1.00 95.88 348 TYR A CA 1
ATOM 2853 C C . TYR A 1 348 ? 16.744 3.666 1.032 1.00 95.88 348 TYR A C 1
ATOM 2855 O O . TYR A 1 348 ? 17.091 4.847 1.107 1.00 95.88 348 TYR A O 1
ATOM 2863 N N . GLN A 1 349 ? 15.487 3.277 1.259 1.00 94.88 349 GLN A N 1
ATOM 2864 C CA . GLN A 1 349 ? 14.404 4.216 1.521 1.00 94.88 349 GLN A CA 1
ATOM 2865 C C . GLN A 1 349 ? 14.691 5.053 2.771 1.00 94.88 349 GLN A C 1
ATOM 2867 O O . GLN A 1 349 ? 14.510 6.267 2.752 1.00 94.88 349 GLN A O 1
ATOM 2872 N N . ARG A 1 350 ? 15.194 4.442 3.849 1.00 94.69 350 ARG A N 1
ATOM 2873 C CA . ARG A 1 350 ? 15.582 5.160 5.067 1.00 94.69 350 ARG A CA 1
ATOM 2874 C C . ARG A 1 350 ? 16.658 6.207 4.786 1.00 94.69 350 ARG A C 1
ATOM 2876 O O . ARG A 1 350 ? 16.487 7.342 5.213 1.00 94.69 350 ARG A O 1
ATOM 2883 N N . GLU A 1 351 ? 17.725 5.852 4.075 1.00 95.00 351 GLU A N 1
ATOM 2884 C CA . GLU A 1 351 ? 18.840 6.766 3.792 1.00 95.00 351 GLU A CA 1
ATOM 2885 C C . GLU A 1 351 ? 18.402 7.963 2.937 1.00 95.00 351 GLU A C 1
ATOM 2887 O O . GLU A 1 351 ? 18.739 9.105 3.253 1.00 95.00 351 GLU A O 1
ATOM 2892 N N . VAL A 1 352 ? 17.576 7.730 1.915 1.00 93.38 352 VAL A N 1
ATOM 2893 C CA . VAL A 1 352 ? 16.991 8.801 1.091 1.00 93.38 352 VAL A CA 1
ATOM 2894 C C . VAL A 1 352 ? 16.105 9.739 1.921 1.00 93.38 352 VAL A C 1
ATOM 2896 O O . VAL A 1 352 ? 16.142 10.963 1.756 1.00 93.38 352 VAL A O 1
ATOM 2899 N N . ILE A 1 353 ? 15.297 9.183 2.827 1.00 91.88 353 ILE A N 1
ATOM 2900 C CA . ILE A 1 353 ? 14.368 9.950 3.665 1.00 91.88 353 ILE A CA 1
ATOM 2901 C C . ILE A 1 353 ? 15.097 10.725 4.762 1.00 91.88 353 ILE A C 1
ATOM 2903 O O . ILE A 1 353 ? 14.752 11.880 5.015 1.00 91.88 353 ILE A O 1
ATOM 2907 N N . GLU A 1 354 ? 16.101 10.125 5.401 1.00 91.19 354 GLU A N 1
ATOM 2908 C CA . GLU A 1 354 ? 16.951 10.790 6.393 1.00 91.19 354 GLU A CA 1
ATOM 2909 C C . GLU A 1 354 ? 17.668 11.991 5.770 1.00 91.19 354 GLU A C 1
ATOM 2911 O O . GLU A 1 354 ? 17.647 13.081 6.346 1.00 91.19 354 GLU A O 1
ATOM 2916 N N . GLU A 1 355 ? 18.197 11.831 4.559 1.00 89.19 355 GLU A N 1
ATOM 2917 C CA . GLU A 1 355 ? 18.878 12.905 3.845 1.00 89.19 355 GLU A CA 1
ATOM 2918 C C . GLU A 1 355 ? 17.905 13.991 3.364 1.00 89.19 355 GLU A C 1
ATOM 2920 O O . GLU A 1 355 ? 18.140 15.179 3.579 1.00 89.19 355 GLU A O 1
ATOM 2925 N N . THR A 1 356 ? 16.738 13.607 2.837 1.00 87.12 356 THR A N 1
ATOM 2926 C CA . THR A 1 356 ? 15.664 14.559 2.504 1.00 87.12 356 THR A CA 1
ATOM 2927 C C . THR A 1 356 ? 15.235 15.369 3.731 1.00 87.12 356 THR A C 1
ATOM 2929 O O . THR A 1 356 ? 15.020 16.579 3.642 1.00 87.12 356 THR A O 1
ATOM 2932 N N . PHE A 1 357 ? 15.096 14.719 4.888 1.00 84.62 357 PHE A N 1
ATOM 2933 C CA . PHE A 1 357 ? 14.718 15.380 6.133 1.00 84.62 357 PHE A CA 1
ATOM 2934 C C . PHE A 1 357 ? 15.814 16.335 6.623 1.00 84.62 357 PHE A C 1
ATOM 2936 O O . PHE A 1 357 ? 15.498 17.457 7.019 1.00 84.62 357 PHE A O 1
ATOM 2943 N N . ARG A 1 358 ? 17.090 15.933 6.536 1.00 86.56 358 ARG A N 1
ATOM 2944 C CA . ARG A 1 358 ? 18.252 16.778 6.854 1.00 86.56 358 ARG A CA 1
ATOM 2945 C C . ARG A 1 358 ? 18.276 18.040 5.992 1.00 86.56 358 ARG A C 1
ATOM 2947 O O . ARG A 1 358 ? 18.364 19.140 6.528 1.00 86.56 358 ARG A O 1
ATOM 2954 N N . LEU A 1 359 ? 18.118 17.891 4.678 1.00 84.69 359 LEU A N 1
ATOM 2955 C CA . LEU A 1 359 ? 18.100 19.007 3.728 1.00 84.69 359 LEU A CA 1
ATOM 2956 C C . LEU A 1 359 ? 16.905 19.952 3.956 1.00 84.69 359 LEU A C 1
ATOM 2958 O O . LEU A 1 359 ? 17.035 21.162 3.809 1.00 84.69 359 LEU A O 1
ATOM 2962 N N . LYS A 1 360 ? 15.736 19.443 4.373 1.00 82.12 360 LYS A N 1
ATOM 2963 C CA . LYS A 1 360 ? 14.586 20.309 4.704 1.00 82.12 360 LYS A CA 1
ATOM 2964 C C . LYS A 1 360 ? 14.874 21.231 5.893 1.00 82.12 360 LYS A C 1
ATOM 2966 O O . LYS A 1 360 ? 14.329 22.330 5.959 1.00 82.12 360 LYS A O 1
ATOM 2971 N N . GLN A 1 361 ? 15.699 20.790 6.844 1.00 80.69 361 GLN A N 1
ATOM 2972 C CA . GLN A 1 361 ? 16.022 21.565 8.045 1.00 80.69 361 GLN A CA 1
ATOM 2973 C C . GLN A 1 361 ? 17.000 22.712 7.775 1.00 80.69 361 GLN A C 1
ATOM 2975 O O . GLN A 1 361 ? 16.958 23.709 8.494 1.00 80.69 361 GLN A O 1
ATOM 2980 N N . THR A 1 362 ? 17.843 22.606 6.745 1.00 76.81 362 THR A N 1
ATOM 2981 C CA . THR A 1 362 ? 18.846 23.635 6.429 1.00 76.81 362 THR A CA 1
ATOM 2982 C C . THR A 1 362 ? 18.250 24.882 5.771 1.00 76.81 362 THR A C 1
ATOM 2984 O O . THR A 1 362 ? 18.931 25.900 5.716 1.00 76.81 362 THR A O 1
ATOM 2987 N N . LYS A 1 363 ? 16.984 24.835 5.313 1.00 69.56 363 LYS A N 1
ATOM 2988 C CA . LYS A 1 363 ? 16.296 25.920 4.575 1.00 69.56 363 LYS A CA 1
ATOM 2989 C C . LYS A 1 363 ? 17.103 26.449 3.376 1.00 69.56 363 LYS A C 1
ATOM 2991 O O . LYS A 1 363 ? 17.008 27.622 3.028 1.00 69.56 363 LYS A O 1
ATOM 2996 N N . ASP A 1 364 ? 17.900 25.582 2.762 1.00 71.50 364 ASP A N 1
ATOM 2997 C CA . ASP A 1 364 ? 18.756 25.930 1.632 1.00 71.50 364 ASP A CA 1
ATOM 2998 C C . ASP A 1 364 ? 17.908 26.218 0.379 1.00 71.50 364 ASP A C 1
ATOM 3000 O O . ASP A 1 364 ? 17.038 25.423 0.017 1.00 71.50 364 ASP A O 1
ATOM 3004 N N . LEU A 1 365 ? 18.166 27.335 -0.308 1.00 65.44 365 LEU A N 1
ATOM 3005 C CA . LEU A 1 365 ? 17.508 27.677 -1.578 1.00 65.44 365 LEU A CA 1
ATOM 3006 C C . LEU A 1 365 ? 17.825 26.652 -2.683 1.00 65.44 365 LEU A C 1
ATOM 3008 O O . LEU A 1 365 ? 17.039 26.478 -3.611 1.00 65.44 365 LEU A O 1
ATOM 3012 N N . SER A 1 366 ? 18.933 25.917 -2.550 1.00 76.31 366 SER A N 1
ATOM 3013 C CA . SER A 1 366 ? 19.338 24.818 -3.430 1.00 76.31 366 SER A CA 1
ATOM 3014 C C . SER A 1 366 ? 18.799 23.443 -3.001 1.00 76.31 366 SER A C 1
ATOM 3016 O O . SER A 1 366 ? 19.207 22.419 -3.555 1.00 76.31 366 SER A O 1
ATOM 3018 N N . PHE A 1 367 ? 17.857 23.397 -2.047 1.00 82.69 367 PHE A N 1
ATOM 3019 C CA . PHE A 1 367 ? 17.277 22.168 -1.489 1.00 82.69 367 PHE A CA 1
ATOM 3020 C C . PHE A 1 367 ? 16.923 21.118 -2.552 1.00 82.69 367 PHE A C 1
ATOM 3022 O O . PHE A 1 367 ? 17.325 19.963 -2.425 1.00 82.69 367 PHE A O 1
ATOM 3029 N N . PHE A 1 368 ? 16.201 21.503 -3.608 1.00 81.12 368 PHE A N 1
ATOM 3030 C CA . PHE A 1 368 ? 15.737 20.570 -4.642 1.00 81.12 368 PHE A CA 1
ATOM 3031 C C . PHE A 1 368 ? 16.889 19.980 -5.462 1.00 81.12 368 PHE A C 1
ATOM 3033 O O . PHE A 1 368 ? 16.910 18.777 -5.718 1.00 81.12 368 PHE A O 1
ATOM 3040 N N . LYS A 1 369 ? 17.894 20.802 -5.787 1.00 83.75 369 LYS A N 1
ATOM 3041 C CA . LYS A 1 369 ? 19.133 20.369 -6.442 1.00 83.75 369 LYS A CA 1
ATOM 3042 C C . LYS A 1 369 ? 19.885 19.371 -5.563 1.00 83.75 369 LYS A C 1
ATOM 3044 O O . LYS A 1 369 ? 20.173 18.263 -6.005 1.00 83.75 369 LYS A O 1
ATOM 3049 N N . LEU A 1 370 ? 20.150 19.717 -4.302 1.00 85.81 370 LEU A N 1
ATOM 3050 C CA . LEU A 1 370 ? 20.854 18.833 -3.366 1.00 85.81 370 LEU A CA 1
ATOM 3051 C C . LEU A 1 370 ? 20.095 17.524 -3.117 1.00 85.81 370 LEU A C 1
ATOM 3053 O O . LEU A 1 370 ? 20.706 16.456 -3.060 1.00 85.81 370 LEU A O 1
ATOM 3057 N N . LYS A 1 371 ? 18.764 17.591 -3.026 1.00 87.88 371 LYS A N 1
ATOM 3058 C CA . LYS A 1 371 ? 17.902 16.419 -2.867 1.00 87.88 371 LYS A CA 1
ATOM 3059 C C . LYS A 1 371 ? 17.982 15.499 -4.085 1.00 87.88 371 LYS A C 1
ATOM 3061 O O . LYS A 1 371 ? 18.145 14.296 -3.908 1.00 87.88 371 LYS A O 1
ATOM 3066 N N . MET A 1 372 ? 17.916 16.044 -5.300 1.00 88.31 372 MET A N 1
ATOM 3067 C CA . MET A 1 372 ? 18.056 15.271 -6.537 1.00 88.31 372 MET A CA 1
ATOM 3068 C C . MET A 1 372 ? 19.403 14.530 -6.592 1.00 88.31 372 MET A C 1
ATOM 3070 O O . MET A 1 372 ? 19.430 13.321 -6.818 1.00 88.31 372 MET A O 1
ATOM 3074 N N . MET A 1 373 ? 20.506 15.229 -6.297 1.00 89.19 373 MET A N 1
ATOM 3075 C CA . MET A 1 373 ? 21.849 14.629 -6.253 1.00 89.19 373 MET A CA 1
ATOM 3076 C C . MET A 1 373 ? 21.953 13.521 -5.199 1.00 89.19 373 MET A C 1
ATOM 3078 O O . MET A 1 373 ? 22.544 12.472 -5.444 1.00 89.19 373 MET A O 1
ATOM 3082 N N . SER A 1 374 ? 21.376 13.749 -4.016 1.00 90.69 374 SER A N 1
ATOM 3083 C CA . SER A 1 374 ? 21.346 12.765 -2.934 1.00 90.69 374 SER A CA 1
ATOM 3084 C C . SER A 1 374 ? 20.595 11.492 -3.334 1.00 90.69 374 SER A C 1
ATOM 3086 O O . SER A 1 374 ? 21.105 10.392 -3.110 1.00 90.69 374 SER A O 1
ATOM 3088 N N . ILE A 1 375 ? 19.413 11.638 -3.944 1.00 91.75 375 ILE A N 1
ATOM 3089 C CA . ILE A 1 375 ? 18.602 10.512 -4.415 1.00 91.75 375 ILE A CA 1
ATOM 3090 C C . ILE A 1 375 ? 19.402 9.661 -5.400 1.00 91.75 375 ILE A C 1
ATOM 3092 O O . ILE A 1 375 ? 19.435 8.442 -5.240 1.00 91.75 375 ILE A O 1
ATOM 3096 N N . LEU A 1 376 ? 20.069 10.290 -6.376 1.00 93.44 376 LEU A N 1
ATOM 3097 C CA . LEU A 1 376 ? 20.848 9.573 -7.388 1.00 93.44 376 LEU A CA 1
ATOM 3098 C C . LEU A 1 376 ? 22.060 8.872 -6.811 1.00 93.44 376 LEU A C 1
ATOM 3100 O O . LEU A 1 376 ? 22.239 7.689 -7.070 1.00 93.44 376 LEU A O 1
ATOM 3104 N N . LYS A 1 377 ? 22.829 9.549 -5.955 1.00 94.12 377 LYS A N 1
ATOM 3105 C CA . LYS A 1 377 ? 23.965 8.922 -5.277 1.00 94.12 377 LYS A CA 1
ATOM 3106 C C . LYS A 1 377 ? 23.531 7.660 -4.526 1.00 94.12 377 LYS A C 1
ATOM 3108 O O . LYS A 1 377 ? 24.187 6.625 -4.587 1.00 94.12 377 LYS A O 1
ATOM 3113 N N . LYS A 1 378 ? 22.397 7.727 -3.821 1.00 95.38 378 LYS A N 1
ATOM 3114 C CA . LYS A 1 378 ? 21.842 6.555 -3.139 1.00 95.38 378 LYS A CA 1
ATOM 3115 C C . LYS A 1 378 ? 21.307 5.516 -4.112 1.00 95.38 378 LYS A C 1
ATOM 3117 O O . LYS A 1 378 ? 21.429 4.332 -3.835 1.00 95.38 378 LYS A O 1
ATOM 3122 N N . TYR A 1 379 ? 20.724 5.920 -5.232 1.00 95.75 379 TYR A N 1
ATOM 3123 C CA . TYR A 1 379 ? 20.261 4.977 -6.242 1.00 95.75 379 TYR A CA 1
ATOM 3124 C C . TYR A 1 379 ? 21.433 4.195 -6.848 1.00 95.75 379 TYR A C 1
ATOM 3126 O O . TYR A 1 379 ? 21.364 2.974 -6.878 1.00 95.75 379 TYR A O 1
ATOM 3134 N N . GLU A 1 380 ? 22.545 4.852 -7.193 1.00 94.62 380 GLU A N 1
ATOM 3135 C CA . GLU A 1 380 ? 23.789 4.212 -7.656 1.00 94.62 380 GLU A CA 1
ATOM 3136 C C . GLU A 1 380 ? 24.320 3.172 -6.656 1.00 94.62 380 GLU A C 1
ATOM 3138 O O . GLU A 1 380 ? 24.599 2.030 -7.024 1.00 94.62 380 GLU A O 1
ATOM 3143 N N . GLU A 1 381 ? 24.406 3.535 -5.370 1.00 93.94 381 GLU A N 1
ATOM 3144 C CA . GLU A 1 381 ? 24.873 2.646 -4.291 1.00 93.94 381 GLU A CA 1
ATOM 3145 C C . GLU A 1 381 ? 24.002 1.377 -4.134 1.00 93.94 381 GLU A C 1
ATOM 3147 O O . GLU A 1 381 ? 24.472 0.337 -3.653 1.00 93.94 381 GLU A O 1
ATOM 3152 N N . TYR A 1 382 ? 22.725 1.451 -4.518 1.00 95.00 382 TYR A N 1
ATOM 3153 C CA . TYR A 1 382 ? 21.724 0.394 -4.342 1.00 95.00 382 TYR A CA 1
ATOM 3154 C C . TYR A 1 382 ? 21.244 -0.230 -5.662 1.00 95.00 382 TYR A C 1
ATOM 3156 O O . TYR A 1 382 ? 20.439 -1.162 -5.625 1.00 95.00 382 TYR A O 1
ATOM 3164 N N . PHE A 1 383 ? 21.759 0.222 -6.808 1.00 94.31 383 PHE A N 1
ATOM 3165 C CA . PHE A 1 383 ? 21.256 -0.120 -8.141 1.00 94.31 383 PHE A CA 1
ATOM 3166 C C . PHE A 1 383 ? 21.278 -1.625 -8.430 1.00 94.31 383 PHE A C 1
ATOM 3168 O O . PHE A 1 383 ? 20.338 -2.173 -9.012 1.00 94.31 383 PHE A O 1
ATOM 3175 N N . TYR A 1 384 ? 22.335 -2.303 -7.975 1.00 92.19 384 TYR A N 1
ATOM 3176 C CA . TYR A 1 384 ? 22.450 -3.758 -7.995 1.00 92.19 384 TYR A CA 1
ATOM 3177 C C . TYR A 1 384 ? 22.171 -4.346 -6.614 1.00 92.19 384 TYR A C 1
ATOM 3179 O O . TYR A 1 384 ? 22.591 -3.799 -5.588 1.00 92.19 384 TYR A O 1
ATOM 3187 N N . PHE A 1 385 ? 21.503 -5.501 -6.573 1.00 89.06 385 PHE A N 1
ATOM 3188 C CA . PHE A 1 385 ? 21.254 -6.169 -5.304 1.00 89.06 385 PHE A CA 1
ATOM 3189 C C . PHE A 1 385 ? 22.545 -6.812 -4.795 1.00 89.06 385 PHE A C 1
ATOM 3191 O O . PHE A 1 385 ? 23.043 -7.778 -5.375 1.00 89.06 385 PHE A O 1
ATOM 3198 N N . LYS A 1 386 ? 23.064 -6.275 -3.690 1.00 84.56 386 LYS A N 1
ATOM 3199 C CA . LYS A 1 386 ? 24.205 -6.802 -2.935 1.00 84.56 386 LYS A CA 1
ATOM 3200 C C . LYS A 1 386 ? 23.757 -6.964 -1.486 1.00 84.56 386 LYS A C 1
ATOM 3202 O O . LYS A 1 386 ? 23.367 -5.980 -0.856 1.00 84.56 386 LYS A O 1
ATOM 3207 N N . SER A 1 387 ? 23.769 -8.188 -0.964 1.00 71.06 387 SER A N 1
ATOM 3208 C CA . SER A 1 387 ? 23.362 -8.461 0.417 1.00 71.06 387 SER A CA 1
ATOM 3209 C C . SER A 1 387 ? 24.354 -9.391 1.106 1.00 71.06 387 SER A C 1
ATOM 3211 O O . SER A 1 387 ? 24.667 -10.432 0.539 1.00 71.06 387 SER A O 1
ATOM 3213 N N . PRO A 1 388 ? 24.777 -9.093 2.349 1.00 63.94 388 PRO A N 1
ATOM 3214 C CA . PRO A 1 388 ? 25.574 -10.020 3.154 1.00 63.94 388 PRO A CA 1
ATOM 3215 C C . PRO A 1 388 ? 24.872 -11.363 3.398 1.00 63.94 388 PRO A C 1
ATOM 3217 O O . PRO A 1 388 ? 25.519 -12.354 3.707 1.00 63.94 388 PRO A O 1
ATOM 3220 N N . LEU A 1 389 ? 23.540 -11.399 3.273 1.00 62.41 389 LEU A N 1
ATOM 3221 C CA . LEU A 1 389 ? 22.731 -12.608 3.442 1.00 62.41 389 LEU A CA 1
ATOM 3222 C C . LEU A 1 389 ? 22.726 -13.507 2.192 1.00 62.41 389 LEU A C 1
ATOM 3224 O O . LEU A 1 389 ? 22.152 -14.595 2.229 1.00 62.41 389 LEU A O 1
ATOM 3228 N N . CYS A 1 390 ? 23.319 -13.062 1.079 1.00 58.38 390 CYS A N 1
ATOM 3229 C CA . CYS A 1 390 ? 23.388 -13.797 -0.182 1.00 58.38 390 CYS A CA 1
ATOM 3230 C C . CYS A 1 390 ? 24.839 -13.782 -0.695 1.00 58.38 390 CYS A C 1
ATOM 3232 O O . CYS A 1 390 ? 25.339 -12.736 -1.096 1.00 58.38 390 CYS A O 1
ATOM 3234 N N . ASN A 1 391 ? 25.514 -14.936 -0.696 1.00 53.84 391 ASN A N 1
ATOM 3235 C CA . ASN A 1 391 ? 26.933 -15.091 -1.066 1.00 53.84 391 ASN A CA 1
ATOM 3236 C C . ASN A 1 391 ? 27.193 -14.956 -2.585 1.00 53.84 391 ASN A C 1
ATOM 3238 O O . ASN A 1 391 ? 27.758 -15.857 -3.200 1.00 53.84 391 ASN A O 1
ATOM 3242 N N . HIS A 1 392 ? 26.783 -13.851 -3.206 1.00 61.28 392 HIS A N 1
ATOM 3243 C CA . HIS A 1 392 ? 27.039 -13.579 -4.620 1.00 61.28 392 HIS A CA 1
ATOM 3244 C C . HIS A 1 392 ? 27.933 -12.347 -4.785 1.00 61.28 392 HIS A C 1
ATOM 3246 O O . HIS A 1 392 ? 27.527 -11.220 -4.497 1.00 61.28 392 HIS A O 1
ATOM 3252 N N . THR A 1 393 ? 29.157 -12.565 -5.267 1.00 67.06 393 THR A N 1
ATOM 3253 C CA . THR A 1 393 ? 30.020 -11.513 -5.816 1.00 67.06 393 THR A CA 1
ATOM 3254 C C . THR A 1 393 ? 29.567 -11.192 -7.236 1.00 67.06 393 THR A C 1
ATOM 3256 O O . THR A 1 393 ? 29.412 -12.101 -8.047 1.00 67.06 393 THR A O 1
ATOM 3259 N N . LEU A 1 394 ? 29.338 -9.911 -7.521 1.00 80.19 394 LEU A N 1
ATOM 3260 C CA . LEU A 1 394 ? 28.855 -9.425 -8.812 1.00 80.19 394 LEU A CA 1
ATOM 3261 C C . LEU A 1 394 ? 30.012 -8.748 -9.559 1.00 80.19 394 LEU A C 1
ATOM 3263 O O . LEU A 1 394 ? 30.550 -7.763 -9.045 1.00 80.19 394 LEU A O 1
ATOM 3267 N N . ASP A 1 395 ? 30.378 -9.262 -10.732 1.00 81.50 395 ASP A N 1
ATOM 3268 C CA . ASP A 1 395 ? 31.280 -8.572 -11.660 1.00 81.50 395 ASP A CA 1
ATOM 3269 C C . ASP A 1 395 ? 30.481 -7.520 -12.443 1.00 81.50 395 ASP A C 1
ATOM 3271 O O . ASP A 1 395 ? 29.399 -7.802 -12.950 1.00 81.50 395 ASP A O 1
ATOM 3275 N N . LEU A 1 396 ? 30.990 -6.288 -12.496 1.00 83.50 396 LEU A N 1
ATOM 3276 C CA . LEU A 1 396 ? 30.344 -5.185 -13.212 1.00 83.50 396 LEU A CA 1
ATOM 3277 C C . LEU A 1 396 ? 30.607 -5.222 -14.722 1.00 83.50 396 LEU A C 1
ATOM 3279 O O . LEU A 1 396 ? 29.942 -4.494 -15.451 1.00 83.50 396 LEU A O 1
ATOM 3283 N N . ASN A 1 397 ? 31.546 -6.052 -15.180 1.00 84.75 397 ASN A N 1
ATOM 3284 C CA . ASN A 1 397 ? 31.838 -6.233 -16.602 1.00 84.75 397 ASN A CA 1
ATOM 3285 C C . ASN A 1 397 ? 31.054 -7.399 -17.230 1.00 84.75 397 ASN A C 1
ATOM 3287 O O . ASN A 1 397 ? 31.069 -7.554 -18.447 1.00 84.75 397 ASN A O 1
ATOM 3291 N N . ASP A 1 398 ? 30.381 -8.220 -16.419 1.00 84.94 398 ASP A N 1
ATOM 3292 C CA . ASP A 1 398 ? 29.574 -9.352 -16.881 1.00 84.94 398 ASP A CA 1
ATOM 3293 C C . ASP A 1 398 ? 28.104 -8.937 -17.029 1.00 84.94 398 ASP A C 1
ATOM 3295 O O . ASP A 1 398 ? 27.308 -9.054 -16.096 1.00 84.94 398 ASP A O 1
ATOM 3299 N N . GLU A 1 399 ? 27.731 -8.444 -18.210 1.00 83.69 399 GLU A N 1
ATOM 3300 C CA . GLU A 1 399 ? 26.364 -8.001 -18.505 1.00 83.69 399 GLU A CA 1
ATOM 3301 C C . GLU A 1 399 ? 25.315 -9.096 -18.257 1.00 83.69 399 GLU A C 1
ATOM 3303 O O . GLU A 1 399 ? 24.255 -8.827 -17.681 1.00 83.69 399 GLU A O 1
ATOM 3308 N N . LEU A 1 400 ? 25.627 -10.348 -18.605 1.00 83.00 400 LEU A N 1
ATOM 3309 C CA . LEU A 1 400 ? 24.730 -11.476 -18.366 1.00 83.00 400 LEU A CA 1
ATOM 3310 C C . LEU A 1 400 ? 24.557 -11.725 -16.862 1.00 83.00 400 LEU A C 1
ATOM 3312 O O . LEU A 1 400 ? 23.439 -11.970 -16.400 1.00 83.00 400 LEU A O 1
ATOM 3316 N N . GLY A 1 401 ? 25.634 -11.607 -16.083 1.00 84.19 401 GLY A N 1
ATOM 3317 C CA . GLY A 1 401 ? 25.608 -11.659 -14.622 1.00 84.19 401 GLY A CA 1
ATOM 3318 C C . GLY A 1 401 ? 24.801 -10.520 -13.986 1.00 84.19 401 GLY A C 1
ATOM 3319 O O . GLY A 1 401 ? 24.039 -10.745 -13.037 1.00 84.19 401 GLY A O 1
ATOM 3320 N N . LEU A 1 402 ? 24.897 -9.303 -14.527 1.00 88.69 402 LEU A N 1
ATOM 3321 C CA . LEU A 1 402 ? 24.102 -8.147 -14.094 1.00 88.69 402 LEU A CA 1
ATOM 3322 C C . LEU A 1 402 ? 22.612 -8.338 -14.396 1.00 88.69 402 LEU A C 1
ATOM 3324 O O . LEU A 1 402 ? 21.763 -8.093 -13.530 1.00 88.69 402 LEU A O 1
ATOM 3328 N N . PHE A 1 403 ? 22.290 -8.842 -15.586 1.00 87.81 403 PHE A N 1
ATOM 3329 C CA . PHE A 1 403 ? 20.923 -9.176 -15.957 1.00 87.81 403 PHE A CA 1
ATOM 3330 C C . PHE A 1 403 ? 20.370 -10.322 -15.102 1.00 87.81 403 PHE A C 1
ATOM 3332 O O . PHE A 1 403 ? 19.239 -10.257 -14.613 1.00 87.81 403 PHE A O 1
ATOM 3339 N N . HIS A 1 404 ? 21.188 -11.335 -14.810 1.00 85.19 404 HIS A N 1
ATOM 3340 C CA . HIS A 1 404 ? 20.825 -12.409 -13.892 1.00 85.19 404 HIS A CA 1
ATOM 3341 C C . HIS A 1 404 ? 20.506 -11.877 -12.489 1.00 85.19 404 HIS A C 1
ATOM 3343 O O . HIS A 1 404 ? 19.505 -12.282 -11.897 1.00 85.19 404 HIS A O 1
ATOM 3349 N N . ASN A 1 405 ? 21.284 -10.921 -11.963 1.00 87.81 405 ASN A N 1
ATOM 3350 C CA . ASN A 1 405 ? 20.970 -10.251 -10.695 1.00 87.81 405 ASN A CA 1
ATOM 3351 C C . ASN A 1 405 ? 19.612 -9.539 -10.744 1.00 87.81 405 ASN A C 1
ATOM 3353 O O . ASN A 1 405 ? 18.842 -9.619 -9.783 1.00 87.81 405 ASN A O 1
ATOM 3357 N N . PHE A 1 406 ? 19.310 -8.868 -11.858 1.00 89.00 406 PHE A N 1
ATOM 3358 C CA . PHE A 1 406 ? 18.029 -8.205 -12.068 1.00 89.00 406 PHE A CA 1
ATOM 3359 C C . PHE A 1 406 ? 16.858 -9.193 -12.073 1.00 89.00 406 PHE A C 1
ATOM 3361 O O . PHE A 1 406 ? 15.898 -9.014 -11.321 1.00 89.00 406 PHE A O 1
ATOM 3368 N N . VAL A 1 407 ? 16.954 -10.276 -12.849 1.00 86.69 407 VAL A N 1
ATOM 3369 C CA . VAL A 1 407 ? 15.912 -11.310 -12.925 1.00 86.69 407 VAL A CA 1
ATOM 3370 C C . VAL A 1 407 ? 15.737 -12.003 -11.575 1.00 86.69 407 VAL A C 1
ATOM 3372 O O . VAL A 1 407 ? 14.615 -12.101 -11.070 1.00 86.69 407 VAL A O 1
ATOM 3375 N N . LEU A 1 408 ? 16.841 -12.419 -10.946 1.00 83.38 408 LEU A N 1
ATOM 3376 C CA . LEU A 1 408 ? 16.831 -13.128 -9.670 1.00 83.38 408 LEU A CA 1
ATOM 3377 C C . LEU A 1 408 ? 16.229 -12.271 -8.554 1.00 83.38 408 LEU A C 1
ATOM 3379 O O . LEU A 1 408 ? 15.497 -12.798 -7.712 1.00 83.38 408 LEU A O 1
ATOM 3383 N N . HIS A 1 409 ? 16.506 -10.967 -8.546 1.00 86.44 409 HIS A N 1
ATOM 3384 C CA . HIS A 1 409 ? 16.045 -10.041 -7.515 1.00 86.44 409 HIS A CA 1
ATOM 3385 C C . HIS A 1 409 ? 14.961 -9.068 -7.992 1.00 86.44 409 HIS A C 1
ATOM 3387 O O . HIS A 1 409 ? 14.821 -7.998 -7.406 1.00 86.44 409 HIS A O 1
ATOM 3393 N N . ALA A 1 410 ? 14.165 -9.472 -8.985 1.00 86.31 410 ALA A N 1
ATOM 3394 C CA . ALA A 1 410 ? 13.116 -8.689 -9.644 1.00 86.31 410 ALA A CA 1
ATOM 3395 C C . ALA A 1 410 ? 12.368 -7.712 -8.729 1.00 86.31 410 ALA A C 1
ATOM 3397 O O . ALA A 1 410 ? 12.366 -6.514 -8.961 1.00 86.31 410 ALA A O 1
ATOM 3398 N N . GLU A 1 411 ? 11.797 -8.218 -7.641 1.00 85.38 411 GLU A N 1
ATOM 3399 C CA . GLU A 1 411 ? 10.967 -7.425 -6.732 1.00 85.38 411 GLU A CA 1
ATOM 3400 C C . GLU A 1 411 ? 11.708 -6.307 -6.020 1.00 85.38 411 GLU A C 1
ATOM 3402 O O . GLU A 1 411 ? 11.145 -5.244 -5.777 1.00 85.38 411 GLU A O 1
ATOM 3407 N N . TYR A 1 412 ? 12.962 -6.557 -5.655 1.00 91.31 412 TYR A N 1
ATOM 3408 C CA . TYR A 1 412 ? 13.795 -5.524 -5.066 1.00 91.31 412 TYR A CA 1
ATOM 3409 C C . TYR A 1 412 ? 13.996 -4.389 -6.070 1.00 91.31 412 TYR A C 1
ATOM 3411 O O . TYR A 1 412 ? 13.793 -3.233 -5.712 1.00 91.31 412 TYR A O 1
ATOM 3419 N N . HIS A 1 413 ? 14.332 -4.730 -7.317 1.00 92.31 413 HIS A N 1
ATOM 3420 C CA . HIS A 1 413 ? 14.573 -3.755 -8.380 1.00 92.31 413 HIS A CA 1
ATOM 3421 C C . HIS A 1 413 ? 13.300 -3.009 -8.775 1.00 92.31 413 HIS A C 1
ATOM 3423 O O . HIS A 1 413 ? 13.326 -1.791 -8.837 1.00 92.31 413 HIS A O 1
ATOM 3429 N N . GLU A 1 414 ? 12.167 -3.698 -8.918 1.00 89.25 414 GLU A N 1
ATOM 3430 C CA . GLU A 1 414 ? 10.866 -3.076 -9.197 1.00 89.25 414 GLU A CA 1
ATOM 3431 C C . GLU A 1 414 ? 10.491 -2.044 -8.118 1.00 89.25 414 GLU A C 1
ATOM 3433 O O . GLU A 1 414 ? 10.126 -0.913 -8.437 1.00 89.25 414 GLU A O 1
ATOM 3438 N N . ASN A 1 415 ? 10.620 -2.391 -6.829 1.00 90.62 415 ASN A N 1
ATOM 3439 C CA . ASN A 1 415 ? 10.320 -1.453 -5.740 1.00 90.62 415 ASN A CA 1
ATOM 3440 C C . ASN A 1 415 ? 11.338 -0.306 -5.664 1.00 90.62 415 ASN A C 1
ATOM 3442 O O . ASN A 1 415 ? 10.942 0.836 -5.412 1.00 90.62 415 ASN A O 1
ATOM 3446 N N . LEU A 1 416 ? 12.626 -0.598 -5.884 1.00 94.06 416 LEU A N 1
ATOM 3447 C CA . LEU A 1 416 ? 13.697 0.395 -5.961 1.00 94.06 416 LEU A CA 1
ATOM 3448 C C . LEU A 1 416 ? 13.391 1.416 -7.060 1.00 94.06 416 LEU A C 1
ATOM 3450 O O . LEU A 1 416 ? 13.238 2.598 -6.765 1.00 94.06 416 LEU A O 1
ATOM 3454 N N . ASP A 1 417 ? 13.220 0.944 -8.292 1.00 93.31 417 ASP A N 1
ATOM 3455 C CA . ASP A 1 417 ? 13.050 1.764 -9.486 1.00 93.31 417 ASP A CA 1
ATOM 3456 C C . ASP A 1 417 ? 11.745 2.572 -9.429 1.00 93.31 417 ASP A C 1
ATOM 3458 O O . ASP A 1 417 ? 11.760 3.765 -9.736 1.00 93.31 417 ASP A O 1
ATOM 3462 N N . VAL A 1 418 ? 10.629 1.992 -8.960 1.00 90.25 418 VAL A N 1
ATOM 3463 C CA . VAL A 1 418 ? 9.361 2.726 -8.771 1.00 90.25 418 VAL A CA 1
ATOM 3464 C C . VAL A 1 418 ? 9.518 3.828 -7.726 1.00 90.25 418 VAL A C 1
ATOM 3466 O O . VAL A 1 418 ? 9.142 4.974 -7.979 1.00 90.25 418 VAL A O 1
ATOM 3469 N N . PHE A 1 419 ? 10.082 3.516 -6.554 1.00 92.81 419 PHE A N 1
ATOM 3470 C CA . PHE A 1 419 ? 10.255 4.514 -5.501 1.00 92.81 419 PHE A CA 1
ATOM 3471 C C . PHE A 1 419 ? 11.189 5.640 -5.954 1.00 92.81 419 PHE A C 1
ATOM 3473 O O . PHE A 1 419 ? 10.814 6.806 -5.819 1.00 92.81 419 PHE A O 1
ATOM 3480 N N . THR A 1 420 ? 12.348 5.308 -6.536 1.00 94.44 420 THR A N 1
ATOM 3481 C CA . THR A 1 420 ? 13.315 6.275 -7.073 1.00 94.44 420 THR A CA 1
ATOM 3482 C C . THR A 1 420 ? 12.686 7.141 -8.153 1.00 94.44 420 THR A C 1
ATOM 3484 O O . THR A 1 420 ? 12.757 8.364 -8.057 1.00 94.44 420 THR A O 1
ATOM 3487 N N . SER A 1 421 ? 12.020 6.537 -9.139 1.00 91.56 421 SER A N 1
ATOM 3488 C CA . SER A 1 421 ? 11.397 7.277 -10.238 1.00 91.56 421 SER A CA 1
ATOM 3489 C C . SER A 1 421 ? 10.362 8.270 -9.721 1.00 91.56 421 SER A C 1
ATOM 3491 O O . SER A 1 421 ? 10.360 9.421 -10.143 1.00 91.56 421 SER A O 1
ATOM 3493 N N . MET A 1 422 ? 9.533 7.877 -8.746 1.00 90.00 422 MET A N 1
ATOM 3494 C CA . MET A 1 422 ? 8.537 8.771 -8.151 1.00 90.00 422 MET A CA 1
ATOM 3495 C C . MET A 1 422 ? 9.171 9.980 -7.453 1.00 90.00 422 MET A C 1
ATOM 3497 O O . MET A 1 422 ? 8.786 11.119 -7.717 1.00 90.00 422 MET A O 1
ATOM 3501 N N . ILE A 1 423 ? 10.139 9.757 -6.560 1.00 90.19 423 ILE A N 1
ATOM 3502 C CA . ILE A 1 423 ? 10.751 10.854 -5.791 1.00 90.19 423 ILE A CA 1
ATOM 3503 C C . ILE A 1 423 ? 11.676 11.728 -6.642 1.00 90.19 423 ILE A C 1
ATOM 3505 O O . ILE A 1 423 ? 11.854 12.908 -6.327 1.00 90.19 423 ILE A O 1
ATOM 3509 N N . PHE A 1 424 ? 12.269 11.156 -7.691 1.00 90.06 424 PHE A N 1
ATOM 3510 C CA . PHE A 1 424 ? 13.131 11.854 -8.632 1.00 90.06 424 PHE A CA 1
ATOM 3511 C C . PHE A 1 424 ? 12.290 12.710 -9.583 1.00 90.06 424 PHE A C 1
ATOM 3513 O O . PHE A 1 424 ? 12.563 13.899 -9.730 1.00 90.06 424 PHE A O 1
ATOM 3520 N N . PHE A 1 425 ? 11.192 12.160 -10.115 1.00 88.06 425 PHE A N 1
ATOM 3521 C CA . PHE A 1 425 ? 10.217 12.895 -10.923 1.00 88.06 425 PHE A CA 1
ATOM 3522 C C . PHE A 1 425 ? 9.618 14.095 -10.172 1.00 88.06 425 PHE A C 1
ATOM 3524 O O . PHE A 1 425 ? 9.494 15.177 -10.740 1.00 88.06 425 PHE A O 1
ATOM 3531 N N . ASP A 1 426 ? 9.367 13.959 -8.863 1.00 85.50 426 ASP A N 1
ATOM 3532 C CA . ASP A 1 426 ? 8.924 15.066 -7.998 1.00 85.50 426 ASP A CA 1
ATOM 3533 C C . ASP A 1 426 ? 9.898 16.263 -7.970 1.00 85.50 426 ASP A C 1
ATOM 3535 O O . ASP A 1 426 ? 9.548 17.316 -7.440 1.00 85.50 426 ASP A O 1
ATOM 3539 N N . GLN A 1 427 ? 11.130 16.124 -8.477 1.00 85.31 427 GLN A N 1
ATOM 3540 C CA . GLN A 1 427 ? 12.116 17.210 -8.531 1.00 85.31 427 GLN A CA 1
ATOM 3541 C C . GLN A 1 427 ? 12.095 17.979 -9.860 1.00 85.31 427 GLN A C 1
ATOM 3543 O O . GLN A 1 427 ? 12.549 19.121 -9.892 1.00 85.31 427 GLN A O 1
ATOM 3548 N N . PHE A 1 428 ? 11.523 17.415 -10.930 1.00 83.50 428 PHE A N 1
ATOM 3549 C CA . PHE A 1 428 ? 11.485 18.028 -12.265 1.00 83.50 428 PHE A CA 1
ATOM 3550 C C . PHE A 1 428 ? 10.886 19.442 -12.292 1.00 83.50 428 PHE A C 1
ATOM 3552 O O . PHE A 1 428 ? 11.544 20.326 -12.842 1.00 83.50 428 PHE A O 1
ATOM 3559 N N . PRO A 1 429 ? 9.726 19.715 -11.649 1.00 79.25 429 PRO A N 1
ATOM 3560 C CA . PRO A 1 429 ? 9.170 21.071 -11.589 1.00 79.25 429 PRO A CA 1
ATOM 3561 C C . PRO A 1 429 ? 10.133 22.109 -11.003 1.00 79.25 429 PRO A C 1
ATOM 3563 O O . PRO A 1 429 ? 10.030 23.293 -11.298 1.00 79.25 429 PRO A O 1
ATOM 3566 N N . HIS A 1 430 ? 11.036 21.675 -10.125 1.00 78.81 430 HIS A N 1
ATOM 3567 C CA . HIS A 1 430 ? 11.916 22.556 -9.369 1.00 78.81 430 HIS A CA 1
ATOM 3568 C C . HIS A 1 430 ? 13.268 22.774 -10.044 1.00 78.81 430 HIS A C 1
ATOM 3570 O O . HIS A 1 430 ? 13.982 23.701 -9.669 1.00 78.81 430 HIS A O 1
ATOM 3576 N N . ILE A 1 431 ? 13.624 21.933 -11.020 1.00 78.56 431 ILE A N 1
ATOM 3577 C CA . ILE A 1 431 ? 14.893 22.040 -11.742 1.00 78.56 431 ILE A CA 1
ATOM 3578 C C . ILE A 1 431 ? 14.749 22.646 -13.141 1.00 78.56 431 ILE A C 1
ATOM 3580 O O . ILE A 1 431 ? 15.766 22.929 -13.766 1.00 78.56 431 ILE A O 1
ATOM 3584 N N . THR A 1 432 ? 13.523 22.888 -13.625 1.00 75.88 432 THR A N 1
ATOM 3585 C CA . THR A 1 432 ? 13.277 23.475 -14.957 1.00 75.88 432 THR A CA 1
ATOM 3586 C C . THR A 1 432 ? 13.950 24.834 -15.144 1.00 75.88 432 THR A C 1
ATOM 3588 O O . THR A 1 432 ? 14.408 25.138 -16.240 1.00 75.88 432 THR A O 1
ATOM 3591 N N . GLY A 1 433 ? 14.093 25.623 -14.074 1.00 74.06 433 GLY A N 1
ATOM 3592 C CA . GLY A 1 433 ? 14.811 26.902 -14.103 1.00 74.06 433 GLY A CA 1
ATOM 3593 C C . GLY A 1 433 ? 16.327 26.793 -14.317 1.00 74.06 433 GLY A C 1
ATOM 3594 O O . GLY A 1 433 ? 16.970 27.804 -14.583 1.00 74.06 433 GLY A O 1
ATOM 3595 N N . TYR A 1 434 ? 16.899 25.586 -14.223 1.00 77.19 434 TYR A N 1
ATOM 3596 C CA . TYR A 1 434 ? 18.300 25.290 -14.563 1.00 77.19 434 TYR A CA 1
ATOM 3597 C C . TYR A 1 434 ? 18.454 24.696 -15.972 1.00 77.19 434 TYR A C 1
ATOM 3599 O O . TYR A 1 434 ? 19.567 24.351 -16.380 1.00 77.19 434 TYR A O 1
ATOM 3607 N N . ILE A 1 435 ? 17.350 24.539 -16.710 1.00 78.69 435 ILE A N 1
ATOM 3608 C CA . ILE A 1 435 ? 17.360 23.983 -18.061 1.00 78.69 435 ILE A CA 1
ATOM 3609 C C . ILE A 1 435 ? 17.531 25.114 -19.072 1.00 78.69 435 ILE A C 1
ATOM 3611 O O . ILE A 1 435 ? 16.776 26.084 -19.093 1.00 78.69 435 ILE A O 1
ATOM 3615 N N . ASN A 1 436 ? 18.539 24.986 -19.923 1.00 77.88 436 ASN A N 1
ATOM 3616 C CA . ASN A 1 436 ? 18.880 25.918 -20.987 1.00 77.88 436 ASN A CA 1
ATOM 3617 C C . ASN A 1 436 ? 18.989 25.157 -22.320 1.00 77.88 436 ASN A C 1
ATOM 3619 O O . ASN A 1 436 ? 18.727 23.960 -22.395 1.00 77.88 436 ASN A O 1
ATOM 3623 N N . GLN A 1 437 ? 19.382 25.840 -23.395 1.00 78.56 437 GLN A N 1
ATOM 3624 C CA . GLN A 1 437 ? 19.519 25.197 -24.705 1.00 78.56 437 GLN A CA 1
ATOM 3625 C C . GLN A 1 437 ? 20.585 24.088 -24.733 1.00 78.56 437 GLN A C 1
ATOM 3627 O O . GLN A 1 437 ? 20.442 23.163 -25.521 1.00 78.56 437 GLN A O 1
ATOM 3632 N N . THR A 1 438 ? 21.617 24.146 -23.884 1.00 79.94 438 THR A N 1
ATOM 3633 C CA . THR A 1 438 ? 22.734 23.190 -23.914 1.00 79.94 438 THR A CA 1
ATOM 3634 C C . THR A 1 438 ? 22.431 21.884 -23.184 1.00 79.94 438 THR A C 1
ATOM 3636 O O . THR A 1 438 ? 22.982 20.855 -23.554 1.00 79.94 438 THR A O 1
ATOM 3639 N N . ASN A 1 439 ? 21.551 21.893 -22.177 1.00 83.50 439 ASN A N 1
ATOM 3640 C CA . ASN A 1 439 ? 21.199 20.698 -21.395 1.00 83.50 439 ASN A CA 1
ATOM 3641 C C . ASN A 1 439 ? 19.748 20.215 -21.604 1.00 83.50 439 ASN A C 1
ATOM 3643 O O . ASN A 1 439 ? 19.317 19.248 -20.970 1.00 83.50 439 ASN A O 1
ATOM 3647 N N . ARG A 1 440 ? 18.994 20.853 -22.510 1.00 83.25 440 ARG A N 1
ATOM 3648 C CA . ARG A 1 440 ? 17.595 20.510 -22.807 1.00 83.25 440 ARG A CA 1
ATOM 3649 C C . ARG A 1 440 ? 17.418 19.072 -23.282 1.00 83.25 440 ARG A C 1
ATOM 3651 O O . ARG A 1 440 ? 16.472 18.413 -22.859 1.00 83.25 440 ARG A O 1
ATOM 3658 N N . ASP A 1 441 ? 18.322 18.587 -24.125 1.00 85.56 441 ASP A N 1
ATOM 3659 C CA . ASP A 1 441 ? 18.235 17.226 -24.659 1.00 85.56 441 ASP A CA 1
ATOM 3660 C C . ASP A 1 441 ? 18.497 16.191 -23.562 1.00 85.56 441 ASP A C 1
ATOM 3662 O O . ASP A 1 441 ? 17.740 15.239 -23.426 1.00 85.56 441 ASP A O 1
ATOM 3666 N N . ILE A 1 442 ? 19.459 16.446 -22.669 1.00 88.25 442 ILE A N 1
ATOM 3667 C CA . ILE A 1 442 ? 19.729 15.593 -21.499 1.00 88.25 442 ILE A CA 1
ATOM 3668 C C . ILE A 1 442 ? 18.506 15.536 -20.570 1.00 88.25 442 ILE A C 1
ATOM 3670 O O . ILE A 1 442 ? 18.148 14.471 -20.059 1.00 88.25 442 ILE A O 1
ATOM 3674 N N . PHE A 1 443 ? 17.836 16.670 -20.357 1.00 87.38 443 PHE A N 1
ATOM 3675 C CA . PHE A 1 443 ? 16.594 16.728 -19.588 1.00 87.38 443 PHE A CA 1
ATOM 3676 C C . PHE A 1 443 ? 15.471 15.908 -20.240 1.00 87.38 443 PHE A C 1
ATOM 3678 O O . PHE A 1 443 ? 14.826 15.103 -19.563 1.00 87.38 443 PHE A O 1
ATOM 3685 N N . ASN A 1 444 ? 15.267 16.074 -21.550 1.00 85.38 444 ASN A N 1
ATOM 3686 C CA . ASN A 1 444 ? 14.272 15.323 -22.314 1.00 85.38 444 ASN A CA 1
ATOM 3687 C C . ASN A 1 444 ? 14.568 13.819 -22.303 1.00 85.38 444 ASN A C 1
ATOM 3689 O O . ASN A 1 444 ? 13.667 13.026 -22.036 1.00 85.38 444 ASN A O 1
ATOM 3693 N N . ASP A 1 445 ? 15.819 13.417 -22.513 1.00 87.88 445 ASP A N 1
ATOM 3694 C CA . ASP A 1 445 ? 16.256 12.020 -22.461 1.00 87.88 445 ASP A CA 1
ATOM 3695 C C . ASP A 1 445 ? 16.028 11.413 -21.073 1.00 87.88 445 ASP A C 1
ATOM 3697 O O . ASP A 1 445 ? 15.589 10.269 -20.947 1.00 87.88 445 ASP A O 1
ATOM 3701 N N . THR A 1 446 ? 16.284 12.179 -20.009 1.00 90.69 446 THR A N 1
ATOM 3702 C CA . THR A 1 446 ? 16.044 11.721 -18.634 1.00 90.69 446 THR A CA 1
ATOM 3703 C C . THR A 1 446 ? 14.552 11.507 -18.379 1.00 90.69 446 THR A C 1
ATOM 3705 O O . THR A 1 446 ? 14.173 10.479 -17.823 1.00 90.69 446 THR A O 1
ATOM 3708 N N . LEU A 1 447 ? 13.683 12.426 -18.821 1.00 88.12 447 LEU A N 1
ATOM 3709 C CA . LEU A 1 447 ? 12.229 12.211 -18.773 1.00 88.12 447 LEU A CA 1
ATOM 3710 C C . LEU A 1 447 ? 11.846 10.937 -19.530 1.00 88.12 447 LEU A C 1
ATOM 3712 O O . LEU A 1 447 ? 11.183 10.061 -18.982 1.00 88.12 447 LEU A O 1
ATOM 3716 N N . SER A 1 448 ? 12.303 10.818 -20.771 1.00 86.62 448 SER A N 1
ATOM 3717 C CA . SER A 1 448 ? 11.991 9.703 -21.668 1.00 86.62 448 SER A CA 1
ATOM 3718 C C . SER A 1 448 ? 12.354 8.354 -21.055 1.00 86.62 448 SER A C 1
ATOM 3720 O O . SER A 1 448 ? 11.527 7.447 -21.000 1.00 86.62 448 SER A O 1
ATOM 3722 N N . THR A 1 449 ? 13.570 8.240 -20.523 1.00 90.25 449 THR A N 1
ATOM 3723 C CA . THR A 1 449 ? 14.088 7.006 -19.918 1.00 90.25 449 THR A CA 1
ATOM 3724 C C . THR A 1 449 ? 13.405 6.652 -18.595 1.00 90.25 449 THR A C 1
ATOM 3726 O O . THR A 1 449 ? 13.173 5.469 -18.352 1.00 90.25 449 THR A O 1
ATOM 3729 N N . ILE A 1 450 ? 12.981 7.630 -17.778 1.00 90.38 450 ILE A N 1
ATOM 3730 C CA . ILE A 1 450 ? 12.111 7.369 -16.611 1.00 90.38 450 ILE A CA 1
ATOM 3731 C C . ILE A 1 450 ? 10.792 6.736 -17.061 1.00 90.38 450 ILE A C 1
ATOM 3733 O O . ILE A 1 450 ? 10.369 5.720 -16.507 1.00 90.38 450 ILE A O 1
ATOM 3737 N N . PHE A 1 451 ? 10.133 7.326 -18.063 1.00 87.31 451 PHE A N 1
ATOM 3738 C CA . PHE A 1 451 ? 8.862 6.810 -18.571 1.00 87.31 451 PHE A CA 1
ATOM 3739 C C . PHE A 1 451 ? 9.025 5.415 -19.180 1.00 87.31 451 PHE A C 1
ATOM 3741 O O . PHE A 1 451 ? 8.236 4.531 -18.858 1.00 87.31 451 PHE A O 1
ATOM 3748 N N . LEU A 1 452 ? 10.063 5.188 -19.989 1.00 86.75 452 LEU A N 1
ATOM 3749 C CA . LEU A 1 452 ? 10.373 3.877 -20.567 1.00 86.75 452 LEU A CA 1
ATOM 3750 C C . LEU A 1 452 ? 10.673 2.826 -19.492 1.00 86.75 452 LEU A C 1
ATOM 3752 O O . LEU A 1 452 ? 10.162 1.712 -19.577 1.00 86.75 452 LEU A O 1
ATOM 3756 N N . SER A 1 453 ? 11.419 3.176 -18.441 1.00 88.94 453 SER A N 1
ATOM 3757 C CA . SER A 1 453 ? 11.693 2.281 -17.307 1.00 88.94 453 SER A CA 1
ATOM 3758 C C . SER A 1 453 ? 10.411 1.882 -16.559 1.00 88.94 453 SER A C 1
ATOM 3760 O O . SER A 1 453 ? 10.180 0.705 -16.281 1.00 88.94 453 SER A O 1
ATOM 3762 N N . ILE A 1 454 ? 9.510 2.833 -16.285 1.00 84.88 454 ILE A N 1
ATOM 3763 C CA . ILE A 1 454 ? 8.223 2.534 -15.631 1.00 84.88 454 ILE A CA 1
ATOM 3764 C C . ILE A 1 454 ? 7.309 1.711 -16.551 1.00 84.88 454 ILE A C 1
ATOM 3766 O O . ILE A 1 454 ? 6.688 0.746 -16.105 1.00 84.88 454 ILE A O 1
ATOM 3770 N N . LEU A 1 455 ? 7.195 2.097 -17.824 1.00 83.00 455 LEU A N 1
ATOM 3771 C CA . LEU A 1 455 ? 6.331 1.430 -18.798 1.00 83.00 455 LEU A CA 1
ATOM 3772 C C . LEU A 1 455 ? 6.786 -0.009 -19.046 1.00 83.00 455 LEU A C 1
ATOM 3774 O O . LEU A 1 455 ? 5.980 -0.924 -18.911 1.00 83.00 455 LEU A O 1
ATOM 3778 N N . SER A 1 456 ? 8.073 -0.223 -19.314 1.00 81.44 456 SER A N 1
ATOM 3779 C CA . SER A 1 456 ? 8.632 -1.561 -19.536 1.00 81.44 456 SER A CA 1
ATOM 3780 C C . SER A 1 456 ? 8.457 -2.488 -18.333 1.00 81.44 456 SER A C 1
ATOM 3782 O O . SER A 1 456 ? 8.117 -3.648 -18.525 1.00 81.44 456 SER A O 1
ATOM 3784 N N . ASN A 1 457 ? 8.574 -1.994 -17.095 1.00 81.06 457 ASN A N 1
ATOM 3785 C CA . ASN A 1 457 ? 8.272 -2.796 -15.902 1.00 81.06 457 ASN A CA 1
ATOM 3786 C C . ASN A 1 457 ? 6.791 -3.212 -15.811 1.00 81.06 457 ASN A C 1
ATOM 3788 O O . ASN A 1 457 ? 6.486 -4.294 -15.311 1.00 81.06 457 ASN A O 1
ATOM 3792 N N . ASN A 1 458 ? 5.862 -2.383 -16.299 1.00 76.38 458 ASN A N 1
ATOM 3793 C CA . ASN A 1 458 ? 4.439 -2.739 -16.356 1.00 76.38 458 ASN A CA 1
ATOM 3794 C C . ASN A 1 458 ? 4.124 -3.724 -17.492 1.00 76.38 458 ASN A C 1
ATOM 3796 O O . ASN A 1 458 ? 3.179 -4.501 -17.386 1.00 76.38 458 ASN A O 1
ATOM 3800 N N . PHE A 1 459 ? 4.883 -3.654 -18.583 1.00 73.75 459 PHE A N 1
ATOM 3801 C CA . PHE A 1 459 ? 4.646 -4.394 -19.822 1.00 73.75 459 PHE A CA 1
ATOM 3802 C C . PHE A 1 459 ? 5.359 -5.745 -19.877 1.00 73.75 459 PHE A C 1
ATOM 3804 O O . PHE A 1 459 ? 4.813 -6.705 -20.416 1.00 73.75 459 PHE A O 1
ATOM 3811 N N . PHE A 1 460 ? 6.523 -5.838 -19.238 1.00 75.56 460 PHE A N 1
ATOM 3812 C CA . PHE A 1 460 ? 7.294 -7.063 -19.035 1.00 75.56 460 PHE A CA 1
ATOM 3813 C C . PHE A 1 460 ? 7.392 -7.351 -17.533 1.00 75.56 460 PHE A C 1
ATOM 3815 O O . PHE A 1 460 ? 8.494 -7.344 -16.966 1.00 75.56 460 PHE A O 1
ATOM 3822 N N . PRO A 1 461 ? 6.248 -7.558 -16.847 1.00 70.56 461 PRO A N 1
ATOM 3823 C CA . PRO A 1 461 ? 6.259 -7.828 -15.421 1.00 70.56 461 PRO A CA 1
ATOM 3824 C C . PRO A 1 461 ? 6.984 -9.146 -15.149 1.00 70.56 461 PRO A C 1
ATOM 3826 O O . PRO A 1 461 ? 7.067 -10.033 -16.005 1.00 70.56 461 PRO A O 1
ATOM 3829 N N . LYS A 1 462 ? 7.487 -9.318 -13.923 1.00 71.56 462 LYS A N 1
ATOM 3830 C CA . LYS A 1 462 ? 7.978 -10.628 -13.486 1.00 71.56 462 LYS A CA 1
ATOM 3831 C C . LYS A 1 462 ? 6.898 -11.696 -13.714 1.00 71.56 462 LYS A C 1
ATOM 3833 O O . LYS A 1 462 ? 5.729 -11.497 -13.379 1.00 71.56 462 LYS A O 1
ATOM 3838 N N . TYR A 1 463 ? 7.297 -12.855 -14.225 1.00 60.28 463 TYR A N 1
ATOM 3839 C CA . TYR A 1 463 ? 6.388 -13.988 -14.300 1.00 60.28 463 TYR A CA 1
ATOM 3840 C C . TYR A 1 463 ? 6.232 -14.594 -12.900 1.00 60.28 463 TYR A C 1
ATOM 3842 O O . TYR A 1 463 ? 7.223 -14.963 -12.262 1.00 60.28 463 TYR A O 1
ATOM 3850 N N . GLU A 1 464 ? 4.998 -14.700 -12.398 1.00 50.25 464 GLU A N 1
ATOM 3851 C CA . GLU A 1 464 ? 4.723 -15.490 -11.198 1.00 50.25 464 GLU A CA 1
ATOM 3852 C C . GLU A 1 464 ? 4.909 -16.967 -11.562 1.00 50.25 464 GLU A C 1
ATOM 3854 O O . GLU A 1 464 ? 3.995 -17.639 -12.039 1.00 50.25 464 GLU A O 1
ATOM 3859 N N . HIS A 1 465 ? 6.120 -17.495 -11.378 1.00 44.19 465 HIS A N 1
ATOM 3860 C CA . HIS A 1 465 ? 6.320 -18.935 -11.442 1.00 44.19 465 HIS A CA 1
ATOM 3861 C C . HIS A 1 465 ? 5.386 -19.582 -10.416 1.00 44.19 465 HIS A C 1
ATOM 3863 O O . HIS A 1 465 ? 5.553 -19.387 -9.210 1.00 44.19 465 HIS A O 1
ATOM 3869 N N . LYS A 1 466 ? 4.401 -20.357 -10.890 1.00 34.78 466 LYS A N 1
ATOM 3870 C CA . LYS A 1 466 ? 3.601 -21.240 -10.039 1.00 34.78 466 LYS A CA 1
ATOM 3871 C C . LYS A 1 466 ? 4.567 -22.120 -9.230 1.00 34.78 466 LYS A C 1
ATOM 3873 O O . LYS A 1 466 ? 5.229 -22.997 -9.775 1.00 34.78 466 LYS A O 1
ATOM 3878 N N . SER A 1 467 ? 4.696 -21.779 -7.951 1.00 34.88 467 SER A N 1
ATOM 3879 C CA . SER A 1 467 ? 5.203 -22.539 -6.800 1.00 34.88 467 SER A CA 1
ATOM 3880 C C . SER A 1 467 ? 6.548 -23.288 -6.833 1.00 34.88 467 SER A C 1
ATOM 3882 O O . SER A 1 467 ? 6.971 -23.682 -5.752 1.00 34.88 467 SER A O 1
ATOM 3884 N N . ASN A 1 468 ? 7.263 -23.478 -7.948 1.00 32.19 468 ASN A N 1
ATOM 3885 C CA . ASN A 1 468 ? 8.369 -24.460 -7.971 1.00 32.19 468 ASN A CA 1
ATOM 3886 C C . ASN A 1 468 ? 9.781 -23.929 -8.271 1.00 32.19 468 ASN A C 1
ATOM 3888 O O . ASN A 1 468 ? 10.731 -24.701 -8.183 1.00 32.19 468 ASN A O 1
ATOM 3892 N N . VAL A 1 469 ? 9.986 -22.637 -8.541 1.00 37.62 469 VAL A N 1
ATOM 3893 C CA . VAL A 1 469 ? 11.344 -22.100 -8.795 1.00 37.62 469 VAL A CA 1
ATOM 3894 C C . VAL A 1 469 ? 11.938 -21.497 -7.515 1.00 37.62 469 VAL A C 1
ATOM 3896 O O . VAL A 1 469 ? 12.361 -20.347 -7.450 1.00 37.62 469 VAL A O 1
ATOM 3899 N N . CYS A 1 470 ? 11.951 -22.308 -6.456 1.00 39.19 470 CYS A N 1
ATOM 3900 C CA . CYS A 1 470 ? 12.737 -22.096 -5.238 1.00 39.19 470 CYS A CA 1
ATOM 3901 C C . CYS A 1 470 ? 14.094 -22.798 -5.366 1.00 39.19 470 CYS A C 1
ATOM 3903 O O . CYS A 1 470 ? 14.471 -23.597 -4.513 1.00 39.19 470 CYS A O 1
ATOM 3905 N N . LEU A 1 471 ? 14.842 -22.517 -6.431 1.00 42.00 471 LEU A N 1
ATOM 3906 C CA . LEU A 1 471 ? 16.247 -22.902 -6.490 1.00 42.00 471 LEU A CA 1
ATOM 3907 C C . LEU A 1 471 ? 17.079 -21.633 -6.352 1.00 42.00 471 LEU A C 1
ATOM 3909 O O . LEU A 1 471 ? 17.311 -20.893 -7.301 1.00 42.00 471 LEU A O 1
ATOM 3913 N N . CYS A 1 472 ? 17.519 -21.378 -5.119 1.00 38.22 472 CYS A N 1
ATOM 3914 C CA . CYS A 1 472 ? 18.549 -20.400 -4.767 1.00 38.22 472 CYS A CA 1
ATOM 3915 C C . CYS A 1 472 ? 19.941 -20.810 -5.287 1.00 38.22 472 CYS A C 1
ATOM 3917 O O . CYS A 1 472 ? 20.939 -20.642 -4.596 1.00 38.22 472 CYS A O 1
ATOM 3919 N N . GLY A 1 473 ? 20.021 -21.360 -6.493 1.00 43.12 473 GLY A N 1
ATOM 3920 C CA . GLY A 1 473 ? 21.266 -21.820 -7.075 1.00 43.12 473 GLY A CA 1
ATOM 3921 C C . GLY A 1 473 ? 21.118 -21.973 -8.574 1.00 43.12 473 GLY A C 1
ATOM 3922 O O . GLY A 1 473 ? 20.306 -22.770 -9.029 1.00 43.12 473 GLY A O 1
ATOM 3923 N N . GLN A 1 474 ? 21.909 -21.189 -9.307 1.00 45.84 474 GLN A N 1
ATOM 3924 C CA . GLN A 1 474 ? 22.531 -21.598 -10.566 1.00 45.84 474 GLN A CA 1
ATOM 3925 C C . GLN A 1 474 ? 21.629 -22.411 -11.505 1.00 45.84 474 GLN A C 1
ATOM 3927 O O . GLN A 1 474 ? 21.962 -23.533 -11.875 1.00 45.84 474 GLN A O 1
ATOM 3932 N N . GLN A 1 475 ? 20.498 -21.852 -11.933 1.00 52.44 475 GLN A N 1
ATOM 3933 C CA . GLN A 1 475 ? 19.988 -22.243 -13.241 1.00 52.44 475 GLN A CA 1
ATOM 3934 C C . GLN A 1 475 ? 20.611 -21.289 -14.258 1.00 52.44 475 GLN A C 1
ATOM 3936 O O . GLN A 1 475 ? 20.130 -20.158 -14.367 1.00 52.44 475 GLN A O 1
ATOM 3941 N N . PRO A 1 476 ? 21.684 -21.699 -14.968 1.00 51.69 476 PRO A N 1
ATOM 3942 C CA . PRO A 1 476 ? 22.335 -20.848 -15.967 1.00 51.69 476 PRO A CA 1
ATOM 3943 C C . PRO A 1 476 ? 21.342 -20.340 -17.026 1.00 51.69 476 PRO A C 1
ATOM 3945 O O . PRO A 1 476 ? 21.510 -19.248 -17.551 1.00 51.69 476 PRO A O 1
ATOM 3948 N N . HIS A 1 477 ? 20.236 -21.062 -17.230 1.00 58.59 477 HIS A N 1
ATOM 3949 C CA . HIS A 1 477 ? 19.229 -20.769 -18.247 1.00 58.59 477 HIS A CA 1
ATOM 3950 C C . HIS A 1 477 ? 18.010 -19.968 -17.750 1.00 58.59 477 HIS A C 1
ATOM 3952 O O . HIS A 1 477 ? 17.059 -19.790 -18.507 1.00 58.59 477 HIS A O 1
ATOM 3958 N N . ILE A 1 478 ? 17.969 -19.468 -16.501 1.00 69.38 478 ILE A N 1
ATOM 3959 C CA . ILE A 1 478 ? 16.785 -18.709 -16.027 1.00 69.38 478 ILE A CA 1
ATOM 3960 C C . ILE A 1 478 ? 16.537 -17.447 -16.868 1.00 69.38 478 ILE A C 1
ATOM 3962 O O . ILE A 1 478 ? 15.388 -17.078 -17.102 1.00 69.38 478 ILE A O 1
ATOM 3966 N N . CYS A 1 479 ? 17.613 -16.825 -17.356 1.00 64.81 479 CYS A N 1
ATOM 3967 C CA . CYS A 1 479 ? 17.576 -15.655 -18.232 1.00 64.81 479 CYS A CA 1
ATOM 3968 C C . CYS A 1 479 ? 17.171 -15.999 -19.675 1.00 64.81 479 CYS A C 1
ATOM 3970 O O . CYS A 1 479 ? 16.751 -15.113 -20.411 1.00 64.81 479 CYS A O 1
ATOM 3972 N N . GLU A 1 480 ? 17.297 -17.267 -20.076 1.00 66.31 480 GLU A N 1
ATOM 3973 C CA . GLU A 1 480 ? 17.011 -17.752 -21.433 1.00 66.31 480 GLU A CA 1
ATOM 3974 C C . GLU A 1 480 ? 15.545 -18.170 -21.617 1.00 66.31 480 GLU A C 1
ATOM 3976 O O . GLU A 1 480 ? 15.097 -18.381 -22.740 1.00 66.31 480 GLU A O 1
ATOM 3981 N N . GLN A 1 481 ? 14.766 -18.260 -20.533 1.00 70.81 481 GLN A N 1
ATOM 3982 C CA . GLN A 1 481 ? 13.318 -18.453 -20.629 1.00 70.81 481 GLN A CA 1
ATOM 3983 C C . GLN A 1 481 ? 12.679 -17.235 -21.312 1.00 70.81 481 GLN A C 1
ATOM 3985 O O . GLN A 1 481 ? 12.901 -16.113 -20.864 1.00 70.81 481 GLN A O 1
ATOM 3990 N N . GLU A 1 482 ? 11.858 -17.456 -22.345 1.00 64.12 482 GLU A N 1
ATOM 3991 C CA . GLU A 1 482 ? 11.230 -16.431 -23.212 1.00 64.12 482 GLU A CA 1
ATOM 3992 C C . GLU A 1 482 ? 10.699 -15.216 -22.423 1.00 64.12 482 GLU A C 1
ATOM 3994 O O . GLU A 1 482 ? 11.082 -14.074 -22.683 1.00 64.12 482 GLU A O 1
ATOM 3999 N N . ASN A 1 483 ? 9.928 -15.465 -21.358 1.00 67.56 483 ASN A N 1
ATOM 4000 C CA . ASN A 1 483 ? 9.366 -14.414 -20.501 1.00 67.56 483 ASN A CA 1
ATOM 4001 C C . ASN A 1 483 ? 10.423 -13.624 -19.714 1.00 67.56 483 ASN A C 1
ATOM 4003 O O . ASN A 1 483 ? 10.257 -12.429 -19.491 1.00 67.56 483 ASN A O 1
ATOM 4007 N N . ASN A 1 484 ? 11.505 -14.270 -19.271 1.00 75.44 484 ASN A N 1
ATOM 4008 C CA . ASN A 1 484 ? 12.593 -13.584 -18.578 1.00 75.44 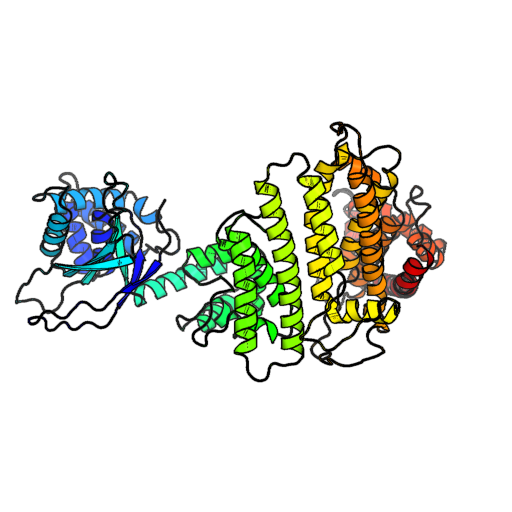484 ASN A CA 1
ATOM 4009 C C . ASN A 1 484 ? 13.485 -12.834 -19.564 1.00 75.44 484 ASN A C 1
ATOM 4011 O O . ASN A 1 484 ? 13.899 -11.732 -19.235 1.00 75.44 484 ASN A O 1
ATOM 4015 N N . ALA A 1 485 ? 13.714 -13.358 -20.771 1.00 76.25 485 ALA A N 1
ATOM 4016 C CA . ALA A 1 485 ? 14.483 -12.682 -21.811 1.00 76.25 485 ALA A CA 1
ATOM 4017 C C . ALA A 1 485 ? 13.857 -11.332 -22.208 1.00 76.25 485 ALA A C 1
ATOM 4019 O O . ALA A 1 485 ? 14.575 -10.346 -22.351 1.00 76.25 485 ALA A O 1
ATOM 4020 N N . GLN A 1 486 ? 12.524 -11.245 -22.291 1.00 77.31 486 GLN A N 1
ATOM 4021 C CA . GLN A 1 486 ? 11.817 -9.977 -22.539 1.00 77.31 486 GLN A CA 1
ATOM 4022 C C . GLN A 1 486 ? 12.033 -8.940 -21.420 1.00 77.31 486 GLN A C 1
ATOM 4024 O O . GLN A 1 486 ? 12.008 -7.737 -21.674 1.00 77.31 486 GLN A O 1
ATOM 4029 N N . ARG A 1 487 ? 12.351 -9.368 -20.189 1.00 83.12 487 ARG A N 1
ATOM 4030 C CA . ARG A 1 487 ? 12.680 -8.450 -19.080 1.00 83.12 487 ARG A CA 1
ATOM 4031 C C . ARG A 1 487 ? 14.033 -7.762 -19.244 1.00 83.12 487 ARG A C 1
ATOM 4033 O O . ARG A 1 487 ? 14.323 -6.836 -18.487 1.00 83.12 487 ARG A O 1
ATOM 4040 N N . PHE A 1 488 ? 14.834 -8.163 -20.233 1.00 84.75 488 PHE A N 1
ATOM 4041 C CA . PHE A 1 488 ? 16.023 -7.415 -20.631 1.00 84.75 488 PHE A CA 1
ATOM 4042 C C . PHE A 1 488 ? 15.664 -5.984 -21.041 1.00 84.75 488 PHE A C 1
ATOM 4044 O O . PHE A 1 488 ? 16.388 -5.061 -20.702 1.00 84.75 488 PHE A O 1
ATOM 4051 N N . VAL A 1 489 ? 14.490 -5.771 -21.645 1.00 84.44 489 VAL A N 1
ATOM 4052 C CA . VAL A 1 489 ? 13.990 -4.433 -22.002 1.00 84.44 489 VAL A CA 1
ATOM 4053 C C . VAL A 1 489 ? 13.890 -3.524 -20.769 1.00 84.44 489 VAL A C 1
ATOM 4055 O O . VAL A 1 489 ? 14.398 -2.404 -20.768 1.00 84.44 489 VAL A O 1
ATOM 4058 N N . ALA A 1 490 ? 13.288 -4.021 -19.684 1.00 88.12 490 ALA A N 1
ATOM 4059 C CA . ALA A 1 490 ? 13.178 -3.275 -18.430 1.00 88.12 490 ALA A CA 1
ATOM 4060 C C . ALA A 1 490 ? 14.546 -3.049 -17.768 1.00 88.12 490 ALA A C 1
ATOM 4062 O O . ALA A 1 490 ? 14.822 -1.961 -17.261 1.00 88.12 490 ALA A O 1
ATOM 4063 N N . PHE A 1 491 ? 15.417 -4.062 -17.809 1.00 90.88 491 PHE A N 1
ATOM 4064 C CA . PHE A 1 491 ? 16.796 -3.970 -17.329 1.00 90.88 491 PHE A CA 1
ATOM 4065 C C . PHE A 1 491 ? 17.628 -2.928 -18.093 1.00 90.88 491 PHE A C 1
ATOM 4067 O O . PHE A 1 491 ? 18.386 -2.173 -17.484 1.00 90.88 491 PHE A O 1
ATOM 4074 N N . TYR A 1 492 ? 17.448 -2.845 -19.404 1.00 89.56 492 TYR A N 1
ATOM 4075 C CA . TYR A 1 492 ? 18.143 -1.897 -20.255 1.00 89.56 492 TYR A CA 1
ATOM 4076 C C . TYR A 1 492 ? 17.671 -0.465 -19.974 1.00 89.56 492 TYR A C 1
ATOM 4078 O O . TYR A 1 492 ? 18.464 0.411 -19.625 1.00 89.56 492 TYR A O 1
ATOM 4086 N N . TYR A 1 493 ? 16.356 -0.220 -19.988 1.00 90.38 493 TYR A N 1
ATOM 4087 C CA . TYR A 1 493 ? 15.829 1.128 -19.756 1.00 90.38 493 TYR A CA 1
ATOM 4088 C C . TYR A 1 493 ? 16.137 1.681 -18.362 1.00 90.38 493 TYR A C 1
ATOM 4090 O O . TYR A 1 493 ? 16.348 2.890 -18.231 1.00 90.38 493 TYR A O 1
ATOM 4098 N N . ARG A 1 494 ? 16.230 0.842 -17.319 1.00 92.75 494 ARG A N 1
ATOM 4099 C CA . ARG A 1 494 ? 16.702 1.309 -15.999 1.00 92.75 494 ARG A CA 1
ATOM 4100 C C . ARG A 1 494 ? 18.181 1.713 -16.012 1.00 92.75 494 ARG A C 1
ATOM 4102 O O . ARG A 1 494 ? 18.538 2.670 -15.327 1.00 92.75 494 ARG A O 1
ATOM 4109 N N . GLN A 1 495 ? 19.034 1.047 -16.797 1.00 93.38 495 GLN A N 1
ATOM 4110 C CA . GLN A 1 495 ? 20.433 1.455 -16.973 1.00 93.38 495 GLN A CA 1
ATOM 4111 C C . GLN A 1 495 ? 20.527 2.779 -17.737 1.00 93.38 495 GLN A C 1
ATOM 4113 O O . GLN A 1 495 ? 21.232 3.689 -17.293 1.00 93.38 495 GLN A O 1
ATOM 4118 N N . CYS A 1 496 ? 19.756 2.936 -18.819 1.00 92.25 496 CYS A N 1
ATOM 4119 C CA . CYS A 1 496 ? 19.670 4.202 -19.549 1.00 92.25 496 CYS A CA 1
ATOM 4120 C C . CYS A 1 496 ? 19.192 5.340 -18.646 1.00 92.25 496 CYS A C 1
ATOM 4122 O O . CYS A 1 496 ? 19.783 6.419 -18.657 1.00 92.25 496 CYS A O 1
ATOM 4124 N N . PHE A 1 497 ? 18.155 5.099 -17.834 1.00 94.44 497 PHE A N 1
ATOM 4125 C CA . PHE A 1 497 ? 17.670 6.082 -16.870 1.00 94.44 497 PHE A CA 1
ATOM 4126 C C . PHE A 1 497 ? 18.782 6.522 -15.921 1.00 94.44 497 PHE A C 1
ATOM 4128 O O . PHE A 1 497 ? 19.009 7.723 -15.780 1.00 94.44 497 PHE A O 1
ATOM 4135 N N . LEU A 1 498 ? 19.506 5.577 -15.314 1.00 95.19 498 LEU A N 1
ATOM 4136 C CA . LEU A 1 498 ? 20.609 5.911 -14.420 1.00 95.19 498 LEU A CA 1
ATOM 4137 C C . LEU A 1 498 ? 21.651 6.792 -15.127 1.00 95.19 498 LEU A C 1
ATOM 4139 O O . LEU A 1 498 ? 21.989 7.860 -14.621 1.00 95.19 498 LEU A O 1
ATOM 4143 N N . ALA A 1 499 ? 22.106 6.390 -16.316 1.00 94.56 499 ALA A N 1
ATOM 4144 C CA . ALA A 1 499 ? 23.111 7.132 -17.076 1.00 94.56 499 ALA A CA 1
ATOM 4145 C C . ALA A 1 499 ? 22.656 8.564 -17.415 1.00 94.56 499 ALA A C 1
ATOM 4147 O O . ALA A 1 499 ? 23.398 9.527 -17.197 1.00 94.56 499 ALA A O 1
ATOM 4148 N N . LYS A 1 500 ? 21.420 8.729 -17.903 1.00 94.00 500 LYS A N 1
ATOM 4149 C CA . LYS A 1 500 ? 20.864 10.044 -18.259 1.00 94.00 500 LYS A CA 1
ATOM 4150 C C . LYS A 1 500 ? 20.618 10.915 -17.029 1.00 94.00 500 LYS A C 1
ATOM 4152 O O . LYS A 1 500 ? 20.948 12.099 -17.046 1.00 94.00 500 LYS A O 1
ATOM 4157 N N . ALA A 1 501 ? 20.139 10.331 -15.934 1.00 93.19 501 ALA A N 1
ATOM 4158 C CA . ALA A 1 501 ? 19.922 11.058 -14.691 1.00 93.19 501 ALA A CA 1
ATOM 4159 C C . ALA A 1 501 ? 21.234 11.560 -14.071 1.00 93.19 501 ALA A C 1
ATOM 4161 O O . ALA A 1 501 ? 21.275 12.684 -13.573 1.00 93.19 501 ALA A O 1
ATOM 4162 N N . VAL A 1 502 ? 22.315 10.775 -14.150 1.00 93.56 502 VAL A N 1
ATOM 4163 C CA . VAL A 1 502 ? 23.665 11.199 -13.738 1.00 93.56 502 VAL A CA 1
ATOM 4164 C C . VAL A 1 502 ? 24.172 12.352 -14.603 1.00 93.56 502 VAL A C 1
ATOM 4166 O O . VAL A 1 502 ? 24.688 13.337 -14.070 1.00 93.56 502 VAL A O 1
ATOM 4169 N N . ALA A 1 503 ? 23.980 12.278 -15.923 1.00 92.44 503 ALA A N 1
ATOM 4170 C CA . ALA A 1 503 ? 24.328 13.373 -16.827 1.00 92.44 503 ALA A CA 1
ATOM 4171 C C . ALA A 1 503 ? 23.558 14.660 -16.477 1.00 92.44 503 ALA A C 1
ATOM 4173 O O . ALA A 1 503 ? 24.172 15.712 -16.291 1.00 92.44 503 ALA A O 1
ATOM 4174 N N . LEU A 1 504 ? 22.237 14.571 -16.280 1.00 90.50 504 LEU A N 1
ATOM 4175 C CA . LEU A 1 504 ? 21.402 15.709 -15.882 1.00 90.50 504 LEU A CA 1
ATOM 4176 C C . LEU A 1 504 ? 21.845 16.301 -14.540 1.00 90.50 504 LEU A C 1
ATOM 4178 O O . LEU A 1 504 ? 21.930 17.516 -14.378 1.00 90.50 504 LEU A O 1
ATOM 4182 N N . ALA A 1 505 ? 22.145 15.442 -13.570 1.00 88.81 505 ALA A N 1
ATOM 4183 C CA . ALA A 1 505 ? 22.651 15.841 -12.267 1.00 88.81 505 ALA A CA 1
ATOM 4184 C C . ALA A 1 505 ? 23.953 16.644 -12.359 1.00 88.81 505 ALA A C 1
ATOM 4186 O O . ALA A 1 505 ? 24.093 17.659 -11.673 1.00 88.81 505 ALA A O 1
ATOM 4187 N N . ASN A 1 506 ? 24.883 16.233 -13.221 1.00 88.81 506 ASN A N 1
ATOM 4188 C CA . ASN A 1 506 ? 26.132 16.957 -13.444 1.00 88.81 506 ASN A CA 1
ATOM 4189 C C . ASN A 1 506 ? 25.893 18.334 -14.080 1.00 88.81 506 ASN A C 1
ATOM 4191 O O . ASN A 1 506 ? 26.449 19.321 -13.598 1.00 88.81 506 ASN A O 1
ATOM 4195 N N . GLU A 1 507 ? 25.005 18.428 -15.070 1.00 87.56 507 GLU A N 1
ATOM 4196 C CA . GLU A 1 507 ? 24.618 19.707 -15.685 1.00 87.56 507 GLU A CA 1
ATOM 4197 C C . GLU A 1 507 ? 23.984 20.665 -14.668 1.00 87.56 507 GLU A C 1
ATOM 4199 O O . GLU A 1 507 ? 24.410 21.810 -14.507 1.00 87.56 507 GLU A O 1
ATOM 4204 N N . VAL A 1 508 ? 23.011 20.177 -13.892 1.00 84.00 508 VAL A N 1
ATOM 4205 C CA . VAL A 1 508 ? 22.355 20.968 -12.840 1.00 84.00 508 VAL A CA 1
ATOM 4206 C C . VAL A 1 508 ? 23.359 21.362 -11.749 1.00 84.00 508 VAL A C 1
ATOM 4208 O O . VAL A 1 508 ? 23.259 22.446 -11.164 1.00 84.00 508 VAL A O 1
ATOM 4211 N N . LYS A 1 509 ? 24.362 20.519 -11.465 1.00 83.25 509 LYS A N 1
ATOM 4212 C CA . LYS A 1 509 ? 25.444 20.817 -10.518 1.00 83.25 509 LYS A CA 1
ATOM 4213 C C . LYS A 1 509 ? 26.310 21.988 -10.973 1.00 83.25 509 LYS A C 1
ATOM 4215 O O . LYS A 1 509 ? 26.550 22.870 -10.146 1.00 83.25 509 LYS A O 1
ATOM 4220 N N . CYS A 1 510 ? 26.715 22.001 -12.237 1.00 80.62 510 CYS A N 1
ATOM 4221 C CA . CYS A 1 510 ? 27.624 22.986 -12.826 1.00 80.62 510 CYS A CA 1
ATOM 4222 C C . CYS A 1 510 ? 26.932 24.275 -13.305 1.00 80.62 510 CYS A C 1
ATOM 4224 O O . CYS A 1 510 ? 27.599 25.184 -13.788 1.00 80.62 510 CYS A O 1
ATOM 4226 N N . PHE A 1 511 ? 25.609 24.389 -13.168 1.00 75.81 511 PHE A N 1
ATOM 4227 C CA . PHE A 1 511 ? 24.894 25.607 -13.539 1.00 75.81 511 PHE A CA 1
ATOM 4228 C C . PHE A 1 511 ? 25.268 26.790 -12.626 1.00 75.81 511 PHE A C 1
ATOM 4230 O O . PHE A 1 511 ? 25.080 26.726 -11.407 1.00 75.81 511 PHE A O 1
ATOM 4237 N N . HIS A 1 512 ? 25.770 27.871 -13.231 1.00 65.50 512 HIS A N 1
ATOM 4238 C CA . HIS A 1 512 ? 26.246 29.084 -12.549 1.00 65.50 512 HIS A CA 1
ATOM 4239 C C . HIS A 1 512 ? 25.364 30.331 -12.780 1.00 65.50 512 HIS A C 1
ATOM 4241 O O . HIS A 1 512 ? 25.694 31.398 -12.273 1.00 65.50 512 HIS A O 1
ATOM 4247 N N . GLY A 1 513 ? 24.268 30.221 -13.542 1.00 62.72 513 GLY A N 1
ATOM 4248 C CA . GLY A 1 513 ? 23.331 31.328 -13.782 1.00 62.72 513 GLY A CA 1
ATOM 4249 C C . GLY A 1 513 ? 22.245 31.459 -12.707 1.00 62.72 513 GLY A C 1
ATOM 4250 O O . GLY A 1 513 ? 22.002 30.524 -11.941 1.00 62.72 513 GLY A O 1
ATOM 4251 N N . ASP A 1 514 ? 21.549 32.599 -12.687 1.00 58.44 514 ASP A N 1
ATOM 4252 C CA . ASP A 1 514 ? 20.320 32.752 -11.902 1.00 58.44 514 ASP A CA 1
ATOM 4253 C C . ASP A 1 514 ? 19.231 31.838 -12.474 1.00 58.44 514 ASP A C 1
ATOM 4255 O O . ASP A 1 514 ? 18.964 31.853 -13.678 1.00 58.44 514 ASP A O 1
ATOM 4259 N N . ALA A 1 515 ? 18.600 31.034 -11.613 1.00 60.28 515 ALA A N 1
ATOM 4260 C CA . ALA A 1 515 ? 17.470 30.201 -12.002 1.00 60.28 515 ALA A CA 1
ATOM 4261 C C . ALA A 1 515 ? 16.330 31.107 -12.487 1.00 60.28 515 ALA A C 1
ATOM 4263 O O . ALA A 1 515 ? 15.689 31.800 -11.695 1.00 60.28 515 ALA A O 1
ATOM 4264 N N . GLN A 1 516 ? 16.085 31.120 -13.793 1.00 56.66 516 GLN A N 1
ATOM 4265 C CA . GLN A 1 516 ? 14.972 31.865 -14.364 1.00 56.66 516 GLN A CA 1
ATOM 4266 C C . GLN A 1 516 ? 13.699 31.045 -14.118 1.00 56.66 516 GLN A C 1
ATOM 4268 O O . GLN A 1 516 ? 13.673 29.860 -14.458 1.00 56.66 516 GLN A O 1
ATOM 4273 N N . PRO A 1 517 ? 12.639 31.612 -13.519 1.00 53.00 517 PRO A N 1
ATOM 4274 C CA . PRO A 1 517 ? 11.376 30.899 -13.397 1.00 53.00 517 PRO A CA 1
ATOM 4275 C C . PRO A 1 517 ? 10.873 30.561 -14.804 1.00 53.00 517 PRO A C 1
ATOM 4277 O O . PRO A 1 517 ? 10.560 31.457 -15.588 1.00 53.00 517 PRO A O 1
ATOM 4280 N N . SER A 1 518 ? 10.821 29.270 -15.151 1.00 53.28 518 SER A N 1
ATOM 4281 C CA . SER A 1 518 ? 10.283 28.861 -16.446 1.00 53.28 518 SER A CA 1
ATOM 4282 C C . SER A 1 518 ? 8.789 29.185 -16.470 1.00 53.28 518 SER A C 1
ATOM 4284 O O . SER A 1 518 ? 8.020 28.615 -15.699 1.00 53.28 518 SER A O 1
ATOM 4286 N N . SER A 1 519 ? 8.370 30.089 -17.356 1.00 49.16 519 SER A N 1
ATOM 4287 C CA . SER A 1 519 ? 6.954 30.400 -17.604 1.00 49.16 519 SER A CA 1
ATOM 4288 C C . SER A 1 519 ? 6.220 29.290 -18.366 1.00 49.16 519 SER A C 1
ATOM 4290 O O . SER A 1 519 ? 5.011 29.374 -18.566 1.00 49.16 519 SER A O 1
ATOM 4292 N N . THR A 1 520 ? 6.946 28.266 -18.818 1.00 58.88 520 THR A N 1
ATOM 4293 C CA . THR A 1 520 ? 6.415 27.125 -19.563 1.00 58.88 520 THR A CA 1
ATOM 4294 C C . THR A 1 520 ? 5.703 26.167 -18.615 1.00 58.88 520 THR A C 1
ATOM 4296 O O . THR A 1 520 ? 6.273 25.760 -17.601 1.00 58.88 520 THR A O 1
ATOM 4299 N N . ASP A 1 521 ? 4.469 25.783 -18.949 1.00 68.06 521 ASP A N 1
ATOM 4300 C CA . ASP A 1 521 ? 3.745 24.750 -18.212 1.00 68.06 521 ASP A CA 1
ATOM 4301 C C . ASP A 1 521 ? 4.565 23.447 -18.238 1.00 68.06 521 ASP A C 1
ATOM 4303 O O . ASP A 1 521 ? 4.948 22.935 -19.297 1.00 68.06 521 ASP A O 1
ATOM 4307 N N . LEU A 1 522 ? 4.878 22.912 -17.056 1.00 68.12 522 LEU A N 1
ATOM 4308 C CA . LEU A 1 522 ? 5.604 21.654 -16.908 1.00 68.12 522 LEU A CA 1
ATOM 4309 C C . LEU A 1 522 ? 4.877 20.517 -17.633 1.00 68.12 522 LEU A C 1
ATOM 4311 O O . LEU A 1 522 ? 5.528 19.656 -18.220 1.00 68.12 522 LEU A O 1
ATOM 4315 N N . LEU A 1 523 ? 3.541 20.518 -17.615 1.00 71.75 523 LEU A N 1
ATOM 4316 C CA . LEU A 1 523 ? 2.747 19.503 -18.303 1.00 71.75 523 LEU A CA 1
ATOM 4317 C C . LEU A 1 523 ? 2.920 19.591 -19.815 1.00 71.75 523 LEU A C 1
ATOM 4319 O O . LEU A 1 523 ? 3.026 18.561 -20.479 1.00 71.75 523 LEU A O 1
ATOM 4323 N N . GLU A 1 524 ? 2.993 20.803 -20.356 1.00 73.69 524 GLU A N 1
ATOM 4324 C CA . GLU A 1 524 ? 3.252 21.023 -21.775 1.00 73.69 524 GLU A CA 1
ATOM 4325 C C . GLU A 1 524 ? 4.682 20.621 -22.146 1.00 73.69 524 GLU A C 1
ATOM 4327 O O . GLU A 1 524 ? 4.896 19.979 -23.171 1.00 73.69 524 GLU A O 1
ATOM 4332 N N . THR A 1 525 ? 5.650 20.887 -21.266 1.00 69.44 525 THR A N 1
ATOM 4333 C CA . THR A 1 525 ? 7.038 20.435 -21.436 1.00 69.44 525 THR A CA 1
ATOM 4334 C C . THR A 1 525 ? 7.118 18.911 -21.463 1.00 69.44 525 THR A C 1
ATOM 4336 O O . THR A 1 525 ? 7.617 18.356 -22.434 1.00 69.44 525 THR A O 1
ATOM 4339 N N . ILE A 1 526 ? 6.548 18.228 -20.463 1.00 73.31 526 ILE A N 1
ATOM 4340 C CA . ILE A 1 526 ? 6.498 16.760 -20.402 1.00 73.31 526 ILE A CA 1
ATOM 4341 C C . ILE A 1 526 ? 5.802 16.200 -21.643 1.00 73.31 526 ILE A C 1
ATOM 4343 O O . ILE A 1 526 ? 6.315 15.287 -22.284 1.00 73.31 526 ILE A O 1
ATOM 4347 N N . ARG A 1 527 ? 4.642 16.752 -22.011 1.00 76.38 527 ARG A N 1
ATOM 4348 C CA . ARG A 1 527 ? 3.901 16.308 -23.192 1.00 76.38 527 ARG A CA 1
ATOM 4349 C C . ARG A 1 527 ? 4.761 16.431 -24.445 1.00 76.38 527 ARG A C 1
ATOM 4351 O O . ARG A 1 527 ? 4.858 15.463 -25.193 1.00 76.38 527 ARG A O 1
ATOM 4358 N N . ASN A 1 528 ? 5.405 17.572 -24.660 1.00 72.81 528 ASN A N 1
ATOM 4359 C CA . ASN A 1 528 ? 6.245 17.801 -25.832 1.00 72.81 528 ASN A CA 1
ATOM 4360 C C . ASN A 1 528 ? 7.462 16.870 -25.860 1.00 72.81 528 ASN A C 1
ATOM 4362 O O . ASN A 1 528 ? 7.775 16.337 -26.922 1.00 72.81 528 ASN A O 1
ATOM 4366 N N . SER A 1 529 ? 8.088 16.608 -24.707 1.00 69.44 529 SER A N 1
ATOM 4367 C CA . SER A 1 529 ? 9.206 15.664 -24.600 1.00 69.44 529 SER A CA 1
ATOM 4368 C C . SER A 1 529 ? 8.791 14.229 -24.943 1.00 69.44 529 SER A C 1
ATOM 4370 O O . SER A 1 529 ? 9.600 13.493 -25.485 1.00 69.44 529 SER A O 1
ATOM 4372 N N . LEU A 1 530 ? 7.538 13.831 -24.679 1.00 73.38 530 LEU A N 1
ATOM 4373 C CA . LEU A 1 530 ? 7.071 12.450 -24.869 1.00 73.38 530 LEU A CA 1
ATOM 4374 C C . LEU A 1 530 ? 6.321 12.194 -26.193 1.00 73.38 530 LEU A C 1
ATOM 4376 O O . LEU A 1 530 ? 6.266 11.056 -26.651 1.00 73.38 530 LEU A O 1
ATOM 4380 N N . THR A 1 531 ? 5.730 13.218 -26.825 1.00 69.06 531 THR A N 1
ATOM 4381 C CA . THR A 1 531 ? 4.780 13.054 -27.958 1.00 69.06 531 THR A CA 1
ATOM 4382 C C . THR A 1 531 ? 5.438 12.561 -29.260 1.00 69.06 531 THR A C 1
ATOM 4384 O O . THR A 1 531 ? 4.740 12.120 -30.174 1.00 69.06 531 THR A O 1
ATOM 4387 N N . HIS A 1 532 ? 6.770 12.594 -29.360 1.00 67.12 532 HIS A N 1
ATOM 4388 C CA . HIS A 1 532 ? 7.503 12.280 -30.594 1.00 67.12 532 HIS A CA 1
ATOM 4389 C C . HIS A 1 532 ? 8.580 11.202 -30.445 1.00 67.12 532 HIS A C 1
ATOM 4391 O O . HIS A 1 532 ? 9.429 11.087 -31.326 1.00 67.12 532 HIS A O 1
ATOM 4397 N N . LEU A 1 533 ? 8.535 10.409 -29.373 1.00 72.88 533 LEU A N 1
ATOM 4398 C CA . LEU A 1 533 ? 9.510 9.347 -29.125 1.00 72.88 533 LEU A CA 1
ATOM 4399 C C . LEU A 1 533 ? 9.037 8.022 -29.740 1.00 72.88 533 LEU A C 1
ATOM 4401 O O . LEU A 1 533 ? 8.010 7.476 -29.301 1.00 72.88 533 LEU A O 1
ATOM 4405 N N . PRO A 1 534 ? 9.738 7.503 -30.768 1.00 74.56 534 PRO A N 1
ATOM 4406 C CA . PRO A 1 534 ? 9.391 6.237 -31.402 1.00 74.56 534 PRO A CA 1
ATOM 4407 C C . PRO A 1 534 ? 9.367 5.065 -30.428 1.00 74.56 534 PRO A C 1
ATOM 4409 O O . PRO A 1 534 ? 8.521 4.193 -30.564 1.00 74.56 534 PRO A O 1
ATOM 4412 N N . GLU A 1 535 ? 10.227 5.072 -29.417 1.00 74.19 535 GLU A N 1
ATOM 4413 C CA . GLU A 1 535 ? 10.401 3.984 -28.460 1.00 74.19 535 GLU A CA 1
ATOM 4414 C C . GLU A 1 535 ? 9.198 3.872 -27.533 1.00 74.19 535 GLU A C 1
ATOM 4416 O O . GLU A 1 535 ? 8.606 2.806 -27.424 1.00 74.19 535 GLU A O 1
ATOM 4421 N N . ILE A 1 536 ? 8.754 4.989 -26.942 1.00 75.38 536 ILE A N 1
ATOM 4422 C CA . ILE A 1 536 ? 7.538 5.014 -26.109 1.00 75.38 536 ILE A CA 1
ATOM 4423 C C . ILE A 1 536 ? 6.323 4.586 -26.933 1.00 75.38 536 ILE A C 1
ATOM 4425 O O . ILE A 1 536 ? 5.453 3.857 -26.451 1.00 75.38 536 ILE A O 1
ATOM 4429 N N . THR A 1 537 ? 6.269 5.037 -28.187 1.00 77.19 537 THR A N 1
ATOM 4430 C CA . THR A 1 537 ? 5.189 4.681 -29.104 1.00 77.19 537 THR A CA 1
ATOM 4431 C C . THR A 1 537 ? 5.219 3.188 -29.428 1.00 77.19 537 THR A C 1
ATOM 4433 O O . THR A 1 537 ? 4.186 2.533 -29.337 1.00 77.19 537 THR A O 1
ATOM 4436 N N . ASP A 1 538 ? 6.385 2.636 -29.753 1.00 78.06 538 ASP A N 1
ATOM 4437 C CA . ASP A 1 538 ? 6.581 1.220 -30.050 1.00 78.06 538 ASP A CA 1
ATOM 4438 C C . ASP A 1 538 ? 6.192 0.330 -28.859 1.00 78.06 538 ASP A C 1
ATOM 4440 O O . ASP A 1 538 ? 5.416 -0.610 -29.036 1.00 78.06 538 ASP A O 1
ATOM 4444 N N . GLU A 1 539 ? 6.655 0.659 -27.647 1.00 76.50 539 GLU A N 1
ATOM 4445 C CA . GLU A 1 539 ? 6.315 -0.070 -26.416 1.00 76.50 539 GLU A CA 1
ATOM 4446 C C . GLU A 1 539 ? 4.801 -0.091 -26.171 1.00 76.50 539 GLU A C 1
ATOM 4448 O O . GLU A 1 539 ? 4.199 -1.137 -25.918 1.00 76.50 539 GLU A O 1
ATOM 4453 N N . PHE A 1 540 ? 4.151 1.067 -26.313 1.00 77.81 540 PHE A N 1
ATOM 4454 C CA . PHE A 1 540 ? 2.704 1.174 -26.164 1.00 77.81 540 PHE A CA 1
ATOM 4455 C C . PHE A 1 540 ? 1.943 0.371 -27.231 1.00 77.81 540 PHE A C 1
ATOM 4457 O O . PHE A 1 540 ? 0.927 -0.258 -26.925 1.00 77.81 540 PHE A O 1
ATOM 4464 N N . LEU A 1 541 ? 2.409 0.391 -28.485 1.00 80.25 541 LEU A N 1
ATOM 4465 C CA . LEU A 1 541 ? 1.777 -0.328 -29.591 1.00 80.25 541 LEU A CA 1
ATOM 4466 C C . LEU A 1 541 ? 1.878 -1.845 -29.416 1.00 80.25 541 LEU A C 1
ATOM 4468 O O . LEU A 1 541 ? 0.854 -2.514 -29.564 1.00 80.25 541 LEU A O 1
ATOM 4472 N N . ILE A 1 542 ? 3.058 -2.373 -29.064 1.00 79.75 542 ILE A N 1
ATOM 4473 C CA . ILE A 1 542 ? 3.261 -3.809 -28.798 1.00 79.75 542 ILE A CA 1
ATOM 4474 C C . ILE A 1 542 ? 2.256 -4.288 -27.761 1.00 79.75 542 ILE A C 1
ATOM 4476 O O . ILE A 1 542 ? 1.486 -5.211 -28.017 1.00 79.75 542 ILE A O 1
ATOM 4480 N N . VAL A 1 543 ? 2.224 -3.624 -26.607 1.00 76.69 543 VAL A N 1
ATOM 4481 C CA . VAL A 1 543 ? 1.410 -4.065 -25.471 1.00 76.69 543 VAL A CA 1
ATOM 4482 C C . VAL A 1 543 ? -0.061 -3.994 -25.795 1.00 76.69 543 VAL A C 1
ATOM 4484 O O . VAL A 1 543 ? -0.817 -4.910 -25.480 1.00 76.69 543 VAL A O 1
ATOM 4487 N N . ARG A 1 544 ? -0.478 -2.897 -26.429 1.00 82.12 544 ARG A N 1
ATOM 4488 C CA . ARG A 1 544 ? -1.869 -2.724 -26.813 1.00 82.12 544 ARG A CA 1
ATOM 4489 C C . ARG A 1 544 ? -2.291 -3.857 -27.744 1.00 82.12 544 ARG A C 1
ATOM 4491 O O . ARG A 1 544 ? -3.312 -4.477 -27.487 1.00 82.12 544 ARG A O 1
ATOM 4498 N N . ILE A 1 545 ? -1.525 -4.158 -28.788 1.00 85.81 545 ILE A N 1
ATOM 4499 C CA . ILE A 1 545 ? -1.882 -5.221 -29.737 1.00 85.81 545 ILE A CA 1
ATOM 4500 C C . ILE A 1 545 ? -1.869 -6.589 -29.054 1.00 85.81 545 ILE A C 1
ATOM 4502 O O . ILE A 1 545 ? -2.853 -7.313 -29.181 1.00 85.81 545 ILE A O 1
ATOM 4506 N N . LYS A 1 546 ? -0.818 -6.902 -28.285 1.00 83.75 546 LYS A N 1
ATOM 4507 C CA . LYS A 1 546 ? -0.683 -8.160 -27.540 1.00 83.75 546 LYS A CA 1
ATOM 4508 C C . LYS A 1 546 ? -1.877 -8.400 -26.613 1.00 83.75 546 LYS A C 1
ATOM 4510 O O . LYS A 1 546 ? -2.539 -9.418 -26.745 1.00 83.75 546 LYS A O 1
ATOM 4515 N N . LEU A 1 547 ? -2.242 -7.419 -25.781 1.00 83.75 547 LEU A N 1
ATOM 4516 C CA . LEU A 1 547 ? -3.388 -7.516 -24.868 1.00 83.75 547 LEU A CA 1
ATOM 4517 C C . LEU A 1 547 ? -4.697 -7.834 -25.603 1.00 83.75 547 LEU A C 1
ATOM 4519 O O . LEU A 1 547 ? -5.473 -8.677 -25.158 1.00 83.75 547 LEU A O 1
ATOM 4523 N N . TYR A 1 548 ? -4.975 -7.129 -26.702 1.00 86.06 548 TYR A N 1
ATOM 4524 C CA . TYR A 1 548 ? -6.219 -7.317 -27.450 1.00 86.06 548 TYR A CA 1
ATOM 4525 C C . TYR A 1 548 ? -6.233 -8.629 -28.241 1.00 86.06 548 TYR A C 1
ATOM 4527 O O . TYR A 1 548 ? -7.307 -9.208 -28.388 1.00 86.06 548 TYR A O 1
ATOM 4535 N N . LEU A 1 549 ? -5.084 -9.099 -28.734 1.00 87.31 549 LEU A N 1
ATOM 4536 C CA . LEU A 1 549 ? -4.964 -10.410 -29.368 1.00 87.31 549 LEU A CA 1
ATOM 4537 C C . LEU A 1 549 ? -5.141 -11.527 -28.342 1.00 87.31 549 LEU A C 1
ATOM 4539 O O . LEU A 1 549 ? -6.036 -12.333 -28.537 1.00 87.31 549 LEU A O 1
ATOM 4543 N N . GLU A 1 550 ? -4.417 -11.501 -27.219 1.00 84.38 550 GLU A N 1
ATOM 4544 C CA . GLU A 1 550 ? -4.550 -12.477 -26.123 1.00 84.38 550 GLU A CA 1
ATOM 4545 C C . GLU A 1 550 ? -5.991 -12.544 -25.604 1.00 84.38 550 GLU A C 1
ATOM 4547 O O . GLU A 1 550 ? -6.603 -13.608 -25.570 1.00 84.38 550 GLU A O 1
ATOM 4552 N N . THR A 1 551 ? -6.597 -11.389 -25.295 1.00 81.44 551 THR A N 1
ATOM 4553 C CA . THR A 1 551 ? -8.009 -11.324 -24.868 1.00 81.44 551 THR A CA 1
ATOM 4554 C C . THR A 1 551 ? -8.940 -11.911 -25.928 1.00 81.44 551 THR A C 1
ATOM 4556 O O . THR A 1 551 ? -9.985 -12.473 -25.596 1.00 81.44 551 THR A O 1
ATOM 4559 N N . ALA A 1 552 ? -8.580 -11.758 -27.205 1.00 83.25 552 ALA A N 1
ATOM 4560 C CA . ALA A 1 552 ? -9.367 -12.252 -28.314 1.00 83.25 552 ALA A CA 1
ATOM 4561 C C . ALA A 1 552 ? -9.030 -13.686 -28.755 1.00 83.25 552 ALA A C 1
ATOM 4563 O O . ALA A 1 552 ? -9.706 -14.208 -29.639 1.00 83.25 552 ALA A O 1
ATOM 4564 N N . THR A 1 553 ? -8.013 -14.331 -28.192 1.00 82.62 553 THR A N 1
ATOM 4565 C CA . THR A 1 553 ? -7.648 -15.717 -28.503 1.00 82.62 553 THR A CA 1
ATOM 4566 C C . THR A 1 553 ? -7.975 -16.654 -27.336 1.00 82.62 553 THR A C 1
ATOM 4568 O O . THR A 1 553 ? -8.472 -17.749 -27.602 1.00 82.62 553 THR A O 1
ATOM 4571 N N . ASP A 1 554 ? -7.883 -16.194 -26.080 1.00 77.81 554 ASP A N 1
ATOM 4572 C CA . ASP A 1 554 ? -8.193 -16.923 -24.826 1.00 77.81 554 ASP A CA 1
ATOM 4573 C C . ASP A 1 554 ? -9.706 -17.058 -24.506 1.00 77.81 554 ASP A C 1
ATOM 4575 O O . ASP A 1 554 ? -10.145 -17.095 -23.356 1.00 77.81 554 ASP A O 1
ATOM 4579 N N . PHE A 1 555 ? -10.559 -17.158 -25.526 1.00 66.81 555 PHE A N 1
ATOM 4580 C CA . PHE A 1 555 ? -12.026 -17.075 -25.410 1.00 66.81 555 PHE A CA 1
ATOM 4581 C C . PHE A 1 555 ? -12.752 -18.193 -24.640 1.00 66.81 555 PHE A C 1
ATOM 4583 O O . PHE A 1 555 ? -13.985 -18.221 -24.634 1.00 66.81 555 PHE A O 1
ATOM 4590 N N . SER A 1 556 ? -12.046 -19.088 -23.953 1.00 55.69 556 SER A N 1
ATOM 4591 C CA . SER A 1 556 ? -12.617 -20.220 -23.210 1.00 55.69 556 SER A CA 1
ATOM 4592 C C . SER A 1 556 ? -13.542 -19.833 -22.039 1.00 55.69 556 SER A C 1
ATOM 4594 O O . SER A 1 556 ? -14.175 -20.717 -21.466 1.00 55.69 556 SER A O 1
ATOM 4596 N N . HIS A 1 557 ? -13.657 -18.545 -21.677 1.00 50.09 557 HIS A N 1
ATOM 4597 C CA . HIS A 1 557 ? -14.302 -18.098 -20.429 1.00 50.09 557 HIS A CA 1
ATOM 4598 C C . HIS A 1 557 ? -15.434 -17.057 -20.563 1.00 50.09 557 HIS A C 1
ATOM 4600 O O . HIS A 1 557 ? -15.991 -16.643 -19.547 1.00 50.09 557 HIS A O 1
ATOM 4606 N N . LEU A 1 558 ? -15.805 -16.611 -21.771 1.00 56.38 558 LEU A N 1
ATOM 4607 C CA . LEU A 1 558 ? -16.887 -15.629 -21.959 1.00 56.38 558 LEU A CA 1
ATOM 4608 C C . LEU A 1 558 ? -18.197 -16.321 -22.361 1.00 56.38 558 LEU A C 1
ATOM 4610 O O . LEU A 1 558 ? -18.396 -16.653 -23.525 1.00 56.38 558 LEU A O 1
ATOM 4614 N N . GLU A 1 559 ? -19.106 -16.489 -21.396 1.00 57.16 559 GLU A N 1
ATOM 4615 C CA . GLU A 1 559 ? -20.405 -17.170 -21.570 1.00 57.16 559 GLU A CA 1
ATOM 4616 C C . GLU A 1 559 ? -21.399 -16.419 -22.483 1.00 57.16 559 GLU A C 1
ATOM 4618 O O . GLU A 1 559 ? -22.417 -16.980 -22.875 1.00 57.16 559 GLU A O 1
ATOM 4623 N N . ASN A 1 560 ? -21.127 -15.156 -22.838 1.00 69.62 560 ASN A N 1
ATOM 4624 C CA . ASN A 1 560 ? -22.040 -14.302 -23.606 1.00 69.62 560 ASN A CA 1
ATOM 4625 C C . ASN A 1 560 ? -21.481 -13.960 -25.001 1.00 69.62 560 ASN A C 1
ATOM 4627 O O . ASN A 1 560 ? -20.463 -13.271 -25.123 1.00 69.62 560 ASN A O 1
ATOM 4631 N N . GLU A 1 561 ? -22.191 -14.381 -26.051 1.00 69.06 561 GLU A N 1
ATOM 4632 C CA . GLU A 1 561 ? -21.878 -14.120 -27.465 1.00 69.06 561 GLU A CA 1
ATOM 4633 C C . GLU A 1 561 ? -21.747 -12.632 -27.809 1.00 69.06 561 GLU A C 1
ATOM 4635 O O . GLU A 1 561 ? -20.811 -12.250 -28.514 1.00 69.06 561 GLU A O 1
ATOM 4640 N N . SER A 1 562 ? -22.603 -11.763 -27.258 1.00 68.19 562 SER A N 1
ATOM 4641 C CA . SER A 1 562 ? -22.506 -10.314 -27.481 1.00 68.19 562 SER A CA 1
ATOM 4642 C C . SER A 1 562 ? -21.180 -9.753 -26.968 1.00 68.19 562 SER A C 1
ATOM 4644 O O . SER A 1 562 ? -20.569 -8.897 -27.607 1.00 68.19 562 SER A O 1
ATOM 4646 N N . THR A 1 563 ? -20.699 -10.255 -25.828 1.00 71.56 563 THR A N 1
ATOM 4647 C CA . THR A 1 563 ? -19.403 -9.845 -25.275 1.00 71.56 563 THR A CA 1
ATOM 4648 C C . THR A 1 563 ? -18.257 -10.350 -26.145 1.00 71.56 563 THR A C 1
ATOM 4650 O O . THR A 1 563 ? -17.309 -9.604 -26.387 1.00 71.56 563 THR A O 1
ATOM 4653 N N . ARG A 1 564 ? -18.352 -11.582 -26.669 1.00 73.50 564 ARG A N 1
ATOM 4654 C CA . ARG A 1 564 ? -17.344 -12.135 -27.589 1.00 73.50 564 ARG A CA 1
ATOM 4655 C C . ARG A 1 564 ? -17.200 -11.293 -28.847 1.00 73.50 564 ARG A C 1
ATOM 4657 O O . ARG A 1 564 ? -16.090 -10.929 -29.230 1.00 73.50 564 ARG A O 1
ATOM 4664 N N . MET A 1 565 ? -18.327 -10.917 -29.433 1.00 74.50 565 MET A N 1
ATOM 4665 C CA . MET A 1 565 ? -18.355 -10.118 -30.644 1.00 74.50 565 MET A CA 1
ATOM 4666 C C . MET A 1 565 ? -17.753 -8.721 -30.459 1.00 74.50 565 MET A C 1
ATOM 4668 O O . MET A 1 565 ? -16.927 -8.297 -31.268 1.00 74.50 565 MET A O 1
ATOM 4672 N N . LEU A 1 566 ? -18.110 -8.028 -29.371 1.00 75.00 566 LEU A N 1
ATOM 4673 C CA . LEU A 1 566 ? -17.550 -6.710 -29.054 1.00 75.00 566 LEU A CA 1
ATOM 4674 C C . LEU A 1 566 ? -16.032 -6.766 -28.847 1.00 75.00 566 LEU A C 1
ATOM 4676 O O . LEU A 1 566 ? -15.318 -5.855 -29.268 1.00 75.00 566 LEU A O 1
ATOM 4680 N N . THR A 1 567 ? -15.532 -7.837 -28.229 1.00 80.19 567 THR A N 1
ATOM 4681 C CA . THR A 1 567 ? -14.096 -8.054 -28.046 1.00 80.19 567 THR A CA 1
ATOM 4682 C C . THR A 1 567 ? -13.389 -8.272 -29.386 1.00 80.19 567 THR A C 1
ATOM 4684 O O . THR A 1 567 ? -12.416 -7.571 -29.656 1.00 80.19 567 THR A O 1
ATOM 4687 N N . PHE A 1 568 ? -13.895 -9.150 -30.265 1.00 82.75 568 PHE A N 1
ATOM 4688 C CA . PHE A 1 568 ? -13.316 -9.352 -31.603 1.00 82.75 568 PHE A CA 1
ATOM 4689 C C . PHE A 1 568 ? -13.265 -8.061 -32.417 1.00 82.75 568 PHE A C 1
ATOM 4691 O O . PHE A 1 568 ? -12.230 -7.709 -32.986 1.00 82.75 568 PHE A O 1
ATOM 4698 N N . GLU A 1 569 ? -14.372 -7.326 -32.445 1.00 76.75 569 GLU A N 1
ATOM 4699 C CA . GLU A 1 569 ? -14.461 -6.066 -33.169 1.00 76.75 569 GLU A CA 1
ATOM 4700 C C . GLU A 1 569 ? -13.461 -5.040 -32.628 1.00 76.75 569 GLU A C 1
ATOM 4702 O O . GLU A 1 569 ? -12.763 -4.370 -33.396 1.00 76.75 569 GLU A O 1
ATOM 4707 N N . ARG A 1 570 ? -13.347 -4.939 -31.298 1.00 80.25 570 ARG A N 1
ATOM 4708 C CA . ARG A 1 570 ? -12.401 -4.029 -30.661 1.00 80.25 570 ARG A CA 1
ATOM 4709 C C . ARG A 1 570 ? -10.955 -4.412 -30.971 1.00 80.25 570 ARG A C 1
ATOM 4711 O O . ARG A 1 570 ? -10.146 -3.516 -31.216 1.00 80.25 570 ARG A O 1
ATOM 4718 N N . THR A 1 571 ? -10.634 -5.700 -31.009 1.00 87.00 571 THR A N 1
ATOM 4719 C CA . THR A 1 571 ? -9.303 -6.190 -31.384 1.00 87.00 571 THR A CA 1
ATOM 4720 C C . THR A 1 571 ? -8.971 -5.844 -32.834 1.00 87.00 571 THR A C 1
ATOM 4722 O O . THR A 1 571 ? -7.933 -5.231 -33.091 1.00 87.00 571 THR A O 1
ATOM 4725 N N . LEU A 1 572 ? -9.880 -6.111 -33.777 1.00 84.44 572 LEU A N 1
ATOM 4726 C CA . LEU A 1 572 ? -9.704 -5.741 -35.187 1.00 84.44 572 LEU A CA 1
ATOM 4727 C C . LEU A 1 572 ? -9.549 -4.223 -35.370 1.00 84.44 572 LEU A C 1
ATOM 4729 O O . LEU A 1 572 ? -8.696 -3.772 -36.137 1.00 84.44 572 LEU A O 1
ATOM 4733 N N . GLN A 1 573 ? -10.324 -3.426 -34.626 1.00 81.31 573 GLN A N 1
ATOM 4734 C CA . GLN A 1 573 ? -10.197 -1.969 -34.612 1.00 81.31 573 GLN A CA 1
ATOM 4735 C C . GLN A 1 573 ? -8.803 -1.530 -34.162 1.00 81.31 573 GLN A C 1
ATOM 4737 O O . GLN A 1 573 ? -8.197 -0.668 -34.793 1.00 81.31 573 GLN A O 1
ATOM 4742 N N . VAL A 1 574 ? -8.303 -2.100 -33.065 1.00 85.12 574 VAL A N 1
ATOM 4743 C CA . VAL A 1 574 ? -6.994 -1.756 -32.503 1.00 85.12 574 VAL A CA 1
ATOM 4744 C C . VAL A 1 574 ? -5.885 -2.065 -33.501 1.00 85.12 574 VAL A C 1
ATOM 4746 O O . VAL A 1 574 ? -5.041 -1.203 -33.735 1.00 85.12 574 VAL A O 1
ATOM 4749 N N . ILE A 1 575 ? -5.920 -3.239 -34.135 1.00 85.69 575 ILE A N 1
ATOM 4750 C CA . ILE A 1 575 ? -4.954 -3.615 -35.174 1.00 85.69 575 ILE A CA 1
ATOM 4751 C C . ILE A 1 575 ? -5.029 -2.622 -36.346 1.00 85.69 575 ILE A C 1
ATOM 4753 O O . ILE A 1 575 ? -4.007 -2.095 -36.786 1.00 85.69 575 ILE A O 1
ATOM 4757 N N . GLY A 1 576 ? -6.238 -2.295 -36.811 1.00 82.88 576 GLY A N 1
ATOM 4758 C CA . GLY A 1 576 ? -6.458 -1.306 -37.868 1.00 82.88 576 GLY A CA 1
ATOM 4759 C C . GLY A 1 576 ? -5.949 0.100 -37.524 1.00 82.88 576 GLY A C 1
ATOM 4760 O O . GLY A 1 576 ? -5.359 0.767 -38.375 1.00 82.88 576 GLY A O 1
ATOM 4761 N N . ASP A 1 577 ? -6.134 0.548 -36.280 1.00 79.69 577 ASP A N 1
ATOM 4762 C CA . ASP A 1 577 ? -5.641 1.839 -35.784 1.00 79.69 577 ASP A CA 1
ATOM 4763 C C . ASP A 1 577 ? -4.108 1.896 -35.790 1.00 79.69 577 ASP A C 1
ATOM 4765 O O . ASP A 1 577 ? -3.536 2.901 -36.224 1.00 79.69 577 ASP A O 1
ATOM 4769 N N . VAL A 1 578 ? -3.442 0.814 -35.367 1.00 80.06 578 VAL A N 1
ATOM 4770 C CA . VAL A 1 578 ? -1.975 0.711 -35.416 1.00 80.06 578 VAL A CA 1
ATOM 4771 C C . VAL A 1 578 ? -1.472 0.793 -36.855 1.00 80.06 578 VAL A C 1
ATOM 4773 O O . VAL A 1 578 ? -0.515 1.513 -37.135 1.00 80.06 578 VAL A O 1
ATOM 4776 N N . LEU A 1 579 ? -2.131 0.100 -37.784 1.00 78.62 579 LEU A N 1
ATOM 4777 C CA . LEU A 1 579 ? -1.700 0.020 -39.179 1.00 78.62 579 LEU A CA 1
ATOM 4778 C C . LEU A 1 579 ? -1.936 1.315 -39.975 1.00 78.62 579 LEU A C 1
ATOM 4780 O O . LEU A 1 579 ? -1.232 1.558 -40.956 1.00 78.62 579 LEU A O 1
ATOM 4784 N N . ASN A 1 580 ? -2.886 2.165 -39.570 1.00 73.62 580 ASN A N 1
ATOM 4785 C CA . ASN A 1 580 ? -3.351 3.284 -40.392 1.00 73.62 580 ASN A CA 1
ATOM 4786 C C . ASN A 1 580 ? -2.569 4.614 -40.256 1.00 73.62 580 ASN A C 1
ATOM 4788 O O . ASN A 1 580 ? -2.601 5.438 -41.162 1.00 73.62 580 ASN A O 1
ATOM 4792 N N . ASN A 1 581 ? -1.921 4.911 -39.134 1.00 61.06 581 ASN A N 1
ATOM 4793 C CA . ASN A 1 581 ? -1.568 6.301 -38.790 1.00 61.06 581 ASN A CA 1
ATOM 4794 C C . ASN A 1 581 ? -0.393 6.934 -39.600 1.00 61.06 581 ASN A C 1
ATOM 4796 O O . ASN A 1 581 ? 0.764 6.772 -39.238 1.00 61.06 581 ASN A O 1
ATOM 4800 N N . GLU A 1 582 ? -0.618 7.662 -40.694 1.00 51.19 582 GLU A N 1
ATOM 4801 C CA . GLU A 1 582 ? 0.466 8.179 -41.572 1.00 51.19 582 GLU A CA 1
ATOM 4802 C C . GLU A 1 582 ? 1.487 9.129 -40.897 1.00 51.19 582 GLU A C 1
ATOM 4804 O O . GLU A 1 582 ? 2.620 9.237 -41.356 1.00 51.19 582 GLU A O 1
ATOM 4809 N N . THR A 1 583 ? 1.155 9.755 -39.764 1.00 48.44 583 THR A N 1
ATOM 4810 C CA . THR A 1 583 ? 2.036 10.688 -39.026 1.00 48.44 583 THR A CA 1
ATOM 4811 C C . THR A 1 583 ? 3.095 10.018 -38.134 1.00 48.44 583 THR A C 1
ATOM 4813 O O . THR A 1 583 ? 3.941 10.707 -37.570 1.00 48.44 583 THR A O 1
ATOM 4816 N N . VAL A 1 584 ? 3.085 8.683 -38.017 1.00 51.97 584 VAL A N 1
ATOM 4817 C CA . VAL A 1 584 ? 3.942 7.883 -37.107 1.00 51.97 584 VAL A CA 1
ATOM 4818 C C . VAL A 1 584 ? 4.942 7.015 -37.893 1.00 51.97 584 VAL A C 1
ATOM 4820 O O . VAL A 1 584 ? 5.278 5.896 -37.509 1.00 51.97 584 VAL A O 1
ATOM 4823 N N . SER A 1 585 ? 5.431 7.516 -39.028 1.00 48.44 585 SER A N 1
ATOM 4824 C CA . SER A 1 585 ? 6.339 6.826 -39.965 1.00 48.44 585 SER A CA 1
ATOM 4825 C C . SER A 1 585 ? 7.722 6.431 -39.404 1.00 48.44 585 SER A C 1
ATOM 4827 O O . SER A 1 585 ? 8.572 5.976 -40.161 1.00 48.44 585 SER A O 1
ATOM 4829 N N . LYS A 1 586 ? 7.959 6.570 -38.092 1.00 60.06 586 LYS A N 1
ATOM 4830 C CA . LYS A 1 586 ? 9.239 6.304 -37.412 1.00 60.06 586 LYS A CA 1
ATOM 4831 C C . LYS A 1 586 ? 9.214 5.107 -36.445 1.00 60.06 586 LYS A C 1
ATOM 4833 O O . LYS A 1 586 ? 10.166 4.931 -35.703 1.00 60.06 586 LYS A O 1
ATOM 4838 N N . THR A 1 587 ? 8.138 4.314 -36.419 1.00 71.94 587 THR A N 1
ATOM 4839 C CA . THR A 1 587 ? 7.958 3.198 -35.462 1.00 71.94 587 THR A CA 1
ATOM 4840 C C . THR A 1 587 ? 8.367 1.853 -36.058 1.00 71.94 587 THR A C 1
ATOM 4842 O O . THR A 1 587 ? 7.839 1.433 -37.093 1.00 71.94 587 THR A O 1
ATOM 4845 N N . VAL A 1 588 ? 9.299 1.159 -35.401 1.00 76.88 588 VAL A N 1
ATOM 4846 C CA . VAL A 1 588 ? 9.874 -0.111 -35.878 1.00 76.88 588 VAL A CA 1
ATOM 4847 C C . VAL A 1 588 ? 8.845 -1.227 -35.764 1.00 76.88 588 VAL A C 1
ATOM 4849 O O . VAL A 1 588 ? 8.664 -2.020 -36.687 1.00 76.88 588 VAL A O 1
ATOM 4852 N N . VAL A 1 589 ? 8.098 -1.242 -34.661 1.00 77.56 589 VAL A N 1
ATOM 4853 C CA . VAL A 1 589 ? 7.081 -2.263 -34.375 1.00 77.56 589 VAL A CA 1
ATOM 4854 C C . VAL A 1 589 ? 6.027 -2.283 -35.459 1.00 77.56 589 VAL A C 1
ATOM 4856 O O . VAL A 1 589 ? 5.659 -3.332 -35.981 1.00 77.56 589 VAL A O 1
ATOM 4859 N N . ARG A 1 590 ? 5.552 -1.105 -35.850 1.00 77.56 590 ARG A N 1
ATOM 4860 C CA . ARG A 1 590 ? 4.544 -1.009 -36.891 1.00 77.56 590 ARG A CA 1
ATOM 4861 C C . ARG A 1 590 ? 5.067 -1.484 -38.239 1.00 77.56 590 ARG A C 1
ATOM 4863 O O . ARG A 1 590 ? 4.309 -2.125 -38.970 1.00 77.56 590 ARG A O 1
ATOM 4870 N N . PHE A 1 591 ? 6.310 -1.148 -38.583 1.00 78.88 591 PHE A N 1
ATOM 4871 C CA . PHE A 1 591 ? 6.938 -1.634 -39.809 1.00 78.88 591 PHE A CA 1
ATOM 4872 C C . PHE A 1 591 ? 6.984 -3.165 -39.820 1.00 78.88 591 PHE A C 1
ATOM 4874 O O . PHE A 1 591 ? 6.533 -3.774 -40.790 1.00 78.88 591 PHE A O 1
ATOM 4881 N N . LEU A 1 592 ? 7.439 -3.778 -38.724 1.00 80.50 592 LEU A N 1
ATOM 4882 C CA . LEU A 1 592 ? 7.511 -5.231 -38.587 1.00 80.50 592 LEU A CA 1
ATOM 4883 C C . LEU A 1 592 ? 6.122 -5.873 -38.701 1.00 80.50 592 LEU A C 1
ATOM 4885 O O . LEU A 1 592 ? 5.913 -6.712 -39.572 1.00 80.50 592 LEU A O 1
ATOM 4889 N N . ILE A 1 593 ? 5.130 -5.392 -37.945 1.00 81.50 593 ILE A N 1
ATOM 4890 C CA . ILE A 1 593 ? 3.744 -5.890 -38.024 1.00 81.50 593 ILE A CA 1
ATOM 4891 C C . ILE A 1 593 ? 3.173 -5.739 -39.440 1.00 81.50 593 ILE A C 1
ATOM 4893 O O . ILE A 1 593 ? 2.546 -6.653 -39.970 1.00 81.50 593 ILE A O 1
ATOM 4897 N N . SER A 1 594 ? 3.405 -4.593 -40.085 1.00 81.12 594 SER A N 1
ATOM 4898 C CA . SER A 1 594 ? 2.928 -4.338 -41.450 1.00 81.12 594 SER A CA 1
ATOM 4899 C C . SER A 1 594 ? 3.601 -5.228 -42.494 1.00 81.12 594 SER A C 1
ATOM 4901 O O . SER A 1 594 ? 3.026 -5.422 -43.564 1.00 81.12 594 SER A O 1
ATOM 4903 N N . SER A 1 595 ? 4.808 -5.717 -42.203 1.00 80.25 595 SER A N 1
ATOM 4904 C CA . SER A 1 595 ? 5.586 -6.608 -43.068 1.00 80.25 595 SER A CA 1
ATOM 4905 C C . SER A 1 595 ? 5.196 -8.073 -42.877 1.00 80.25 595 SER A C 1
ATOM 4907 O O . SER A 1 595 ? 5.216 -8.835 -43.838 1.00 80.25 595 SER A O 1
ATOM 4909 N N . CYS A 1 596 ? 4.784 -8.456 -41.666 1.00 82.19 596 CYS A N 1
ATOM 4910 C CA . CYS A 1 596 ? 4.286 -9.797 -41.363 1.00 82.19 596 CYS A CA 1
ATOM 4911 C C . CYS A 1 596 ? 2.879 -10.061 -41.933 1.00 82.19 596 CYS A C 1
ATOM 4913 O O . CYS A 1 596 ? 2.509 -11.213 -42.143 1.00 82.19 596 CYS A O 1
ATOM 4915 N N . LEU A 1 597 ? 2.083 -9.016 -42.198 1.00 82.69 597 LEU A N 1
ATOM 4916 C CA . LEU A 1 597 ? 0.705 -9.154 -42.680 1.00 82.69 597 LEU A CA 1
ATOM 4917 C C . LEU A 1 597 ? 0.585 -8.998 -44.210 1.00 82.69 597 LEU A C 1
ATOM 4919 O O . LEU A 1 597 ? 1.124 -8.042 -44.779 1.00 82.69 597 LEU A O 1
ATOM 4923 N N . PRO A 1 598 ? -0.209 -9.850 -44.895 1.00 85.00 598 PRO A N 1
ATOM 4924 C CA . PRO A 1 598 ? -0.524 -9.677 -46.310 1.00 85.00 598 PRO A CA 1
ATOM 4925 C C . PRO A 1 598 ? -1.086 -8.286 -46.621 1.00 85.00 598 PRO A C 1
ATOM 4927 O O . PRO A 1 598 ? -1.881 -7.723 -45.860 1.00 85.00 598 PRO A O 1
ATOM 4930 N N . LYS A 1 599 ? -0.707 -7.731 -47.781 1.00 81.38 599 LYS A N 1
ATOM 4931 C CA . LYS A 1 599 ? -1.113 -6.378 -48.195 1.00 81.38 599 LYS A CA 1
ATOM 4932 C C . LYS A 1 599 ? -2.631 -6.211 -48.170 1.00 81.38 599 LYS A C 1
ATOM 4934 O O . LYS A 1 599 ? -3.098 -5.208 -47.632 1.00 81.38 599 LYS A O 1
ATOM 4939 N N . ASP A 1 600 ? -3.380 -7.178 -48.682 1.00 81.50 600 ASP A N 1
ATOM 4940 C CA . ASP A 1 600 ? -4.840 -7.100 -48.741 1.00 81.50 600 ASP A CA 1
ATOM 4941 C C . ASP A 1 600 ? -5.470 -7.164 -47.350 1.00 81.50 600 ASP A C 1
ATOM 4943 O O . ASP A 1 600 ? -6.330 -6.341 -47.035 1.00 81.50 600 ASP A O 1
ATOM 4947 N N . LEU A 1 601 ? -4.986 -8.051 -46.475 1.00 81.81 601 LEU A N 1
ATOM 4948 C CA . LEU A 1 601 ? -5.449 -8.143 -45.087 1.00 81.81 601 LEU A CA 1
ATOM 4949 C C . LEU A 1 601 ? -5.243 -6.818 -44.341 1.00 81.81 601 LEU A C 1
ATOM 4951 O O . LEU A 1 601 ? -6.162 -6.307 -43.704 1.00 81.81 601 LEU A O 1
ATOM 4955 N N . ARG A 1 602 ? -4.071 -6.194 -44.494 1.00 81.38 602 ARG A N 1
ATOM 4956 C CA . ARG A 1 602 ? -3.784 -4.870 -43.922 1.00 81.38 602 ARG A CA 1
ATOM 4957 C C . ARG A 1 602 ? -4.763 -3.798 -44.410 1.00 81.38 602 ARG A C 1
ATOM 4959 O O . ARG A 1 602 ? -5.243 -3.017 -43.593 1.00 81.38 602 ARG A O 1
ATOM 4966 N N . HIS A 1 603 ? -5.087 -3.758 -45.705 1.00 82.12 603 HIS A N 1
ATOM 4967 C CA . HIS A 1 603 ? -6.077 -2.802 -46.224 1.00 82.12 603 HIS A CA 1
ATOM 4968 C C . HIS A 1 603 ? -7.460 -3.030 -45.602 1.00 82.12 603 HIS A C 1
ATOM 4970 O O . HIS A 1 603 ? -8.139 -2.064 -45.254 1.00 82.12 603 HIS A O 1
ATOM 4976 N N . HIS A 1 604 ? -7.867 -4.286 -45.413 1.00 79.19 604 HIS A N 1
ATOM 4977 C CA . HIS A 1 604 ? -9.140 -4.614 -44.773 1.00 79.19 604 HIS A CA 1
ATOM 4978 C C . HIS A 1 604 ? -9.159 -4.212 -43.295 1.00 79.19 604 HIS A C 1
ATOM 4980 O O . HIS A 1 604 ? -10.092 -3.531 -42.875 1.00 79.19 604 HIS A O 1
ATOM 4986 N N . LEU A 1 605 ? -8.108 -4.514 -42.530 1.00 81.81 605 LEU A N 1
ATOM 4987 C CA . LEU A 1 605 ? -7.980 -4.109 -41.123 1.00 81.81 605 LEU A CA 1
ATOM 4988 C C . LEU A 1 605 ? -8.011 -2.580 -40.960 1.00 81.81 605 LEU A C 1
ATOM 4990 O O . LEU A 1 605 ? -8.728 -2.050 -40.110 1.00 81.81 605 LEU A O 1
ATOM 4994 N N . ILE A 1 606 ? -7.314 -1.850 -41.837 1.00 80.75 606 ILE A N 1
ATOM 4995 C CA . ILE A 1 606 ? -7.348 -0.380 -41.878 1.00 80.75 606 ILE A CA 1
ATOM 4996 C C . ILE A 1 606 ? -8.754 0.149 -42.199 1.00 80.75 606 ILE A C 1
ATOM 4998 O O . ILE A 1 606 ? -9.137 1.203 -41.694 1.00 80.75 606 ILE A O 1
ATOM 5002 N N . ARG A 1 607 ? -9.542 -0.546 -43.026 1.00 75.94 607 ARG A N 1
ATOM 5003 C CA . ARG A 1 607 ? -10.932 -0.159 -43.315 1.00 75.94 607 ARG A CA 1
ATOM 5004 C C . ARG A 1 607 ? -11.868 -0.478 -42.152 1.00 75.94 607 ARG A C 1
ATOM 5006 O O . ARG A 1 607 ? -12.708 0.357 -41.826 1.00 75.94 607 ARG A O 1
ATOM 5013 N N . ILE A 1 608 ? -11.701 -1.628 -41.494 1.00 73.19 608 ILE A N 1
ATOM 5014 C CA . ILE A 1 608 ? -12.550 -2.083 -40.379 1.00 73.19 608 ILE A CA 1
ATOM 5015 C C . ILE A 1 608 ? -12.605 -1.049 -39.247 1.00 73.19 608 ILE A C 1
ATOM 5017 O O . ILE A 1 608 ? -13.680 -0.818 -38.701 1.00 73.19 608 ILE A O 1
ATOM 5021 N N . ARG A 1 609 ? -11.515 -0.317 -38.973 1.00 66.81 609 ARG A N 1
ATOM 5022 C CA . ARG A 1 609 ? -11.488 0.761 -37.957 1.00 66.81 609 ARG A CA 1
ATOM 5023 C C . ARG A 1 609 ? -12.557 1.854 -38.150 1.00 66.81 609 ARG A C 1
ATOM 5025 O O . ARG A 1 609 ? -12.885 2.594 -37.216 1.00 66.81 609 ARG A O 1
ATOM 5032 N N . HIS A 1 610 ? -13.051 2.029 -39.378 1.00 64.94 610 HIS A N 1
ATOM 5033 C CA . HIS A 1 610 ? -14.090 3.001 -39.738 1.00 64.94 610 HIS A CA 1
ATOM 5034 C C . HIS A 1 610 ? -15.501 2.419 -39.689 1.00 64.94 610 HIS A C 1
ATOM 5036 O O . HIS A 1 610 ? -16.464 3.176 -39.742 1.00 64.94 610 HIS A O 1
ATOM 5042 N N . HIS A 1 611 ? -15.616 1.101 -39.539 1.00 60.75 611 HIS A N 1
ATOM 5043 C CA . HIS A 1 611 ? -16.860 0.339 -39.597 1.00 60.75 611 HIS A CA 1
ATOM 5044 C C . HIS A 1 611 ? -17.172 -0.391 -38.276 1.00 60.75 611 HIS A C 1
ATOM 5046 O O . HIS A 1 611 ? -17.860 -1.405 -38.284 1.00 60.75 611 HIS A O 1
ATOM 5052 N N . CYS A 1 612 ? -16.698 0.131 -37.141 1.00 58.53 612 CYS A N 1
ATOM 5053 C CA . CYS A 1 612 ? -16.973 -0.399 -35.801 1.00 58.53 612 CYS A CA 1
ATOM 5054 C C . CYS A 1 612 ? -18.358 0.039 -35.264 1.00 58.53 612 CYS A C 1
ATOM 5056 O O . CYS A 1 612 ? -18.718 1.212 -35.394 1.00 58.53 612 CYS A O 1
ATOM 5058 N N . LEU A 1 613 ? -19.092 -0.855 -34.584 1.00 53.50 613 LEU A N 1
ATOM 5059 C CA . LEU A 1 613 ? -20.338 -0.633 -33.826 1.00 53.50 613 LEU A CA 1
ATOM 5060 C C . LEU A 1 613 ? -20.264 0.587 -32.905 1.00 53.50 613 LEU A C 1
ATOM 5062 O O . LEU A 1 613 ? -21.241 1.320 -32.783 1.00 53.50 613 LEU A O 1
ATOM 5066 N N . SER A 1 614 ? -19.094 0.868 -32.323 1.00 52.56 614 SER A N 1
ATOM 5067 C CA . SER A 1 614 ? -18.872 2.054 -31.476 1.00 52.56 614 SER A CA 1
ATOM 5068 C C . SER A 1 614 ? -19.058 3.403 -32.192 1.00 52.56 614 SER A C 1
ATOM 5070 O O . SER A 1 614 ? -19.263 4.420 -31.529 1.00 52.56 614 SER A O 1
ATOM 5072 N N . LYS A 1 615 ? -18.998 3.436 -33.532 1.00 51.94 615 LYS A N 1
ATOM 5073 C CA . LYS A 1 615 ? -19.207 4.636 -34.364 1.00 51.94 615 LYS A CA 1
ATOM 5074 C C . LYS A 1 615 ? -20.585 4.678 -35.035 1.00 51.94 615 LYS A C 1
ATOM 5076 O O . LYS A 1 615 ? -20.964 5.721 -35.571 1.00 51.94 615 LYS A O 1
ATOM 5081 N N . TYR A 1 616 ? -21.342 3.582 -34.997 1.00 53.28 616 TYR A N 1
ATOM 5082 C CA . TYR A 1 616 ? -22.712 3.540 -35.497 1.00 53.28 616 TYR A CA 1
ATOM 5083 C C . TYR A 1 616 ? -23.652 4.195 -34.477 1.00 53.28 616 TYR A C 1
ATOM 5085 O O . TYR A 1 616 ? -23.651 3.865 -33.292 1.00 53.28 616 TYR A O 1
ATOM 5093 N N . ARG A 1 617 ? -24.462 5.164 -34.924 1.00 49.78 617 ARG A N 1
ATOM 5094 C CA . ARG A 1 617 ? -25.477 5.790 -34.064 1.00 49.78 617 ARG A CA 1
ATOM 5095 C C . ARG A 1 617 ? -26.540 4.746 -33.683 1.00 49.78 617 ARG A C 1
ATOM 5097 O O . ARG A 1 617 ? -26.777 3.787 -34.417 1.00 49.78 617 ARG A O 1
ATOM 5104 N N . SER A 1 618 ? -27.220 4.936 -32.553 1.00 49.28 618 SER A N 1
ATOM 5105 C CA . SER A 1 618 ? -28.242 4.012 -32.022 1.00 49.28 618 SER A CA 1
ATOM 5106 C C . SER A 1 618 ? -29.387 3.687 -32.997 1.00 49.28 618 SER A C 1
ATOM 5108 O O . SER A 1 618 ? -30.061 2.678 -32.840 1.00 49.28 618 SER A O 1
ATOM 5110 N N . ASN A 1 619 ? -29.581 4.506 -34.029 1.00 48.78 619 ASN A N 1
ATOM 5111 C CA . ASN A 1 619 ? -30.572 4.357 -35.092 1.00 48.78 619 ASN A CA 1
ATOM 5112 C C . ASN A 1 619 ? -30.105 3.537 -36.316 1.00 48.78 619 ASN A C 1
ATOM 5114 O O . ASN A 1 619 ? -30.916 3.266 -37.196 1.00 48.78 619 ASN A O 1
ATOM 5118 N N . THR A 1 620 ? -28.859 3.057 -36.366 1.00 54.84 620 THR A N 1
ATOM 5119 C CA . THR A 1 620 ? -28.406 2.033 -37.338 1.00 54.84 620 THR A CA 1
ATOM 5120 C C . THR A 1 620 ? -28.621 0.615 -36.790 1.00 54.84 620 THR A C 1
ATOM 5122 O O . THR A 1 620 ? -27.707 -0.202 -36.708 1.00 54.84 620 THR A O 1
ATOM 5125 N N . VAL A 1 621 ? -29.866 0.336 -36.392 1.00 53.41 621 VAL A N 1
ATOM 5126 C CA . VAL A 1 621 ? -30.319 -0.913 -35.748 1.00 53.41 621 VAL A CA 1
ATOM 5127 C C . VAL A 1 621 ? -30.074 -2.140 -36.635 1.00 53.41 621 VAL A C 1
ATOM 5129 O O . VAL A 1 621 ? -29.709 -3.190 -36.125 1.00 53.41 621 VAL A O 1
ATOM 5132 N N . GLN A 1 622 ? -30.157 -2.005 -37.962 1.00 51.66 622 GLN A N 1
ATOM 5133 C CA . GLN A 1 622 ? -29.999 -3.131 -38.891 1.00 51.66 622 GLN A CA 1
ATOM 5134 C C . GLN A 1 622 ? -28.581 -3.727 -38.907 1.00 51.66 622 GLN A C 1
ATOM 5136 O O . GLN A 1 622 ? -28.424 -4.936 -39.024 1.00 51.66 622 GLN A O 1
ATOM 5141 N N . GLY A 1 623 ? -27.543 -2.893 -38.758 1.00 52.44 623 GLY A N 1
ATOM 5142 C CA . GLY A 1 623 ? -26.156 -3.365 -38.704 1.00 52.44 623 GLY A CA 1
ATOM 5143 C C . GLY A 1 623 ? -25.875 -4.147 -37.424 1.00 52.44 623 GLY A C 1
ATOM 5144 O O . GLY A 1 623 ? -25.221 -5.178 -37.474 1.00 52.44 623 GLY A O 1
ATOM 5145 N N . ARG A 1 624 ? -26.451 -3.692 -36.305 1.00 51.16 624 ARG A N 1
ATOM 5146 C CA . ARG A 1 624 ? -26.371 -4.346 -34.997 1.00 51.16 624 ARG A CA 1
ATOM 5147 C C . ARG A 1 624 ? -27.191 -5.641 -34.946 1.00 51.16 624 ARG A C 1
ATOM 5149 O O . ARG A 1 624 ? -26.683 -6.629 -34.449 1.00 51.16 624 ARG A O 1
ATOM 5156 N N . VAL A 1 625 ? -28.382 -5.672 -35.548 1.00 53.75 625 VAL A N 1
ATOM 5157 C CA . VAL A 1 625 ? -29.247 -6.865 -35.656 1.00 53.75 625 VAL A CA 1
ATOM 5158 C C . VAL A 1 625 ? -28.666 -7.935 -36.587 1.00 53.75 625 VAL A C 1
ATOM 5160 O O . VAL A 1 625 ? -28.776 -9.114 -36.286 1.00 53.75 625 VAL A O 1
ATOM 5163 N N . ASN A 1 626 ? -28.004 -7.562 -37.687 1.00 53.31 626 ASN A N 1
ATOM 5164 C CA . ASN A 1 626 ? -27.342 -8.534 -38.574 1.00 53.31 626 ASN A CA 1
ATOM 5165 C C . ASN A 1 626 ? -26.096 -9.176 -37.935 1.00 53.31 626 ASN A C 1
ATOM 5167 O O . ASN A 1 626 ? -25.694 -10.269 -38.313 1.00 53.31 626 ASN A O 1
ATOM 5171 N N . ILE A 1 627 ? -25.491 -8.471 -36.982 1.00 52.12 627 ILE A N 1
ATOM 5172 C CA . ILE A 1 627 ? -24.317 -8.861 -36.197 1.00 52.12 627 ILE A CA 1
ATOM 5173 C C . ILE A 1 627 ? -24.760 -9.710 -34.993 1.00 52.12 627 ILE A C 1
ATOM 5175 O O . ILE A 1 627 ? -24.270 -10.816 -34.805 1.00 52.12 627 ILE A O 1
ATOM 5179 N N . GLU A 1 628 ? -25.757 -9.250 -34.234 1.00 52.28 628 GLU A N 1
ATOM 5180 C CA . GLU A 1 628 ? -26.386 -9.990 -33.128 1.00 52.28 628 GLU A CA 1
ATOM 5181 C C . GLU A 1 628 ? -27.178 -11.217 -33.623 1.00 52.28 628 GLU A C 1
ATOM 5183 O O . GLU A 1 628 ? -27.429 -12.133 -32.851 1.00 52.28 628 GLU A O 1
ATOM 5188 N N . GLY A 1 629 ? -27.549 -11.256 -34.906 1.00 54.78 629 GLY A N 1
ATOM 5189 C CA . GLY A 1 629 ? -28.174 -12.403 -35.568 1.00 54.78 629 GLY A CA 1
ATOM 5190 C C . GLY A 1 629 ? -27.202 -13.319 -36.319 1.00 54.78 629 GLY A C 1
ATOM 5191 O O . GLY A 1 629 ? -27.668 -14.166 -37.081 1.00 54.78 629 GLY A O 1
ATOM 5192 N N . SER A 1 630 ? -25.881 -13.133 -36.179 1.00 55.59 630 SER A N 1
ATOM 5193 C CA . SER A 1 630 ? -24.887 -13.885 -36.957 1.00 55.59 630 SER A CA 1
ATOM 5194 C C . SER A 1 630 ? -24.482 -15.222 -36.319 1.00 55.59 630 SER A C 1
ATOM 5196 O O . SER A 1 630 ? -24.195 -15.326 -35.132 1.00 55.59 630 SER A O 1
ATOM 5198 N N . ASP A 1 631 ? -24.495 -16.240 -37.179 1.00 64.38 631 ASP A N 1
ATOM 5199 C CA . ASP A 1 631 ? -24.266 -17.670 -36.961 1.00 64.38 631 ASP A CA 1
ATOM 5200 C C . ASP A 1 631 ? -22.955 -17.958 -36.199 1.00 64.38 631 ASP A C 1
ATOM 5202 O O . ASP A 1 631 ? -21.914 -17.381 -36.523 1.00 64.38 631 ASP A O 1
ATOM 5206 N N . HIS A 1 632 ? -22.963 -18.884 -35.231 1.00 66.06 632 HIS A N 1
ATOM 5207 C CA . HIS A 1 632 ? -21.773 -19.287 -34.454 1.00 66.06 632 HIS A CA 1
ATOM 5208 C C . HIS A 1 632 ? -20.546 -19.579 -35.336 1.00 66.06 632 HIS A C 1
ATOM 5210 O O . HIS A 1 632 ? -19.410 -19.272 -34.972 1.00 66.06 632 HIS A O 1
ATOM 5216 N N . VAL A 1 633 ? -20.794 -20.111 -36.535 1.00 70.38 633 VAL A N 1
ATOM 5217 C CA . VAL A 1 633 ? -19.790 -20.419 -37.560 1.00 70.38 633 VAL A CA 1
ATOM 5218 C C . VAL A 1 633 ? -18.980 -19.183 -37.980 1.00 70.38 633 VAL A C 1
ATOM 5220 O O . VAL A 1 633 ? -17.775 -19.283 -38.214 1.00 70.38 633 VAL A O 1
ATOM 5223 N N . PHE A 1 634 ? -19.609 -18.009 -38.055 1.00 71.56 634 PHE A N 1
ATOM 5224 C CA . PHE A 1 634 ? -18.950 -16.757 -38.431 1.00 71.56 634 PHE A CA 1
ATOM 5225 C C . PHE A 1 634 ? -18.013 -16.250 -37.327 1.00 71.56 634 PHE A C 1
ATOM 5227 O O . PHE A 1 634 ? -16.863 -15.901 -37.604 1.00 71.56 634 PHE A O 1
ATOM 5234 N N . LEU A 1 635 ? -18.472 -16.264 -36.070 1.00 73.19 635 LEU A N 1
ATOM 5235 C CA . LEU A 1 635 ? -17.653 -15.878 -34.915 1.00 73.19 635 LEU A CA 1
ATOM 5236 C C . LEU A 1 635 ? -16.445 -16.807 -34.743 1.00 73.19 635 LEU A C 1
ATOM 5238 O O . LEU A 1 635 ? -15.342 -16.333 -34.474 1.00 73.19 635 LEU A O 1
ATOM 5242 N N . ASP A 1 636 ? -16.629 -18.108 -34.964 1.00 76.38 636 ASP A N 1
ATOM 5243 C CA . ASP A 1 636 ? -15.539 -19.084 -34.923 1.00 76.38 636 ASP A CA 1
ATOM 5244 C C . ASP A 1 636 ? -14.539 -18.893 -36.077 1.00 76.38 636 ASP A C 1
ATOM 5246 O O . ASP A 1 636 ? -13.344 -19.141 -35.907 1.00 76.38 636 ASP A O 1
ATOM 5250 N N . SER A 1 637 ? -14.988 -18.417 -37.245 1.00 77.19 637 SER A N 1
ATOM 5251 C CA . SER A 1 637 ? -14.090 -18.048 -38.348 1.00 77.19 637 SER A CA 1
ATOM 5252 C C . SER A 1 637 ? -13.217 -16.847 -37.981 1.00 77.19 637 SER A C 1
ATOM 5254 O O . SER A 1 637 ? -12.000 -16.905 -38.145 1.00 77.19 637 SER A O 1
ATOM 5256 N N . ILE A 1 638 ? -13.812 -15.789 -37.415 1.00 78.81 638 ILE A N 1
ATOM 5257 C CA . ILE A 1 638 ? -13.068 -14.606 -36.951 1.00 78.81 638 ILE A CA 1
ATOM 5258 C C . ILE A 1 638 ? -12.075 -14.987 -35.851 1.00 78.81 638 ILE A C 1
ATOM 5260 O O . ILE A 1 638 ? -10.935 -14.524 -35.866 1.00 78.81 638 ILE A O 1
ATOM 5264 N N . HIS A 1 639 ? -12.477 -15.848 -34.914 1.00 82.56 639 HIS A N 1
ATOM 5265 C CA . HIS A 1 639 ? -11.592 -16.333 -33.852 1.00 82.56 639 HIS A CA 1
ATOM 5266 C C . HIS A 1 639 ? -10.355 -17.035 -34.417 1.00 82.56 639 HIS A C 1
ATOM 5268 O O . HIS A 1 639 ? -9.236 -16.720 -34.017 1.00 82.56 639 HIS A O 1
ATOM 5274 N N . LYS A 1 640 ? -10.543 -17.936 -35.391 1.00 83.44 640 LYS A N 1
ATOM 5275 C CA . LYS A 1 640 ? -9.441 -18.634 -36.073 1.00 83.44 640 LYS A CA 1
ATOM 5276 C C . LYS A 1 640 ? -8.519 -17.670 -36.816 1.00 83.44 640 LYS A C 1
ATOM 5278 O O . LYS A 1 640 ? -7.303 -17.832 -36.758 1.00 83.44 640 LYS A O 1
ATOM 5283 N N . GLU A 1 641 ? -9.075 -16.668 -37.492 1.00 83.75 641 GLU A N 1
ATOM 5284 C CA . GLU A 1 641 ? -8.283 -15.649 -38.187 1.00 83.75 641 GLU A CA 1
ATOM 5285 C C . GLU A 1 641 ? -7.475 -14.785 -37.214 1.00 83.75 641 GLU A C 1
ATOM 5287 O O . GLU A 1 641 ? -6.290 -14.551 -37.444 1.00 83.75 641 GLU A O 1
ATOM 5292 N N . LEU A 1 642 ? -8.072 -14.357 -36.098 1.00 86.69 642 LEU A N 1
ATOM 5293 C CA . LEU A 1 642 ? -7.365 -13.614 -35.052 1.00 86.69 642 LEU A CA 1
ATOM 5294 C C . LEU A 1 642 ? -6.257 -14.450 -34.411 1.00 86.69 642 LEU A C 1
ATOM 5296 O O . LEU A 1 642 ? -5.168 -13.932 -34.185 1.00 86.69 642 LEU A O 1
ATOM 5300 N N . HIS A 1 643 ? -6.494 -15.743 -34.198 1.00 87.19 643 HIS A N 1
ATOM 5301 C CA . HIS A 1 643 ? -5.470 -16.671 -33.726 1.00 87.19 643 HIS A CA 1
ATOM 5302 C C . HIS A 1 643 ? -4.322 -16.829 -34.736 1.00 87.19 643 HIS A C 1
ATOM 5304 O O . HIS A 1 643 ? -3.156 -16.885 -34.350 1.00 87.19 643 HIS A O 1
ATOM 5310 N N . ALA A 1 644 ? -4.616 -16.867 -36.038 1.00 86.12 644 ALA A N 1
ATOM 5311 C CA . ALA A 1 644 ? -3.583 -16.896 -37.073 1.00 86.12 644 ALA A CA 1
ATOM 5312 C C . ALA A 1 644 ? -2.777 -15.584 -37.116 1.00 86.12 644 ALA A C 1
ATOM 5314 O O . ALA A 1 644 ? -1.554 -15.613 -37.242 1.00 86.12 644 ALA A O 1
ATOM 5315 N N . ILE A 1 645 ? -3.444 -14.434 -36.970 1.00 86.06 645 ILE A N 1
ATOM 5316 C CA . ILE A 1 645 ? -2.786 -13.123 -36.870 1.00 86.06 645 ILE A CA 1
ATOM 5317 C C . ILE A 1 645 ? -1.868 -13.070 -35.643 1.00 86.06 645 ILE A C 1
ATOM 5319 O O . ILE A 1 645 ? -0.737 -12.599 -35.758 1.00 86.06 645 ILE A O 1
ATOM 5323 N N . ASP A 1 646 ? -2.326 -13.575 -34.497 1.00 87.69 646 ASP A N 1
ATOM 5324 C CA . ASP A 1 646 ? -1.542 -13.639 -33.262 1.00 87.69 646 ASP A CA 1
ATOM 5325 C C . ASP A 1 646 ? -0.265 -14.467 -33.444 1.00 87.69 646 ASP A C 1
ATOM 5327 O O . ASP A 1 646 ? 0.836 -13.980 -33.191 1.00 87.69 646 ASP A O 1
ATOM 5331 N N . GLN A 1 647 ? -0.382 -15.662 -34.028 1.00 85.75 647 GLN A N 1
ATOM 5332 C CA . GLN A 1 647 ? 0.775 -16.504 -34.348 1.00 85.75 647 GLN A CA 1
ATOM 5333 C C . GLN A 1 647 ? 1.782 -15.817 -35.280 1.00 85.75 647 GLN A C 1
ATOM 5335 O O . GLN A 1 647 ? 2.989 -15.953 -35.087 1.00 85.75 647 GLN A O 1
ATOM 5340 N N . VAL A 1 648 ? 1.299 -15.077 -36.282 1.00 85.12 648 VAL A N 1
ATOM 5341 C CA . VAL A 1 648 ? 2.148 -14.373 -37.256 1.00 85.12 648 VAL A CA 1
ATOM 5342 C C . VAL A 1 648 ? 2.872 -13.181 -36.630 1.00 85.12 648 VAL A C 1
ATOM 5344 O O . VAL A 1 648 ? 4.024 -12.918 -36.966 1.00 85.12 648 VAL A O 1
ATOM 5347 N N . ILE A 1 649 ? 2.213 -12.445 -35.733 1.00 84.94 649 ILE A N 1
ATOM 5348 C CA . ILE A 1 649 ? 2.789 -11.252 -35.098 1.00 84.94 649 ILE A CA 1
ATOM 5349 C C . ILE A 1 649 ? 3.646 -11.620 -33.878 1.00 84.94 649 ILE A C 1
ATOM 5351 O O . ILE A 1 649 ? 4.514 -10.834 -33.498 1.00 84.94 649 ILE A O 1
ATOM 5355 N N . LYS A 1 650 ? 3.479 -12.817 -33.300 1.00 82.81 650 LYS A N 1
ATOM 5356 C CA . LYS A 1 650 ? 4.207 -13.255 -32.103 1.00 82.81 650 LYS A CA 1
ATOM 5357 C C . LYS A 1 650 ? 5.725 -13.052 -32.208 1.00 82.81 650 LYS A C 1
ATOM 5359 O O . LYS A 1 650 ? 6.336 -12.528 -31.280 1.00 82.81 650 LYS A O 1
ATOM 5364 N N . SER A 1 651 ? 6.328 -13.349 -33.360 1.00 79.56 651 SER A N 1
ATOM 5365 C CA . SER A 1 651 ? 7.771 -13.157 -33.571 1.00 79.56 651 SER A CA 1
ATOM 5366 C C . SER A 1 651 ? 8.224 -11.699 -33.437 1.00 79.56 651 SER A C 1
ATOM 5368 O O . SER A 1 651 ? 9.358 -11.444 -33.038 1.00 79.56 651 SER A O 1
ATOM 5370 N N . VAL A 1 652 ? 7.351 -10.730 -33.734 1.00 81.19 652 VAL A N 1
ATOM 5371 C CA . VAL A 1 652 ? 7.627 -9.303 -33.521 1.00 81.19 652 VAL A CA 1
ATOM 5372 C C . VAL A 1 652 ? 7.732 -9.008 -32.026 1.00 81.19 652 VAL A C 1
ATOM 5374 O O . VAL A 1 652 ? 8.647 -8.296 -31.617 1.00 81.19 652 VAL A O 1
ATOM 5377 N N . PHE A 1 653 ? 6.856 -9.596 -31.207 1.00 77.38 653 PHE A N 1
ATOM 5378 C CA . PHE A 1 653 ? 6.910 -9.462 -29.748 1.00 77.38 653 PHE A CA 1
ATOM 5379 C C . PHE A 1 653 ? 8.159 -10.135 -29.167 1.00 77.38 653 PHE A C 1
ATOM 5381 O O . PHE A 1 653 ? 8.842 -9.554 -28.327 1.00 77.38 653 PHE A O 1
ATOM 5388 N N . ASP A 1 654 ? 8.517 -11.318 -29.663 1.00 73.25 654 ASP A N 1
ATOM 5389 C CA . ASP A 1 654 ? 9.680 -12.066 -29.172 1.00 73.25 654 ASP A CA 1
ATOM 5390 C C . ASP A 1 654 ? 11.011 -11.408 -29.573 1.00 73.25 654 ASP A C 1
ATOM 5392 O O . ASP A 1 654 ? 11.977 -11.418 -28.810 1.00 73.25 654 ASP A O 1
ATOM 5396 N N . SER A 1 655 ? 11.049 -10.746 -30.736 1.00 75.00 655 SER A N 1
ATOM 5397 C CA . SER A 1 655 ? 12.219 -10.002 -31.225 1.00 75.00 655 SER A CA 1
ATOM 5398 C C . SER A 1 655 ? 12.508 -8.702 -30.465 1.00 75.00 655 SER A C 1
ATOM 5400 O O . SER A 1 655 ? 13.535 -8.059 -30.691 1.00 75.00 655 SER A O 1
ATOM 5402 N N . GLN A 1 656 ? 11.623 -8.303 -29.548 1.00 72.81 656 GLN A N 1
ATOM 5403 C CA . GLN A 1 656 ? 11.704 -7.014 -28.873 1.00 72.81 656 GLN A CA 1
ATOM 5404 C C . GLN A 1 656 ? 12.995 -6.832 -28.070 1.00 72.81 656 GLN A C 1
ATOM 5406 O O . GLN A 1 656 ? 13.507 -5.715 -28.006 1.00 72.81 656 GLN A O 1
ATOM 5411 N N . ARG A 1 657 ? 13.543 -7.918 -27.512 1.00 67.12 657 ARG A N 1
ATOM 5412 C CA . ARG A 1 657 ? 14.847 -7.900 -26.838 1.00 67.12 657 ARG A CA 1
ATOM 5413 C C . ARG A 1 657 ? 15.957 -7.429 -27.784 1.00 67.12 657 ARG A C 1
ATOM 5415 O O . ARG A 1 657 ? 16.637 -6.465 -27.456 1.00 67.12 657 ARG A O 1
ATOM 5422 N N . PHE A 1 658 ? 16.092 -8.067 -28.948 1.00 70.12 658 PHE A N 1
ATOM 5423 C CA . PHE A 1 658 ? 17.125 -7.732 -29.937 1.00 70.12 658 PHE A CA 1
ATOM 5424 C C . PHE A 1 658 ? 16.988 -6.293 -30.426 1.00 70.12 658 PHE A C 1
ATOM 5426 O O . PHE A 1 658 ? 17.973 -5.581 -30.554 1.00 70.12 658 PHE A O 1
ATOM 5433 N N . ARG A 1 659 ? 15.749 -5.823 -30.613 1.00 73.00 659 ARG A N 1
ATOM 5434 C CA . ARG A 1 659 ? 15.494 -4.428 -30.980 1.00 73.00 659 ARG A CA 1
ATOM 5435 C C . ARG A 1 659 ? 16.033 -3.453 -29.930 1.00 73.00 659 ARG A C 1
ATOM 5437 O O . ARG A 1 659 ? 16.632 -2.454 -30.287 1.00 73.00 659 ARG A O 1
ATOM 5444 N N . VAL A 1 660 ? 15.806 -3.698 -28.643 1.00 68.31 660 VAL A N 1
ATOM 5445 C CA . VAL A 1 660 ? 16.292 -2.772 -27.605 1.00 68.31 660 VAL A CA 1
ATOM 5446 C C . VAL A 1 660 ? 17.821 -2.775 -27.520 1.00 68.31 660 VAL A C 1
ATOM 5448 O O . VAL A 1 660 ? 18.400 -1.727 -27.268 1.00 68.31 660 VAL A O 1
ATOM 5451 N N . GLU A 1 661 ? 18.451 -3.914 -27.801 1.00 63.91 661 GLU A N 1
ATOM 5452 C CA . GLU A 1 661 ? 19.908 -4.094 -27.828 1.00 63.91 661 GLU A CA 1
ATOM 5453 C C . GLU A 1 661 ? 20.580 -3.455 -29.064 1.00 63.91 661 GLU A C 1
ATOM 5455 O O . GLU A 1 661 ? 21.689 -2.948 -28.961 1.00 63.91 661 GLU A O 1
ATOM 5460 N N . GLU A 1 662 ? 19.923 -3.443 -30.231 1.00 61.97 662 GLU A N 1
ATOM 5461 C CA . GLU A 1 662 ? 20.484 -2.878 -31.474 1.00 61.97 662 GLU A CA 1
ATOM 5462 C C . GLU A 1 662 ? 20.260 -1.363 -31.647 1.00 61.97 662 GLU A C 1
ATOM 5464 O O . GLU A 1 662 ? 20.997 -0.715 -32.392 1.00 61.97 662 GLU A O 1
ATOM 5469 N N . PHE A 1 663 ? 19.224 -0.788 -31.025 1.00 54.38 663 PHE A N 1
ATOM 5470 C CA . PHE A 1 663 ? 18.820 0.608 -31.267 1.00 54.38 663 PHE A CA 1
ATOM 5471 C C . PHE A 1 663 ? 19.517 1.652 -30.378 1.00 54.38 663 PHE A C 1
ATOM 5473 O O . PHE A 1 663 ? 19.438 2.842 -30.695 1.00 54.38 663 PHE A O 1
ATOM 5480 N N . PHE A 1 664 ? 20.177 1.240 -29.296 1.00 45.53 664 PHE A N 1
ATOM 5481 C CA . PHE A 1 664 ? 20.799 2.120 -28.304 1.00 45.53 664 PHE A CA 1
ATOM 5482 C C . PHE A 1 664 ? 22.155 1.580 -27.860 1.00 45.53 664 PHE A C 1
ATOM 5484 O O . PHE A 1 664 ? 23.054 2.417 -27.611 1.00 45.53 664 PHE A O 1
#

pLDDT: mean 78.9, std 13.59, range [32.19, 96.19]

Secondary structure (DSSP, 8-state):
-PPPPEEEEEPPPP--TT-S--PPPEEEEEE--SSHHHHHHHHHHHHS-HHHHHHHHHHHHHT-TT--HHHHHHHHHHHHHHHHH--HHHHTTHHHH-HHHHHHHHHHHHHHHTTS-TT-HHHHHHHHHHHTT-EEEEEEE-TT--EEEEEE----TT-S---EEEEEEEPPPTT-TTSPPEEEEEEEHHHHHHHHHHHHHHHHHHTT--HHHHHHHHHHTTTSS-HHHHHHHSGGGGGHHHHHSSHHHHHHHHHTT----TT-B-TTS-BHHHHHHTSS-THHHHHHHHHHHTTTTT-S-BTTB--HHHHHHHHHHHHHHHHHHHH-TT--HHHHHHHHHHHHHHHHHHHHHHHHHHHHHTT-TTHHHHHHHHHHHHHHHHSS---TTS-----SS-HHHHHHHHHHTHHHHHHHHHHHHHHHHTTHHHHGGG--TTTHHHHHHHHHHHHHHHHHHHHSPPP---S-----S--TTGGGSHHHHHTHHHHHHHHHHHHHHHHHHHHHHH--S------S-HHHHHHHHHTT-HHHHHHHHHHHHHHHHHHHH-GGG---HHHHHHHHHHHHHHHHHHHH-GGGTT-HHHHHHHHHS-HHHHHHHHHHTTS-GGGS-TT-HHHHHHHHT--HHHHHHHHHHHHHHHHHHHHHHHTHHHHHHHH-